Protein AF-A0A1E8FI83-F1 (afdb_monomer_lite)

Radius of gyration: 33.35 Å; chains: 1; bounding box: 114×71×84 Å

Structure (mmCIF, N/CA/C/O backbone):
data_AF-A0A1E8FI83-F1
#
_entry.id   AF-A0A1E8FI83-F1
#
loop_
_atom_site.group_PDB
_atom_site.id
_atom_site.type_symbol
_atom_site.label_atom_id
_atom_site.label_alt_id
_atom_site.label_comp_id
_atom_site.label_asym_id
_atom_site.label_entity_id
_atom_site.label_seq_id
_atom_site.pdbx_PDB_ins_code
_atom_site.Cartn_x
_atom_site.Cartn_y
_atom_site.Cartn_z
_atom_site.occupancy
_atom_site.B_iso_or_equiv
_atom_site.auth_seq_id
_atom_site.auth_comp_id
_atom_site.auth_asym_id
_atom_site.auth_atom_id
_atom_site.pdbx_PDB_model_num
ATOM 1 N N . MET A 1 1 ? 81.085 -29.726 -10.114 1.00 36.66 1 MET A N 1
ATOM 2 C CA . MET A 1 1 ? 81.324 -28.937 -8.885 1.00 36.66 1 MET A CA 1
ATOM 3 C C . MET A 1 1 ? 80.103 -29.073 -7.976 1.00 36.66 1 MET A C 1
ATOM 5 O O . MET A 1 1 ? 79.020 -28.832 -8.475 1.00 36.66 1 MET A O 1
ATOM 9 N N . ARG A 1 2 ? 80.315 -29.501 -6.711 1.00 36.56 2 ARG A N 1
ATOM 10 C CA . ARG A 1 2 ? 79.405 -29.535 -5.522 1.00 36.56 2 ARG A CA 1
ATOM 11 C C . ARG A 1 2 ? 78.024 -30.212 -5.715 1.00 36.56 2 ARG A C 1
ATOM 13 O O . ARG A 1 2 ? 77.170 -29.645 -6.368 1.00 36.56 2 ARG A O 1
ATOM 20 N N . LYS A 1 3 ? 77.751 -31.475 -5.336 1.00 34.31 3 LYS A N 1
ATOM 21 C CA . LYS A 1 3 ? 77.729 -32.218 -4.037 1.00 34.31 3 LYS A CA 1
ATOM 22 C C . LYS A 1 3 ? 76.748 -31.707 -2.952 1.00 34.31 3 LYS A C 1
ATOM 24 O O . LYS A 1 3 ? 77.063 -30.721 -2.304 1.00 34.31 3 LYS A O 1
ATOM 29 N N . ALA A 1 4 ? 75.731 -32.558 -2.698 1.00 36.53 4 ALA A N 1
ATOM 30 C CA . ALA A 1 4 ? 75.125 -32.997 -1.415 1.00 36.53 4 ALA A CA 1
ATOM 31 C C . ALA A 1 4 ? 74.332 -31.958 -0.572 1.00 36.53 4 ALA A C 1
ATOM 33 O O . ALA A 1 4 ? 74.631 -30.780 -0.636 1.00 36.53 4 ALA A O 1
ATOM 34 N N . SER A 1 5 ? 73.321 -32.298 0.243 1.00 33.66 5 SER A N 1
ATOM 35 C CA . SER A 1 5 ? 72.935 -33.574 0.869 1.00 33.66 5 SER A CA 1
ATOM 36 C C . SER A 1 5 ? 71.444 -33.617 1.275 1.00 33.66 5 SER A C 1
ATOM 38 O O . SER A 1 5 ? 70.809 -32.605 1.546 1.00 33.66 5 SER A O 1
ATOM 40 N N . LEU A 1 6 ? 70.929 -34.845 1.367 1.00 35.94 6 LEU A N 1
ATOM 41 C CA . LEU A 1 6 ? 69.697 -35.291 2.032 1.00 35.94 6 LEU A CA 1
ATOM 42 C C . LEU A 1 6 ? 70.115 -36.186 3.219 1.00 35.94 6 LEU A C 1
ATOM 44 O O . LEU A 1 6 ? 71.192 -36.782 3.131 1.00 35.94 6 LEU A O 1
ATOM 48 N N . LYS A 1 7 ? 69.212 -36.366 4.206 1.00 35.03 7 LYS A N 1
ATOM 49 C CA . LYS A 1 7 ? 69.232 -37.246 5.416 1.00 35.03 7 LYS A CA 1
ATOM 50 C C . LYS A 1 7 ? 69.572 -36.524 6.734 1.00 35.03 7 LYS A C 1
ATOM 52 O O . LYS A 1 7 ? 70.464 -35.695 6.734 1.00 35.03 7 LYS A O 1
ATOM 57 N N . GLN A 1 8 ? 69.014 -36.826 7.915 1.00 32.44 8 GLN A N 1
ATOM 58 C CA . GLN A 1 8 ? 68.006 -37.773 8.459 1.00 32.44 8 GLN A CA 1
ATOM 59 C C . GLN A 1 8 ? 68.140 -37.685 10.006 1.00 32.44 8 GLN A C 1
ATOM 61 O O . GLN A 1 8 ? 69.229 -37.343 10.430 1.00 32.44 8 GLN A O 1
ATOM 66 N N . PHE A 1 9 ? 67.107 -37.993 10.815 1.00 30.23 9 PHE A N 1
ATOM 67 C CA . PHE A 1 9 ? 67.105 -38.530 12.220 1.00 30.23 9 PHE A CA 1
ATOM 68 C C . PHE A 1 9 ? 65.728 -38.178 12.853 1.00 30.23 9 PHE A C 1
ATOM 70 O O . PHE A 1 9 ? 65.396 -37.004 12.875 1.00 30.23 9 PHE A O 1
ATOM 77 N N . ARG A 1 10 ? 64.766 -39.027 13.272 1.00 31.25 10 ARG A N 1
ATOM 78 C CA . ARG A 1 10 ? 64.599 -40.426 13.754 1.00 31.25 10 ARG A CA 1
ATOM 79 C C . ARG A 1 10 ? 64.783 -40.624 15.278 1.00 31.25 10 ARG A C 1
ATOM 81 O O . ARG A 1 10 ? 65.925 -40.797 15.677 1.00 31.25 10 ARG A O 1
ATOM 88 N N . HIS A 1 11 ? 63.687 -40.743 16.060 1.00 30.14 11 HIS A N 1
ATOM 89 C CA . HIS A 1 11 ? 63.390 -41.782 17.104 1.00 30.14 11 HIS A CA 1
ATOM 90 C C . HIS A 1 11 ? 62.071 -41.477 17.880 1.00 30.14 11 HIS A C 1
ATOM 92 O O . HIS A 1 11 ? 61.866 -40.326 18.238 1.00 30.14 11 HIS A O 1
ATOM 98 N N . TYR A 1 12 ? 61.041 -42.358 17.914 1.00 30.25 12 TYR A N 1
ATOM 99 C CA . TYR A 1 12 ? 60.730 -43.473 18.873 1.00 30.25 12 TYR A CA 1
ATOM 100 C C . TYR A 1 12 ? 60.525 -43.009 20.344 1.00 30.25 12 TYR A C 1
ATOM 102 O O . TYR A 1 12 ? 61.325 -42.218 20.807 1.00 30.25 12 TYR A O 1
ATOM 110 N N . SER A 1 13 ? 59.599 -43.470 21.209 1.00 30.77 13 SER A N 1
ATOM 111 C CA . SER A 1 13 ? 58.406 -44.347 21.183 1.00 30.77 13 SER A CA 1
ATOM 112 C C . SER A 1 13 ? 57.803 -44.481 22.611 1.00 30.77 13 SER A C 1
ATOM 114 O O . SER A 1 13 ? 58.572 -44.546 23.557 1.00 30.77 13 SER A O 1
ATOM 116 N N . ARG A 1 14 ? 56.468 -44.658 22.709 1.00 30.20 14 ARG A N 1
ATOM 117 C CA . ARG A 1 14 ? 55.653 -45.528 23.619 1.00 30.20 14 ARG A CA 1
ATOM 118 C C . ARG A 1 14 ? 55.749 -45.513 25.176 1.00 30.20 14 ARG A C 1
ATOM 120 O O . ARG A 1 14 ? 56.791 -45.802 25.734 1.00 30.20 14 ARG A O 1
ATOM 127 N N . GLN A 1 15 ? 54.531 -45.508 25.775 1.00 29.66 15 GLN A N 1
ATOM 128 C CA . GLN A 1 15 ? 54.051 -46.128 27.051 1.00 29.66 15 GLN A CA 1
ATOM 129 C C . GLN A 1 15 ? 54.591 -45.541 28.380 1.00 29.66 15 GLN A C 1
ATOM 131 O O . GLN A 1 15 ? 55.757 -45.217 28.467 1.00 29.66 15 GLN A O 1
ATOM 136 N N . GLY A 1 16 ? 53.871 -45.394 29.503 1.00 28.84 16 GLY A N 1
ATOM 137 C CA . GLY A 1 16 ? 52.488 -45.646 29.915 1.00 28.84 16 GLY A CA 1
ATOM 138 C C . GLY A 1 16 ? 52.359 -45.559 31.462 1.00 28.84 16 GLY A C 1
ATOM 139 O O . GLY A 1 16 ? 53.192 -46.113 32.159 1.00 28.84 16 GLY A O 1
ATOM 140 N N . ARG A 1 17 ? 51.269 -44.936 31.954 1.00 33.41 17 ARG A N 1
ATOM 141 C CA . ARG A 1 17 ? 50.511 -45.161 33.224 1.00 33.41 17 ARG A CA 1
ATOM 142 C C . ARG A 1 17 ? 51.089 -44.873 34.647 1.00 33.41 17 ARG A C 1
ATOM 144 O O . ARG A 1 17 ? 52.036 -45.518 35.071 1.00 33.41 17 ARG A O 1
ATOM 151 N N . LYS A 1 18 ? 50.228 -44.160 35.425 1.00 31.70 18 LYS A N 1
ATOM 152 C CA . LYS A 1 18 ? 49.985 -44.126 36.911 1.00 31.70 18 LYS A CA 1
ATOM 153 C C . LYS A 1 18 ? 50.952 -43.229 37.736 1.00 31.70 18 LYS A C 1
ATOM 155 O O . LYS A 1 18 ? 52.121 -43.206 37.409 1.00 31.70 18 LYS A O 1
ATOM 160 N N . LEU A 1 19 ? 50.594 -42.470 38.794 1.00 31.28 19 LEU A N 1
ATOM 161 C CA . LEU A 1 19 ? 49.479 -42.468 39.770 1.00 31.28 19 LEU A CA 1
ATOM 162 C C . LEU A 1 19 ? 49.543 -41.196 40.693 1.00 31.28 19 LEU A C 1
ATOM 164 O O . LEU A 1 19 ? 50.657 -40.752 40.937 1.00 31.28 19 LEU A O 1
ATOM 168 N N . LEU A 1 20 ? 48.408 -40.771 41.307 1.00 30.23 20 LEU A N 1
ATOM 169 C CA . LEU A 1 20 ? 48.244 -40.010 42.596 1.00 30.23 20 LEU A CA 1
ATOM 170 C C . LEU A 1 20 ? 48.775 -38.536 42.673 1.00 30.23 20 LEU A C 1
ATOM 172 O O . LEU A 1 20 ? 49.791 -38.246 42.072 1.00 30.23 20 LEU A O 1
ATOM 176 N N . MET A 1 21 ? 48.254 -37.520 43.396 1.00 28.86 21 MET A N 1
ATOM 177 C CA . MET A 1 21 ? 47.187 -37.303 44.398 1.00 28.86 21 MET A CA 1
ATOM 178 C C . MET A 1 21 ? 47.085 -35.763 44.696 1.00 28.86 21 MET A C 1
ATOM 180 O O . MET A 1 21 ? 48.116 -35.107 44.740 1.00 28.86 21 MET A O 1
ATOM 184 N N . VAL A 1 22 ? 45.877 -35.243 45.003 1.00 30.66 22 VAL A N 1
ATOM 185 C CA . VAL A 1 22 ? 45.551 -34.227 46.062 1.00 30.66 22 VAL A CA 1
ATOM 186 C C . VAL A 1 22 ? 45.804 -32.689 45.887 1.00 30.66 22 VAL A C 1
ATOM 188 O O . VAL A 1 22 ? 46.910 -32.183 46.005 1.00 30.66 22 VAL A O 1
ATOM 191 N N . THR A 1 23 ? 44.662 -31.982 45.716 1.00 31.77 23 THR A N 1
ATOM 192 C CA . THR A 1 23 ? 44.118 -30.717 46.317 1.00 31.77 23 THR A CA 1
ATOM 193 C C . THR A 1 23 ? 44.701 -29.292 46.157 1.00 31.77 23 THR A C 1
ATOM 195 O O . THR A 1 23 ? 45.811 -29.010 46.580 1.00 31.77 23 THR A O 1
ATOM 198 N N . LEU A 1 24 ? 43.754 -28.394 45.788 1.00 29.44 24 LEU A N 1
ATOM 199 C CA . LEU A 1 24 ? 43.418 -27.034 46.295 1.00 29.44 24 LEU A CA 1
ATOM 200 C C . LEU A 1 24 ? 44.440 -25.881 46.168 1.00 29.44 24 LEU A C 1
ATOM 202 O O . LEU A 1 24 ? 45.446 -25.891 46.858 1.00 29.44 24 LEU A O 1
ATOM 206 N N . LEU A 1 25 ? 44.083 -24.798 45.448 1.00 29.52 25 LEU A N 1
ATOM 207 C CA . LEU A 1 25 ? 43.569 -23.538 46.038 1.00 29.52 25 LEU A CA 1
ATOM 208 C C . LEU A 1 25 ? 43.280 -22.440 44.973 1.00 29.52 25 LEU A C 1
ATOM 210 O O . LEU A 1 25 ? 44.082 -22.202 44.079 1.00 29.52 25 LEU A O 1
ATOM 214 N N . SER A 1 26 ? 42.158 -21.733 45.179 1.00 29.73 26 SER A N 1
ATOM 215 C CA . SER A 1 26 ? 41.906 -20.285 44.975 1.00 29.73 26 SER A CA 1
ATOM 216 C C . SER A 1 26 ? 42.095 -19.596 43.609 1.00 29.73 26 SER A C 1
ATOM 218 O O . SER A 1 26 ? 43.220 -19.371 43.179 1.00 29.73 26 SER A O 1
ATOM 220 N N . LEU A 1 27 ? 40.991 -19.054 43.061 1.00 28.30 27 LEU A N 1
ATOM 221 C CA . LEU A 1 27 ? 40.966 -17.769 42.333 1.00 28.30 27 LEU A CA 1
ATOM 222 C C . LEU A 1 27 ? 39.540 -17.160 42.300 1.00 28.30 27 LEU A C 1
ATOM 224 O O . LEU A 1 27 ? 38.691 -17.555 41.507 1.00 28.30 27 LEU A O 1
ATOM 228 N N . LEU A 1 28 ? 39.296 -16.192 43.191 1.00 30.41 28 LEU A N 1
ATOM 229 C CA . LEU A 1 28 ? 38.501 -14.971 42.947 1.00 30.41 28 LEU A CA 1
ATOM 230 C C . LEU A 1 28 ? 39.532 -13.886 42.534 1.00 30.41 28 LEU A C 1
ATOM 232 O O . LEU A 1 28 ? 40.671 -13.987 42.975 1.00 30.41 28 LEU A O 1
ATOM 236 N N . VAL A 1 29 ? 39.307 -12.788 41.806 1.00 31.95 29 VAL A N 1
ATOM 237 C CA . VAL A 1 29 ? 38.199 -12.132 41.089 1.00 31.95 29 VAL A CA 1
ATOM 238 C C . VAL A 1 29 ? 38.859 -10.922 40.377 1.00 31.95 29 VAL A C 1
ATOM 240 O O . VAL A 1 29 ? 39.716 -10.299 40.996 1.00 31.95 29 VAL A O 1
ATOM 243 N N . LEU A 1 30 ? 38.506 -10.589 39.123 1.00 28.78 30 LEU A N 1
ATOM 244 C CA . LEU A 1 30 ? 37.970 -9.280 38.663 1.00 28.78 30 LEU A CA 1
ATOM 245 C C . LEU A 1 30 ? 38.054 -9.075 37.136 1.00 28.78 30 LEU A C 1
ATOM 247 O O . LEU A 1 30 ? 38.980 -9.496 36.454 1.00 28.78 30 LEU A O 1
ATOM 251 N N . GLN A 1 31 ? 36.995 -8.415 36.677 1.00 31.30 31 GLN A N 1
ATOM 252 C CA . GLN A 1 31 ? 36.467 -8.112 35.347 1.00 31.30 31 GLN A CA 1
ATOM 253 C C . GLN A 1 31 ? 37.373 -7.313 34.392 1.00 31.30 31 GLN A C 1
ATOM 255 O O . GLN A 1 31 ? 38.118 -6.448 34.839 1.00 31.30 31 GLN A O 1
ATOM 260 N N . ALA A 1 32 ? 37.125 -7.462 33.078 1.00 27.23 32 ALA A N 1
ATOM 261 C CA . ALA A 1 32 ? 36.691 -6.348 32.215 1.00 27.23 32 ALA A CA 1
ATOM 262 C C . ALA A 1 32 ? 36.123 -6.824 30.852 1.00 27.23 32 ALA A C 1
ATOM 264 O O . ALA A 1 32 ? 36.738 -7.618 30.150 1.00 27.23 32 ALA A O 1
ATOM 265 N N . CYS A 1 33 ? 34.933 -6.299 30.535 1.00 27.47 33 CYS A N 1
ATOM 266 C CA . CYS A 1 33 ? 34.250 -6.079 29.250 1.00 27.47 33 CYS A CA 1
ATOM 267 C C . CYS A 1 33 ? 34.599 -6.891 27.986 1.00 27.47 33 CYS A C 1
ATOM 269 O O . CYS A 1 33 ? 35.631 -6.693 27.355 1.00 27.47 33 CYS A O 1
ATOM 271 N N . SER A 1 34 ? 33.581 -7.576 27.459 1.00 27.17 34 SER A N 1
ATOM 272 C CA . SER A 1 34 ? 33.185 -7.420 26.050 1.00 27.17 34 SER A CA 1
ATOM 273 C C . SER A 1 34 ? 31.663 -7.550 25.929 1.00 27.17 34 SER A C 1
ATOM 275 O O . SER A 1 34 ? 31.072 -8.589 26.204 1.00 27.17 34 SER A O 1
ATOM 277 N N . THR A 1 35 ? 31.023 -6.434 25.594 1.00 31.23 35 THR A N 1
ATOM 278 C CA . THR A 1 35 ? 29.656 -6.353 25.079 1.00 31.23 35 THR A CA 1
ATOM 279 C C . THR A 1 35 ? 29.674 -6.627 23.576 1.00 31.23 35 THR A C 1
ATOM 281 O O . THR A 1 35 ? 30.645 -6.270 22.914 1.00 31.23 35 THR A O 1
ATOM 284 N N . THR A 1 36 ? 28.595 -7.242 23.075 1.00 30.81 36 THR A N 1
ATOM 285 C CA . THR A 1 36 ? 28.079 -7.372 21.685 1.00 30.81 36 THR A CA 1
ATOM 286 C C . THR A 1 36 ? 27.636 -8.822 21.467 1.00 30.81 36 THR A C 1
ATOM 288 O O . THR A 1 36 ? 28.364 -9.751 21.782 1.00 30.81 36 THR A O 1
ATOM 291 N N . GLY A 1 37 ? 26.447 -9.142 20.981 1.00 27.23 37 GLY A N 1
ATOM 292 C CA . GLY A 1 37 ? 25.243 -8.384 20.686 1.00 27.23 37 GLY A CA 1
ATOM 293 C C . GLY A 1 37 ? 24.153 -9.443 20.519 1.00 27.23 37 GLY A C 1
ATOM 294 O O . GLY A 1 37 ? 24.373 -10.446 19.842 1.00 27.23 37 GLY A O 1
ATOM 295 N N . GLN A 1 38 ? 23.021 -9.279 21.202 1.00 27.58 38 GLN A N 1
ATOM 296 C CA . GLN A 1 38 ? 21.852 -10.115 20.957 1.00 27.58 38 GLN A CA 1
ATOM 297 C C . GLN A 1 38 ? 21.380 -9.831 19.534 1.00 27.58 38 GLN A C 1
ATOM 299 O O . GLN A 1 38 ? 20.937 -8.726 19.232 1.00 27.58 38 GLN A O 1
ATOM 304 N N . THR A 1 39 ? 21.494 -10.831 18.667 1.00 29.17 39 THR A N 1
ATOM 305 C CA . THR A 1 39 ? 20.753 -10.882 17.414 1.00 29.17 39 THR A CA 1
ATOM 306 C C . THR A 1 39 ? 19.271 -10.781 17.748 1.00 29.17 39 THR A C 1
ATOM 308 O O . THR A 1 39 ? 18.741 -11.593 18.510 1.00 29.17 39 THR A O 1
ATOM 311 N N . SER A 1 40 ? 18.638 -9.744 17.213 1.00 28.89 40 SER A N 1
ATOM 312 C CA . SER A 1 40 ? 17.202 -9.518 17.224 1.00 28.89 40 SER A CA 1
ATOM 313 C C . SER A 1 40 ? 16.470 -10.771 16.752 1.00 28.89 40 SER A C 1
ATOM 315 O O . SER A 1 40 ? 16.625 -11.196 15.607 1.00 28.89 40 SER A O 1
ATOM 317 N N . ASN A 1 41 ? 15.660 -11.352 17.635 1.00 29.08 41 ASN A N 1
ATOM 318 C CA . ASN A 1 41 ? 14.620 -12.281 17.226 1.00 29.08 41 ASN A CA 1
ATOM 319 C C . ASN A 1 41 ? 13.650 -11.510 16.326 1.00 29.08 41 ASN A C 1
ATOM 321 O O . ASN A 1 41 ? 12.882 -10.684 16.821 1.00 29.08 41 ASN A O 1
ATOM 325 N N . ASN A 1 42 ? 13.686 -11.799 15.025 1.00 32.25 42 ASN A N 1
ATOM 326 C CA . ASN A 1 42 ? 12.525 -11.640 14.160 1.00 32.25 42 ASN A CA 1
ATOM 327 C C . ASN A 1 42 ? 11.391 -12.426 14.818 1.00 32.25 42 ASN A C 1
ATOM 329 O O . ASN A 1 42 ? 11.400 -13.656 14.820 1.00 32.25 42 ASN A O 1
ATOM 333 N N . GLN A 1 43 ? 10.466 -11.717 15.461 1.00 34.25 43 GLN A N 1
ATOM 334 C CA . GLN A 1 43 ? 9.198 -12.321 15.822 1.00 34.25 43 GLN A CA 1
ATOM 335 C C . GLN A 1 43 ? 8.446 -12.569 14.523 1.00 34.25 43 GLN A C 1
ATOM 337 O O . GLN A 1 43 ? 8.124 -11.626 13.804 1.00 34.25 43 GLN A O 1
ATOM 342 N N . ASP A 1 44 ? 8.209 -13.847 14.238 1.00 35.19 44 ASP A N 1
ATOM 343 C CA . ASP A 1 44 ? 7.235 -14.311 13.262 1.00 35.19 44 ASP A CA 1
ATOM 344 C C . ASP A 1 44 ? 5.928 -13.528 13.435 1.00 35.19 44 ASP A C 1
ATOM 346 O O . ASP A 1 44 ? 5.171 -13.742 14.387 1.00 35.19 44 ASP A O 1
ATOM 350 N N . VAL A 1 45 ? 5.655 -12.615 12.504 1.00 42.25 45 VAL A N 1
ATOM 351 C CA . VAL A 1 45 ? 4.352 -11.962 12.361 1.00 42.25 45 VAL A CA 1
ATOM 352 C C . VAL A 1 45 ? 3.426 -12.977 11.698 1.00 42.25 45 VAL A C 1
ATOM 354 O O . VAL A 1 45 ? 3.170 -12.947 10.497 1.00 42.25 45 VAL A O 1
ATOM 357 N N . ASN A 1 46 ? 2.983 -13.956 12.479 1.00 42.66 46 ASN A N 1
ATOM 358 C CA . ASN A 1 46 ? 2.032 -14.957 12.025 1.00 42.66 46 ASN A CA 1
ATOM 359 C C . ASN A 1 46 ? 0.616 -14.367 12.175 1.00 42.66 46 ASN A C 1
ATOM 361 O O . ASN A 1 46 ? 0.061 -14.340 13.274 1.00 42.66 46 ASN A O 1
ATOM 365 N N . GLN A 1 47 ? 0.042 -13.872 11.070 1.00 54.00 47 GLN A N 1
ATOM 366 C CA . GLN A 1 47 ? -1.207 -13.079 10.969 1.00 54.00 47 GLN A CA 1
ATOM 367 C C . GLN A 1 47 ? -2.510 -13.819 11.330 1.00 54.00 47 GLN A C 1
ATOM 369 O O . GLN A 1 47 ? -3.607 -13.444 10.927 1.00 54.00 47 GLN A O 1
ATOM 374 N N . ASN A 1 48 ? -2.424 -14.897 12.105 1.00 60.53 48 ASN A N 1
ATOM 375 C CA . ASN A 1 48 ? -3.594 -15.658 12.532 1.00 60.53 48 ASN A CA 1
ATOM 376 C C . ASN A 1 48 ? -3.780 -15.750 14.046 1.00 60.53 48 ASN A C 1
ATOM 378 O O . ASN A 1 48 ? -4.705 -16.422 14.503 1.00 60.53 48 ASN A O 1
ATOM 382 N N . HIS A 1 49 ? -2.944 -15.064 14.820 1.00 84.44 49 HIS A N 1
ATOM 383 C CA . HIS A 1 49 ? -2.974 -15.133 16.273 1.00 84.44 49 HIS A CA 1
ATOM 384 C C . HIS A 1 49 ? -3.689 -13.921 16.879 1.00 84.44 49 HIS A C 1
ATOM 386 O O . HIS A 1 49 ? -3.552 -12.792 16.419 1.00 84.44 49 HIS A O 1
ATOM 392 N N . TRP A 1 50 ? -4.465 -14.181 17.930 1.00 94.88 50 TRP A N 1
ATOM 393 C CA . TRP A 1 50 ? -5.063 -13.143 18.761 1.00 94.88 50 TRP A CA 1
ATOM 394 C C . TRP A 1 50 ? -4.014 -12.577 19.719 1.00 94.88 50 TRP A C 1
ATOM 396 O O . TRP A 1 50 ? -3.321 -13.329 20.408 1.00 94.88 50 TRP A O 1
ATOM 406 N N . HIS A 1 51 ? -3.934 -11.253 19.796 1.00 94.31 51 HIS A N 1
ATOM 407 C CA . HIS A 1 51 ? -3.068 -10.513 20.706 1.00 94.31 51 HIS A CA 1
ATOM 408 C C . HIS A 1 51 ? -3.916 -9.773 21.736 1.00 94.31 51 HIS A C 1
ATOM 410 O O . HIS A 1 51 ? -4.842 -9.054 21.373 1.00 94.31 51 HIS A O 1
ATOM 416 N N . SER A 1 52 ? -3.595 -9.919 23.023 1.00 96.56 52 SER A N 1
ATOM 417 C CA . SER A 1 52 ? -4.270 -9.143 24.069 1.00 96.56 52 SER A CA 1
ATOM 418 C C . SER A 1 52 ? -3.798 -7.692 24.030 1.00 96.56 52 SER A C 1
ATOM 420 O O . SER A 1 52 ? -2.592 -7.441 24.063 1.00 96.56 52 SER A O 1
ATOM 422 N N . LEU A 1 53 ? -4.739 -6.750 23.997 1.00 97.56 53 LEU A N 1
ATOM 423 C CA . LEU A 1 53 ? -4.471 -5.322 24.180 1.00 97.56 53 LEU A CA 1
ATOM 424 C C . LEU A 1 53 ? -4.562 -4.903 25.648 1.00 97.56 53 LEU A C 1
ATOM 426 O O . LEU A 1 53 ? -4.073 -3.843 26.011 1.00 97.56 53 LEU A O 1
ATOM 430 N N . PHE A 1 54 ? -5.161 -5.732 26.499 1.00 98.06 54 PHE A N 1
ATOM 431 C CA . PHE A 1 54 ? -5.280 -5.486 27.930 1.00 98.06 54 PHE A CA 1
ATOM 432 C C . PHE A 1 54 ? -4.766 -6.694 28.718 1.00 98.06 54 PHE A C 1
ATOM 434 O O . PHE A 1 54 ? -5.084 -7.839 28.395 1.00 98.06 54 PHE A O 1
ATOM 441 N N . ASP A 1 55 ? -3.939 -6.452 29.734 1.00 96.00 55 ASP A N 1
ATOM 442 C CA . ASP A 1 55 ? -3.278 -7.498 30.528 1.00 96.00 55 ASP A CA 1
ATOM 443 C C . ASP A 1 55 ? -4.069 -7.910 31.787 1.00 96.00 55 ASP A C 1
ATOM 445 O O . ASP A 1 55 ? -3.631 -8.793 32.532 1.00 96.00 55 ASP A O 1
ATOM 449 N N . GLY A 1 56 ? -5.217 -7.269 32.042 1.00 96.81 56 GLY A N 1
ATOM 450 C CA . GLY A 1 56 ? -6.033 -7.487 33.238 1.00 96.81 56 GLY A CA 1
ATOM 451 C C . GLY A 1 56 ? -5.465 -6.855 34.513 1.00 96.81 56 GLY A C 1
ATOM 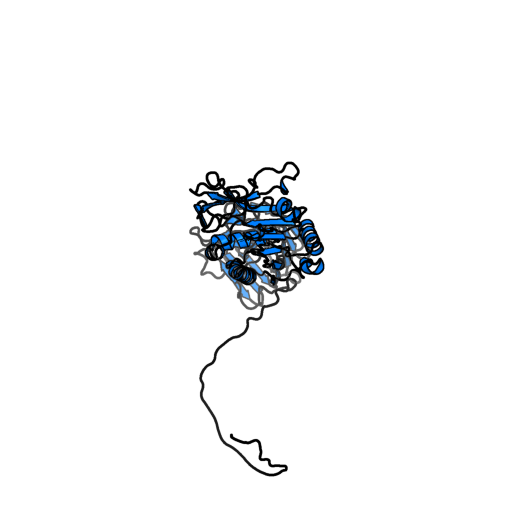452 O O . GLY A 1 56 ? -5.938 -7.159 35.605 1.00 96.81 56 GLY A O 1
ATOM 453 N N . LYS A 1 57 ? -4.415 -6.032 34.430 1.00 97.62 57 LYS A N 1
ATOM 454 C CA . LYS A 1 57 ? -3.681 -5.523 35.603 1.00 97.62 57 LYS A CA 1
ATOM 455 C C . LYS A 1 57 ? -3.356 -4.039 35.523 1.00 97.62 57 LYS A C 1
ATOM 457 O O . LYS A 1 57 ? -3.275 -3.387 36.559 1.00 97.62 57 LYS A O 1
ATOM 462 N N . SER A 1 58 ? -3.123 -3.517 34.327 1.00 97.44 58 SER A N 1
ATOM 463 C CA . SER A 1 58 ? -2.649 -2.157 34.107 1.00 97.44 58 SER A CA 1
ATOM 464 C C . SER A 1 58 ? -3.170 -1.586 32.789 1.00 97.44 58 SER A C 1
ATOM 466 O O . SER A 1 58 ? -3.669 -2.311 31.933 1.00 97.44 58 SER A O 1
ATOM 468 N N . LEU A 1 59 ? -3.021 -0.274 32.614 1.00 97.94 59 LEU A N 1
ATOM 469 C CA . LEU A 1 59 ? -3.283 0.405 31.343 1.00 97.94 59 LEU A CA 1
ATOM 470 C C . LEU A 1 59 ? -2.034 0.433 30.441 1.00 97.94 59 LEU A C 1
ATOM 472 O O . LEU A 1 59 ? -1.910 1.301 29.587 1.00 97.94 59 LEU A O 1
ATOM 476 N N . ASN A 1 60 ? -1.080 -0.487 30.627 1.00 97.56 60 ASN A N 1
ATOM 477 C CA . ASN A 1 60 ? 0.097 -0.567 29.762 1.00 97.56 60 ASN A CA 1
ATOM 478 C C . ASN A 1 60 ? -0.325 -0.784 28.300 1.00 97.56 60 ASN A C 1
ATOM 480 O O . ASN A 1 60 ? -1.123 -1.673 28.010 1.00 97.56 60 ASN A O 1
ATOM 484 N N . GLY A 1 61 ? 0.241 0.004 27.383 1.00 96.12 61 GLY A N 1
ATOM 485 C CA . GLY A 1 61 ? -0.166 0.012 25.974 1.00 96.12 61 GLY A CA 1
ATOM 486 C C . GLY A 1 61 ? -1.334 0.953 25.668 1.00 96.12 61 GLY A C 1
ATOM 487 O O . GLY A 1 61 ? -1.787 0.981 24.520 1.00 96.12 61 GLY A O 1
ATOM 488 N N . TRP A 1 62 ? -1.810 1.705 26.665 1.00 98.25 62 TRP A N 1
ATOM 489 C CA . TRP A 1 62 ? -2.856 2.709 26.536 1.00 98.25 62 TRP A CA 1
ATOM 490 C C . TRP A 1 62 ? -2.437 4.037 27.164 1.00 98.25 62 TRP A C 1
ATOM 492 O O . TRP A 1 62 ? -1.804 4.093 28.218 1.00 98.25 62 TRP A O 1
ATOM 502 N N . THR A 1 63 ? -2.896 5.121 26.553 1.00 96.19 63 THR A N 1
ATOM 503 C CA . THR A 1 63 ? -2.683 6.492 26.999 1.00 96.19 63 THR A CA 1
ATOM 504 C C . THR A 1 63 ? -4.028 7.203 27.105 1.00 96.19 63 THR A C 1
ATOM 506 O O . THR A 1 63 ? -4.836 7.149 26.184 1.00 96.19 63 THR A O 1
ATOM 509 N N . VAL A 1 64 ? -4.283 7.914 28.204 1.00 96.38 64 VAL A N 1
ATOM 510 C CA . VAL A 1 64 ? -5.480 8.762 28.304 1.00 96.38 64 VAL A CA 1
ATOM 511 C C . VAL A 1 64 ? -5.277 10.036 27.482 1.00 96.38 64 VAL A C 1
ATOM 513 O O . VAL A 1 64 ? -4.257 10.718 27.610 1.00 96.38 64 VAL A O 1
ATOM 516 N N . LYS A 1 65 ? -6.255 10.354 26.637 1.00 95.19 65 LYS A N 1
ATOM 517 C CA . LYS A 1 65 ? -6.336 11.576 25.840 1.00 95.19 65 LYS A CA 1
ATOM 518 C C . LYS A 1 65 ? -7.557 12.381 26.263 1.00 95.19 65 LYS A C 1
ATOM 520 O O . LYS A 1 65 ? -8.657 11.843 26.341 1.00 95.19 65 LYS A O 1
ATOM 525 N N . ALA A 1 66 ? -7.330 13.649 26.577 1.00 93.88 66 ALA A N 1
ATOM 526 C CA . ALA A 1 66 ? -8.323 14.560 27.123 1.00 93.88 66 ALA A CA 1
ATOM 527 C C . ALA A 1 66 ? -7.924 16.006 26.823 1.00 93.88 66 ALA A C 1
ATOM 529 O O . ALA A 1 66 ? -6.734 16.305 26.654 1.00 93.88 66 ALA A O 1
ATOM 530 N N . GLN A 1 67 ? -8.903 16.909 26.844 1.00 91.44 67 GLN A N 1
ATOM 531 C CA . GLN A 1 67 ? -8.633 18.341 26.786 1.00 91.44 67 GLN A CA 1
ATOM 532 C C . GLN A 1 67 ? -7.832 18.823 28.015 1.00 91.44 67 GLN A C 1
ATOM 534 O O . GLN A 1 67 ? -7.874 18.189 29.077 1.00 91.44 67 GLN A O 1
ATOM 539 N N . PRO A 1 68 ? -7.132 19.975 27.935 1.00 88.69 68 PRO A N 1
ATOM 540 C CA . PRO A 1 68 ? -6.288 20.479 29.025 1.00 88.69 68 PRO A CA 1
ATOM 541 C C . PRO A 1 68 ? -6.981 20.601 30.391 1.00 88.69 68 PRO A C 1
ATOM 543 O O . PRO A 1 68 ? -6.343 20.395 31.422 1.00 88.69 68 PRO A O 1
ATOM 546 N N . ASN A 1 69 ? -8.285 20.896 30.414 1.00 90.88 69 ASN A N 1
ATOM 547 C CA . ASN A 1 69 ? -9.060 21.024 31.654 1.00 90.88 69 ASN A CA 1
ATOM 548 C C . ASN A 1 69 ? -9.319 19.680 32.359 1.00 90.88 69 ASN A C 1
ATOM 550 O O . ASN A 1 69 ? -9.635 19.659 33.551 1.00 90.88 69 ASN A O 1
ATOM 554 N N . ASP A 1 70 ? -9.164 18.570 31.640 1.00 93.06 70 ASP A N 1
ATOM 555 C CA . ASP A 1 70 ? -9.513 17.227 32.094 1.00 93.06 70 ASP A CA 1
ATOM 556 C C . ASP A 1 70 ? -8.295 16.310 32.262 1.00 93.06 70 ASP A C 1
ATOM 558 O O . ASP A 1 70 ? -8.396 15.276 32.916 1.00 93.06 70 ASP A O 1
ATOM 562 N N . ILE A 1 71 ? -7.118 16.707 31.763 1.00 87.38 71 ILE A N 1
ATOM 563 C CA . ILE A 1 71 ? -5.909 15.864 31.722 1.00 87.38 71 ILE A CA 1
ATOM 564 C C . ILE A 1 71 ? -5.417 15.379 33.097 1.00 87.38 71 ILE A C 1
ATOM 566 O O . ILE A 1 71 ? -4.785 14.332 33.196 1.00 87.38 71 ILE A O 1
ATOM 570 N N . ASN A 1 72 ? -5.707 16.131 34.164 1.00 89.12 72 ASN A N 1
ATOM 571 C CA . ASN A 1 72 ? -5.311 15.790 35.536 1.00 89.12 72 ASN A CA 1
ATOM 572 C C . ASN A 1 72 ? -6.414 15.065 36.325 1.00 89.12 72 ASN A C 1
ATOM 574 O O . ASN A 1 72 ? -6.223 14.754 37.502 1.00 89.12 72 ASN A O 1
ATOM 578 N N . LYS A 1 73 ? -7.579 14.828 35.716 1.00 95.00 73 LYS A N 1
ATOM 579 C CA . LYS A 1 73 ? -8.673 14.070 36.327 1.00 95.00 73 LYS A CA 1
ATOM 580 C C . LYS A 1 73 ? -8.495 12.580 36.029 1.00 95.00 73 LYS A C 1
ATOM 582 O O . LYS A 1 73 ? -7.810 12.185 35.090 1.00 95.00 73 LYS A O 1
ATOM 587 N N . THR A 1 74 ? -9.098 11.731 36.855 1.00 97.06 74 THR A N 1
ATOM 588 C CA . THR A 1 74 ? -9.046 10.274 36.682 1.00 97.06 74 THR A CA 1
ATOM 589 C C . THR A 1 74 ? -10.387 9.770 36.180 1.00 97.06 74 THR A C 1
ATOM 591 O O . THR A 1 74 ? -11.373 9.831 36.907 1.00 97.06 74 THR A O 1
ATOM 594 N N . PHE A 1 75 ? -10.387 9.248 34.957 1.00 97.62 75 PHE A N 1
ATOM 595 C CA . PHE A 1 75 ? -11.575 8.706 34.296 1.00 97.62 75 PHE A CA 1
ATOM 596 C C . PHE A 1 75 ? -11.462 7.212 33.973 1.00 97.62 75 PHE A C 1
ATOM 598 O O . PHE A 1 75 ? -12.477 6.533 33.858 1.00 97.62 75 PHE A O 1
ATOM 605 N N . PHE A 1 76 ? -10.231 6.699 33.857 1.00 98.38 76 PHE A N 1
ATOM 606 C CA . PHE A 1 76 ? -9.939 5.301 33.552 1.00 98.38 76 PHE A CA 1
ATOM 607 C C . PHE A 1 76 ? -9.030 4.691 34.619 1.00 98.38 76 PHE A C 1
ATOM 609 O O . PHE A 1 76 ? -8.011 5.281 34.981 1.00 98.38 76 PHE A O 1
ATOM 616 N N . TRP A 1 77 ? -9.370 3.497 35.101 1.00 98.44 77 TRP A N 1
ATOM 617 C CA . TRP A 1 77 ? -8.509 2.694 35.975 1.00 98.44 77 TRP A CA 1
ATOM 618 C C . TRP A 1 77 ? -8.767 1.201 35.774 1.00 98.44 77 TRP A C 1
ATOM 620 O O . TRP A 1 77 ? -9.703 0.808 35.081 1.00 98.44 77 TRP A O 1
ATOM 630 N N . VAL A 1 78 ? -7.922 0.366 36.380 1.00 98.62 78 VAL A N 1
ATOM 631 C CA . VAL A 1 78 ? -8.108 -1.088 36.395 1.00 98.62 78 VAL A CA 1
ATOM 632 C C . VAL A 1 78 ? -8.586 -1.524 37.771 1.00 98.62 78 VAL A C 1
ATOM 634 O O . VAL A 1 78 ? -7.961 -1.200 38.780 1.00 98.62 78 VAL A O 1
ATOM 637 N N . GLU A 1 79 ? -9.674 -2.282 37.807 1.00 97.69 79 GLU A N 1
ATOM 638 C CA . GLU A 1 79 ? -10.245 -2.872 39.017 1.00 97.69 79 GLU A CA 1
ATOM 639 C C . GLU A 1 79 ? -10.677 -4.302 38.692 1.00 97.69 79 GLU A C 1
ATOM 641 O O . GLU A 1 79 ? -11.298 -4.534 37.665 1.00 97.69 79 GLU A O 1
ATOM 646 N N . GLU A 1 80 ? -10.292 -5.281 39.516 1.00 95.94 80 GLU A N 1
ATOM 647 C CA . GLU A 1 80 ? -10.721 -6.688 39.375 1.00 95.94 80 GLU A CA 1
ATOM 648 C C . GLU A 1 80 ? -10.570 -7.296 37.962 1.00 95.94 80 GLU A C 1
ATOM 650 O O . GLU A 1 80 ? -11.377 -8.110 37.516 1.00 95.94 80 GLU A O 1
ATOM 655 N N . GLY A 1 81 ? -9.506 -6.927 37.243 1.00 97.62 81 GLY A N 1
ATOM 656 C CA . GLY A 1 81 ? -9.253 -7.455 35.902 1.00 97.62 81 GLY A CA 1
ATOM 657 C C . GLY A 1 81 ? -10.081 -6.815 34.794 1.00 97.62 81 GLY A C 1
ATOM 658 O O . GLY A 1 81 ? -10.134 -7.370 33.698 1.00 97.62 81 GLY A O 1
ATOM 659 N N . VAL A 1 82 ? -10.705 -5.663 35.053 1.00 98.25 82 VAL A N 1
ATOM 660 C CA . VAL A 1 82 ? -11.464 -4.887 34.067 1.00 98.25 82 VAL A CA 1
ATOM 661 C C . VAL A 1 82 ? -10.962 -3.448 34.006 1.00 98.25 82 VAL A C 1
ATOM 663 O O . VAL A 1 82 ? -10.500 -2.899 35.005 1.00 98.25 82 VAL A O 1
ATOM 666 N N . ILE A 1 83 ? -11.059 -2.830 32.833 1.00 98.69 83 ILE A N 1
ATOM 667 C CA . ILE A 1 83 ? -10.915 -1.382 32.678 1.00 98.69 83 ILE A CA 1
ATOM 668 C C . ILE A 1 83 ? -12.251 -0.761 33.064 1.00 98.69 83 ILE A C 1
ATOM 670 O O . ILE A 1 83 ? -13.272 -1.087 32.462 1.00 98.69 83 ILE A O 1
ATOM 674 N N . VAL A 1 84 ? -12.252 0.129 34.048 1.00 98.06 84 VAL A N 1
ATOM 675 C CA . VAL A 1 84 ? -13.417 0.936 34.413 1.00 98.06 84 VAL A CA 1
ATOM 676 C C . VAL A 1 84 ? -13.261 2.312 33.782 1.00 98.06 84 VAL A C 1
ATOM 678 O O . VAL A 1 84 ? -12.219 2.944 33.946 1.00 98.06 84 VAL A O 1
ATOM 681 N N . ALA A 1 85 ? -14.293 2.754 33.070 1.00 97.50 85 ALA A N 1
ATOM 682 C CA . ALA A 1 85 ? -14.439 4.090 32.517 1.00 97.50 85 ALA A CA 1
ATOM 683 C C . ALA A 1 85 ? -15.619 4.770 33.226 1.00 97.50 85 ALA A C 1
ATOM 685 O O . ALA A 1 85 ? -16.751 4.291 33.129 1.00 97.50 85 ALA A O 1
ATOM 686 N N . GLU A 1 86 ? -15.365 5.836 33.985 1.00 95.94 86 GLU A N 1
ATOM 687 C CA . GLU A 1 86 ? -16.393 6.487 34.806 1.00 95.94 86 GLU A CA 1
ATOM 688 C C . GLU A 1 86 ? -16.249 8.011 34.811 1.00 95.94 86 GLU A C 1
ATOM 690 O O . GLU A 1 86 ? -15.164 8.546 35.045 1.00 95.94 86 GLU A O 1
ATOM 695 N N . ALA A 1 87 ? -17.378 8.697 34.647 1.00 95.56 87 ALA A N 1
ATOM 696 C CA . ALA A 1 87 ? -17.540 10.122 34.892 1.00 95.56 87 ALA A CA 1
ATOM 697 C C . ALA A 1 87 ? -18.657 10.340 35.924 1.00 95.56 87 ALA A C 1
ATOM 699 O O . ALA A 1 87 ? -19.775 9.851 35.771 1.00 95.56 87 ALA A O 1
ATOM 700 N N . LYS A 1 88 ? -18.340 11.061 37.007 1.00 94.31 88 LYS A N 1
ATOM 701 C CA . LYS A 1 88 ? -19.225 11.237 38.179 1.00 94.31 88 LYS A CA 1
ATOM 702 C C . LYS A 1 88 ? -20.039 12.528 38.156 1.00 94.31 88 LYS A C 1
ATOM 704 O O . LYS A 1 88 ? -20.944 12.707 38.969 1.00 94.31 88 LYS A O 1
ATOM 709 N N . ASP A 1 89 ? -19.695 13.438 37.260 1.00 94.00 89 ASP A N 1
ATOM 710 C CA . ASP A 1 89 ? -20.341 14.726 37.062 1.00 94.00 89 ASP A CA 1
ATOM 711 C C . ASP A 1 89 ? -20.269 15.095 35.578 1.00 94.00 89 ASP A C 1
ATOM 713 O O . ASP A 1 89 ? -19.627 14.397 34.807 1.00 94.00 89 ASP A O 1
ATOM 717 N N . LYS A 1 90 ? -20.942 16.177 35.179 1.00 95.25 90 LYS A N 1
ATOM 718 C CA . LYS A 1 90 ? -21.005 16.623 33.779 1.00 95.25 90 LYS A CA 1
ATOM 719 C C . LYS A 1 90 ? -19.882 17.590 33.382 1.00 95.25 90 LYS A C 1
ATOM 721 O O . LYS A 1 90 ? -19.913 18.144 32.292 1.00 95.25 90 LYS A O 1
ATOM 726 N N . GLN A 1 91 ? -18.940 17.895 34.275 1.00 95.75 91 GLN A N 1
ATOM 727 C CA . GLN A 1 91 ? -17.909 18.916 34.061 1.00 95.75 91 GLN A CA 1
ATOM 728 C C . GLN A 1 91 ? -16.653 18.295 33.444 1.00 95.75 91 GLN A C 1
ATOM 730 O O . GLN A 1 91 ? -15.575 18.333 34.042 1.00 95.75 91 GLN A O 1
ATOM 735 N N . HIS A 1 92 ? -16.793 17.728 32.250 1.00 94.88 92 HIS A N 1
ATOM 736 C CA . HIS A 1 92 ? -15.693 17.181 31.459 1.00 94.88 92 HIS A CA 1
ATOM 737 C C . HIS A 1 92 ? -16.035 17.204 29.970 1.00 94.88 92 HIS A C 1
ATOM 739 O O . HIS A 1 92 ? -17.206 17.162 29.583 1.00 94.88 92 HIS A O 1
ATOM 745 N N . ASP A 1 93 ? -15.001 17.261 29.141 1.00 94.81 93 ASP A N 1
ATOM 746 C CA . ASP A 1 93 ? -15.106 17.043 27.705 1.00 94.81 93 ASP A CA 1
ATOM 747 C C . ASP A 1 93 ? -15.033 15.537 27.372 1.00 94.81 93 ASP A C 1
ATOM 749 O O . ASP A 1 93 ? -15.125 14.678 28.258 1.00 94.81 93 ASP A O 1
ATOM 753 N N . TYR A 1 94 ? -14.896 15.202 26.092 1.00 94.62 94 TYR A N 1
ATOM 754 C CA . TYR A 1 94 ? -14.629 13.837 25.662 1.00 94.62 94 TYR A CA 1
ATOM 755 C C . TYR A 1 94 ? -13.284 13.352 26.202 1.00 94.62 94 TYR A C 1
ATOM 757 O O . TYR A 1 94 ? -12.269 14.053 26.127 1.00 94.62 94 TYR A O 1
ATOM 765 N N . ILE A 1 95 ? -13.274 12.123 26.716 1.00 96.50 95 ILE A N 1
ATOM 766 C CA . ILE A 1 95 ? -12.068 11.466 27.221 1.00 96.50 95 ILE A CA 1
ATOM 767 C C . ILE A 1 95 ? -11.908 10.138 26.495 1.00 96.50 95 ILE A C 1
ATOM 769 O O . ILE A 1 95 ? -12.859 9.368 26.377 1.00 96.50 95 ILE A O 1
ATOM 773 N N . TRP A 1 96 ? -10.692 9.836 26.055 1.00 97.62 96 TRP A N 1
ATOM 774 C CA . TRP A 1 96 ? -10.396 8.605 25.335 1.00 97.62 96 TRP A CA 1
ATOM 775 C C . TRP A 1 96 ? -9.261 7.835 25.994 1.00 97.62 96 TRP A C 1
ATOM 777 O O . TRP A 1 96 ? -8.190 8.386 26.248 1.00 97.62 96 TRP A O 1
ATOM 787 N N . LEU A 1 97 ? -9.460 6.540 26.222 1.00 98.38 97 LEU A N 1
ATOM 788 C CA . LEU A 1 97 ? -8.366 5.619 26.499 1.00 98.38 97 LEU A CA 1
ATOM 789 C C . LEU A 1 97 ? -7.839 5.088 25.166 1.00 98.38 97 LEU A C 1
ATOM 791 O O . LEU A 1 97 ? -8.484 4.265 24.525 1.00 98.38 97 LEU A O 1
ATOM 795 N N . TYR A 1 98 ? -6.692 5.601 24.741 1.00 97.62 98 TYR A N 1
ATOM 796 C CA . TYR A 1 98 ? -6.157 5.526 23.384 1.00 97.62 98 TYR A CA 1
ATOM 797 C C . TYR A 1 98 ? -5.016 4.511 23.288 1.00 97.62 98 TYR A C 1
ATOM 799 O O . TYR A 1 98 ? -4.086 4.568 24.088 1.00 97.62 98 TYR A O 1
ATOM 807 N N . SER A 1 99 ? -5.057 3.586 22.328 1.00 98.31 99 SER A N 1
ATOM 808 C CA . SER A 1 99 ? -4.011 2.572 22.165 1.00 98.31 99 SER A CA 1
ATOM 809 C C . SER A 1 99 ? -2.687 3.204 21.738 1.00 98.31 99 SER A C 1
ATOM 811 O O . SER A 1 99 ? -2.659 4.052 20.853 1.00 98.31 99 SER A O 1
ATOM 813 N N . ASP A 1 100 ? -1.559 2.751 22.282 1.00 93.75 100 ASP A N 1
ATOM 814 C CA . ASP A 1 100 ? -0.246 3.298 21.902 1.00 93.75 100 ASP A CA 1
ATOM 815 C C . ASP A 1 100 ? 0.159 2.887 20.474 1.00 93.75 100 ASP A C 1
ATOM 817 O O . ASP A 1 100 ? 0.849 3.621 19.765 1.00 93.75 100 ASP A O 1
ATOM 821 N N . LYS A 1 101 ? -0.294 1.707 20.034 1.00 94.19 101 LYS A N 1
ATOM 822 C CA . LYS A 1 101 ? -0.069 1.181 18.682 1.00 94.19 101 LYS A CA 1
ATOM 823 C C . LYS A 1 101 ? -1.176 1.599 17.716 1.00 94.19 101 LYS A C 1
ATOM 825 O O . LYS A 1 101 ? -2.318 1.812 18.125 1.00 94.19 101 LYS A O 1
ATOM 830 N N . GLN A 1 102 ? -0.804 1.652 16.439 1.00 93.69 102 GLN A N 1
ATOM 831 C CA . GLN A 1 102 ? -1.704 1.831 15.302 1.00 93.69 102 GLN A CA 1
ATOM 832 C C . GLN A 1 102 ? -2.024 0.482 14.654 1.00 93.69 102 GLN A C 1
ATOM 834 O O . GLN A 1 102 ? -1.220 -0.448 14.726 1.00 93.69 102 GLN A O 1
ATOM 839 N N . TYR A 1 103 ? -3.177 0.417 14.000 1.00 94.75 103 TYR A N 1
ATOM 840 C CA . TYR A 1 103 ? -3.712 -0.750 13.314 1.00 94.75 103 TYR A CA 1
ATOM 841 C C . TYR A 1 103 ? -4.362 -0.320 11.995 1.00 94.75 103 TYR A C 1
ATOM 843 O O . TYR A 1 103 ? -4.972 0.750 11.924 1.00 94.75 103 TYR A O 1
ATOM 851 N N . SER A 1 104 ? -4.226 -1.162 10.973 1.00 93.38 104 SER A N 1
ATOM 852 C CA . SER A 1 104 ? -4.880 -1.041 9.665 1.00 93.38 104 SER A CA 1
ATOM 853 C C . SER A 1 104 ? -6.074 -1.988 9.586 1.00 93.38 104 SER A C 1
ATOM 855 O O . SER A 1 104 ? -7.112 -1.701 10.188 1.00 93.38 104 SER A O 1
ATOM 857 N N . ASP A 1 105 ? -5.950 -3.135 8.917 1.00 95.19 105 ASP A N 1
ATOM 858 C CA . ASP A 1 105 ? -7.005 -4.144 8.911 1.00 95.19 105 ASP A CA 1
ATOM 859 C C . ASP A 1 105 ? -6.898 -5.013 10.158 1.00 95.19 105 ASP A C 1
ATOM 861 O O . ASP A 1 105 ? -5.826 -5.501 10.514 1.00 95.19 105 ASP A O 1
ATOM 865 N N . PHE A 1 106 ? -8.015 -5.199 10.850 1.00 97.38 106 PHE A N 1
ATOM 866 C CA . PHE A 1 106 ? -8.048 -5.957 12.086 1.00 97.38 106 PHE A CA 1
ATOM 867 C C . PHE A 1 106 ? -9.417 -6.556 12.380 1.00 97.38 106 PHE A C 1
ATOM 869 O O . PHE A 1 106 ? -10.460 -6.078 11.939 1.00 97.38 106 PHE A O 1
ATOM 876 N N . HIS A 1 107 ? -9.400 -7.578 13.226 1.00 98.19 107 HIS A N 1
ATOM 877 C CA . HIS A 1 107 ? -10.559 -8.085 13.943 1.00 98.19 107 HIS A CA 1
ATOM 878 C C . HIS A 1 107 ? -10.337 -7.836 15.433 1.00 98.19 107 HIS A C 1
ATOM 880 O O . HIS A 1 107 ? -9.475 -8.455 16.052 1.00 98.19 107 HIS A O 1
ATOM 886 N N . LEU A 1 108 ? -11.088 -6.896 15.997 1.00 98.62 108 LEU A N 1
ATOM 887 C CA . LEU A 1 108 ? -11.101 -6.556 17.415 1.00 98.62 108 LEU A CA 1
ATOM 888 C C . LEU A 1 108 ? -12.225 -7.330 18.105 1.00 98.62 108 LEU A C 1
ATOM 890 O O . LEU A 1 108 ? -13.345 -7.367 17.603 1.00 98.62 108 LEU A O 1
ATOM 894 N N . LYS A 1 109 ? -11.937 -7.906 19.269 1.00 98.56 109 LYS A N 1
ATOM 895 C CA . LYS A 1 109 ? -12.916 -8.445 20.215 1.00 98.56 109 LYS A CA 1
ATOM 896 C C . LYS A 1 109 ? -12.746 -7.753 21.554 1.00 98.56 109 LYS A C 1
ATOM 898 O O . LYS A 1 109 ? -11.620 -7.514 21.983 1.00 98.56 109 LYS A O 1
ATOM 903 N N . LEU A 1 110 ? -13.852 -7.455 22.215 1.00 98.56 110 LEU A N 1
ATOM 904 C CA . LEU A 1 110 ? -13.874 -7.008 23.602 1.00 98.56 110 LEU A CA 1
ATOM 905 C C . LEU A 1 110 ? -15.204 -7.375 24.249 1.00 98.56 110 LEU A C 1
ATOM 907 O O . LEU A 1 110 ? -16.183 -7.662 23.563 1.00 98.56 110 LEU A O 1
ATOM 911 N N . LYS A 1 111 ? -15.250 -7.324 25.577 1.00 97.75 111 LYS A N 1
ATOM 912 C CA . LYS A 1 111 ? -16.501 -7.386 26.331 1.00 97.75 111 LYS A CA 1
ATOM 913 C C . LYS A 1 111 ? -16.755 -6.076 27.046 1.00 97.75 111 LYS A C 1
ATOM 915 O O . LYS A 1 111 ? -15.813 -5.490 27.580 1.00 97.75 111 LYS A O 1
ATOM 920 N N . PHE A 1 112 ? -18.020 -5.674 27.126 1.00 96.12 112 PHE A N 1
ATOM 921 C CA . PHE A 1 112 ? -18.445 -4.495 27.872 1.00 96.12 112 PHE A CA 1
ATOM 922 C C . PHE A 1 112 ? -19.623 -4.775 28.818 1.00 96.12 112 PHE A C 1
ATOM 924 O O . PHE A 1 112 ? -20.436 -5.670 28.579 1.00 96.12 112 PHE A O 1
ATOM 931 N N . GLN A 1 113 ? -19.679 -4.039 29.929 1.00 94.62 113 GLN A N 1
ATOM 932 C CA . GLN A 1 113 ? -20.673 -4.180 31.001 1.00 94.62 113 GLN A CA 1
ATOM 933 C C . GLN A 1 113 ? -20.950 -2.824 31.666 1.00 94.62 113 GLN A C 1
ATOM 935 O O . GLN A 1 113 ? -20.089 -1.951 31.691 1.00 94.62 113 GLN A O 1
ATOM 940 N N . GLY A 1 114 ? -22.126 -2.673 32.265 1.00 91.94 114 GLY A N 1
ATOM 941 C CA . GLY A 1 114 ? -22.619 -1.461 32.908 1.00 91.94 114 GLY A CA 1
ATOM 942 C C . GLY A 1 114 ? -23.877 -1.775 33.711 1.00 91.94 114 GLY A C 1
ATOM 943 O O . GLY A 1 114 ? -24.497 -2.833 33.536 1.00 91.94 114 GLY A O 1
ATOM 944 N N . ASP A 1 115 ? -24.193 -0.891 34.649 1.00 88.88 115 ASP A N 1
ATOM 945 C CA . ASP A 1 115 ? -25.218 -1.133 35.655 1.00 88.88 115 ASP A CA 1
ATOM 946 C C . ASP A 1 115 ? -26.583 -0.599 35.199 1.00 88.88 115 ASP A C 1
ATOM 948 O O . ASP A 1 115 ? -26.702 0.328 34.392 1.00 88.88 115 ASP A O 1
ATOM 952 N N . ARG A 1 116 ? -27.660 -1.206 35.703 1.00 86.69 116 ARG A N 1
ATOM 953 C CA . ARG A 1 116 ? -29.017 -0.762 35.378 1.00 86.69 116 ARG A CA 1
ATOM 954 C C . ARG A 1 116 ? -29.253 0.650 35.917 1.00 86.69 116 ARG A C 1
ATOM 956 O O . ARG A 1 116 ? -29.175 0.877 37.120 1.00 86.69 116 ARG A O 1
ATOM 963 N N . GLY A 1 117 ? -29.613 1.571 35.025 1.00 78.38 117 GLY A N 1
ATOM 964 C CA . GLY A 1 117 ? -29.855 2.982 35.350 1.00 78.38 117 GLY A CA 1
ATOM 965 C C . GLY A 1 117 ? -28.696 3.916 34.992 1.00 78.38 117 GLY A C 1
ATOM 966 O O . GLY A 1 117 ? -28.924 5.124 34.885 1.00 78.38 117 GLY A O 1
ATOM 967 N N . ASP A 1 118 ? -27.504 3.377 34.721 1.00 78.38 118 ASP A N 1
ATOM 968 C CA . ASP A 1 118 ? -26.407 4.155 34.153 1.00 78.38 118 ASP A CA 1
ATOM 969 C C . ASP A 1 118 ? -26.689 4.426 32.671 1.00 78.38 118 ASP A C 1
ATOM 971 O O . ASP A 1 118 ? -26.924 3.510 31.881 1.00 78.38 118 ASP A O 1
ATOM 975 N N . HIS A 1 119 ? -26.654 5.700 32.274 1.00 71.38 119 HIS A N 1
ATOM 976 C CA . HIS A 1 119 ? -26.750 6.103 30.870 1.00 71.38 119 HIS A CA 1
ATOM 977 C C . HIS A 1 119 ? -25.346 6.103 30.269 1.00 71.38 119 HIS A C 1
ATOM 979 O O . HIS A 1 119 ? -24.762 7.148 29.998 1.00 71.38 119 HIS A O 1
ATOM 985 N N . ALA A 1 120 ? -24.761 4.915 30.133 1.00 79.94 120 ALA A N 1
ATOM 986 C CA . ALA A 1 120 ? -23.428 4.783 29.574 1.00 79.94 120 ALA A CA 1
ATOM 987 C C . ALA A 1 120 ? -23.457 4.974 28.056 1.00 79.94 120 ALA A C 1
ATOM 989 O O . ALA A 1 120 ? -23.721 4.036 27.310 1.00 79.94 120 ALA A O 1
ATOM 990 N N . ASN A 1 121 ? -23.189 6.203 27.628 1.00 88.31 121 ASN A N 1
ATOM 991 C CA . ASN A 1 121 ? -22.943 6.590 26.247 1.00 88.31 121 ASN A CA 1
ATOM 992 C C . ASN A 1 121 ? -21.430 6.544 25.989 1.00 88.31 121 ASN A C 1
ATOM 994 O O . ASN A 1 121 ? -20.670 7.338 26.537 1.00 88.31 121 ASN A O 1
ATOM 998 N N . SER A 1 122 ? -20.971 5.551 25.240 1.00 94.38 122 SER A N 1
ATOM 999 C CA . SER A 1 122 ? -19.553 5.313 24.972 1.00 94.38 122 SER A CA 1
ATOM 1000 C C . SER A 1 122 ? -19.373 4.923 23.504 1.00 94.38 122 SER A C 1
ATOM 1002 O O . SER A 1 122 ? -20.308 4.910 22.702 1.00 94.38 122 SER A O 1
ATOM 1004 N N . GLY A 1 123 ? -18.146 4.589 23.139 1.00 95.44 123 GLY A N 1
ATOM 1005 C CA . GLY A 1 123 ? -17.812 4.180 21.794 1.00 95.44 123 GLY A CA 1
ATOM 1006 C C . GLY A 1 123 ? -16.409 3.617 21.704 1.00 95.44 123 GLY A C 1
ATOM 1007 O O . GLY A 1 123 ? -15.549 3.859 22.557 1.00 95.44 123 GLY A O 1
ATOM 1008 N N . VAL A 1 124 ? -16.201 2.850 20.642 1.00 98.19 124 VAL A N 1
ATOM 1009 C CA . VAL A 1 124 ? -14.908 2.318 20.236 1.00 98.19 124 VAL A CA 1
ATOM 1010 C C . VAL A 1 124 ? -14.501 3.035 18.962 1.00 98.19 124 VAL A C 1
ATOM 1012 O O . VAL A 1 124 ? -15.096 2.856 17.903 1.00 98.19 124 VAL A O 1
ATOM 1015 N N . GLN A 1 125 ? -13.480 3.862 19.085 1.00 98.06 125 GLN A N 1
ATOM 1016 C CA . GLN A 1 125 ? -12.845 4.569 17.983 1.00 98.06 125 GLN A CA 1
ATOM 1017 C C . GLN A 1 125 ? -11.961 3.614 17.196 1.00 98.06 125 GLN A C 1
ATOM 1019 O O . GLN A 1 125 ? -11.278 2.775 17.788 1.00 98.06 125 GLN A O 1
ATOM 1024 N N . LEU A 1 126 ? -11.986 3.736 15.874 1.00 98.00 126 LEU A N 1
ATOM 1025 C CA . LEU A 1 126 ? -11.349 2.823 14.940 1.00 98.00 126 LEU A CA 1
ATOM 1026 C C . LEU A 1 126 ? -10.453 3.615 14.003 1.00 98.00 126 LEU A C 1
ATOM 1028 O O . LEU A 1 126 ? -10.918 4.498 13.294 1.00 98.00 126 LEU A O 1
ATOM 1032 N N . ARG A 1 127 ? -9.173 3.244 13.926 1.00 97.69 127 ARG A N 1
ATOM 1033 C CA . ARG A 1 127 ? -8.226 3.860 12.981 1.00 97.69 127 ARG A CA 1
ATOM 1034 C C . ARG A 1 127 ? -8.199 5.391 13.116 1.00 97.69 127 ARG A C 1
ATOM 1036 O O . ARG A 1 127 ? -8.075 6.112 12.127 1.00 97.69 127 ARG A O 1
ATOM 1043 N N . SER A 1 128 ? -8.307 5.859 14.357 1.00 97.44 128 SER A N 1
ATOM 1044 C CA . SER A 1 128 ? -8.469 7.269 14.703 1.00 97.44 128 SER A CA 1
ATOM 1045 C C . SER A 1 128 ? -7.147 7.898 15.139 1.00 97.44 128 SER A C 1
ATOM 1047 O O . SER A 1 128 ? -6.226 7.205 15.581 1.00 97.44 128 SER A O 1
ATOM 1049 N N . ARG A 1 129 ? -7.033 9.224 15.049 1.00 96.25 129 ARG A N 1
ATOM 1050 C CA . ARG A 1 129 ? -5.834 9.969 15.455 1.00 96.25 129 ARG A CA 1
ATOM 1051 C C . ARG A 1 129 ? -6.202 11.163 16.314 1.00 96.25 129 ARG A C 1
ATOM 1053 O O . ARG A 1 129 ? -7.046 11.977 15.943 1.00 96.25 129 ARG A O 1
ATOM 1060 N N . TYR A 1 130 ? -5.547 11.255 17.470 1.00 93.88 130 TYR A N 1
ATOM 1061 C CA . TYR A 1 130 ? -5.733 12.384 18.369 1.00 93.88 130 TYR A CA 1
ATOM 1062 C C . TYR A 1 130 ? -4.893 13.572 17.897 1.00 93.88 130 TYR A C 1
ATOM 1064 O O . TYR A 1 130 ? -3.659 13.544 17.941 1.00 93.88 130 TYR A O 1
ATOM 1072 N N . ASP A 1 131 ? -5.575 14.612 17.452 1.00 88.56 131 ASP A N 1
ATOM 1073 C CA . ASP A 1 131 ? -5.005 15.907 17.123 1.00 88.56 131 ASP A CA 1
ATOM 1074 C C . ASP A 1 131 ? -4.776 16.696 18.421 1.00 88.56 131 ASP A C 1
ATOM 1076 O O . ASP A 1 131 ? -5.676 16.767 19.248 1.00 88.56 131 ASP A O 1
ATOM 1080 N N . HIS A 1 132 ? -3.577 17.254 18.623 1.00 75.62 132 HIS A N 1
ATOM 1081 C CA . HIS A 1 132 ? -3.237 18.092 19.788 1.00 75.62 132 HIS A CA 1
ATOM 1082 C C . HIS A 1 132 ? -3.186 19.590 19.430 1.00 75.62 132 HIS A C 1
ATOM 1084 O O . HIS A 1 132 ? -2.474 20.347 20.090 1.00 75.62 132 HIS A O 1
ATOM 1090 N N . ASN A 1 133 ? -3.868 20.018 18.365 1.00 71.75 133 ASN A N 1
ATOM 1091 C CA . ASN A 1 133 ? -3.830 21.406 17.915 1.00 71.75 133 ASN A CA 1
ATOM 1092 C C . ASN A 1 133 ? -4.395 22.420 18.934 1.00 71.75 133 ASN A C 1
ATOM 1094 O O . ASN A 1 133 ? -4.961 22.070 19.975 1.00 71.75 133 ASN A O 1
ATOM 1098 N N . ASP A 1 134 ? -4.252 23.703 18.590 1.00 56.16 134 ASP A N 1
ATOM 1099 C CA . ASP A 1 134 ? -4.612 24.861 19.420 1.00 56.16 134 ASP A CA 1
ATOM 1100 C C . ASP A 1 134 ? -6.098 24.905 19.842 1.00 56.16 134 ASP A C 1
ATOM 1102 O O . ASP A 1 134 ? -6.463 25.670 20.733 1.00 56.16 134 ASP A O 1
ATOM 1106 N N . GLU A 1 135 ? -6.960 24.071 19.251 1.00 64.69 135 GLU A N 1
ATOM 1107 C CA . GLU A 1 135 ? -8.387 23.974 19.580 1.00 64.69 135 GLU A CA 1
ATOM 1108 C C . GLU A 1 135 ? -8.693 23.039 20.767 1.00 64.69 135 GLU A C 1
ATOM 1110 O O . GLU A 1 135 ? -9.856 22.749 21.035 1.00 64.69 135 GLU A O 1
ATOM 1115 N N . GLY A 1 136 ? -7.678 22.561 21.495 1.00 66.81 136 GLY A N 1
ATOM 1116 C CA . GLY A 1 136 ? -7.875 21.848 22.766 1.00 66.81 136 GLY A CA 1
ATOM 1117 C C . GLY A 1 136 ? -7.893 20.323 22.672 1.00 66.81 136 GLY A C 1
ATOM 1118 O O . GLY A 1 136 ? -8.066 19.663 23.691 1.00 66.81 136 GLY A O 1
ATOM 1119 N N . GLY A 1 137 ? -7.608 19.766 21.498 1.00 84.31 137 GLY A N 1
ATOM 1120 C CA . GLY A 1 137 ? -7.452 18.336 21.270 1.00 84.31 137 GLY A CA 1
ATOM 1121 C C . GLY A 1 137 ? -8.737 17.614 20.853 1.00 84.31 137 GLY A C 1
ATOM 1122 O O . GLY A 1 137 ? -9.797 17.827 21.437 1.00 84.31 137 GLY A O 1
ATOM 1123 N N . TRP A 1 138 ? -8.652 16.772 19.821 1.00 92.50 138 TRP A N 1
ATOM 1124 C CA . TRP A 1 138 ? -9.805 16.072 19.239 1.00 92.50 138 TRP A CA 1
ATOM 1125 C C . TRP A 1 138 ? -9.402 14.733 18.633 1.00 92.50 138 TRP A C 1
ATOM 1127 O O . TRP A 1 138 ? -8.296 14.596 18.111 1.00 92.50 138 TRP A O 1
ATOM 1137 N N . LEU A 1 139 ? -10.297 13.747 18.663 1.00 94.75 139 LEU A N 1
ATOM 1138 C CA . LEU A 1 139 ? -10.050 12.438 18.073 1.00 94.75 139 LEU A CA 1
ATOM 1139 C C . LEU A 1 139 ? -10.756 12.324 16.717 1.00 94.75 139 LEU A C 1
ATOM 1141 O O . LEU A 1 139 ? -11.972 12.201 16.657 1.00 94.75 139 LEU A O 1
ATOM 1145 N N . ASN A 1 140 ? -9.983 12.375 15.632 1.00 96.62 140 ASN A N 1
ATOM 1146 C CA . ASN A 1 140 ? -10.499 12.234 14.269 1.00 96.62 140 ASN A CA 1
ATOM 1147 C C . ASN A 1 140 ? -10.566 10.758 13.876 1.00 96.62 140 ASN A C 1
ATOM 1149 O O . ASN A 1 140 ? -9.602 10.036 14.136 1.00 96.62 140 ASN A O 1
ATOM 1153 N N . GLY A 1 141 ? -11.638 10.341 13.207 1.00 97.12 141 GLY A N 1
ATOM 1154 C CA . GLY A 1 141 ? -11.819 8.989 12.680 1.00 97.12 141 GLY A CA 1
ATOM 1155 C C . GLY A 1 141 ? -13.194 8.388 13.002 1.00 97.12 141 GLY A C 1
ATOM 1156 O O . GLY A 1 141 ? -13.982 8.983 13.741 1.00 97.12 141 GLY A O 1
ATOM 1157 N N . PRO A 1 142 ? -13.505 7.210 12.437 1.00 97.88 142 PRO A N 1
ATOM 1158 C CA . PRO A 1 142 ? -14.772 6.534 12.670 1.00 97.88 142 PRO A CA 1
ATOM 1159 C C . PRO A 1 142 ? -14.866 5.933 14.080 1.00 97.88 142 PRO A C 1
ATOM 1161 O O . PRO A 1 142 ? -13.928 5.327 14.598 1.00 97.88 142 PRO A O 1
ATOM 1164 N N . GLN A 1 143 ? -16.051 6.028 14.670 1.00 97.62 143 GLN A N 1
ATOM 1165 C CA . GLN A 1 143 ? -16.425 5.429 15.943 1.00 97.62 143 GLN A CA 1
ATOM 1166 C C . GLN A 1 143 ? -17.574 4.445 15.751 1.00 97.62 143 GLN A C 1
ATOM 1168 O O . GLN A 1 143 ? -18.496 4.704 14.983 1.00 97.62 143 GLN A O 1
ATOM 1173 N N . VAL A 1 144 ? -17.539 3.341 16.494 1.00 97.06 144 VAL A N 1
ATOM 1174 C CA . VAL A 1 144 ? -18.695 2.474 16.738 1.00 97.06 144 VAL A CA 1
ATOM 1175 C C . VAL A 1 144 ? -19.257 2.790 18.117 1.00 97.06 144 VAL A C 1
ATOM 1177 O O . VAL A 1 144 ? -18.538 2.665 19.108 1.00 97.06 144 VAL A O 1
ATOM 1180 N N . ASP A 1 145 ? -20.529 3.160 18.189 1.00 94.38 145 ASP A N 1
ATOM 1181 C CA . ASP A 1 145 ? -21.208 3.441 19.452 1.00 94.38 145 ASP A CA 1
ATOM 1182 C C . ASP A 1 145 ? -21.377 2.160 20.269 1.00 94.38 145 ASP A C 1
ATOM 1184 O O . ASP A 1 145 ? -21.783 1.106 19.761 1.00 94.38 145 ASP A O 1
ATOM 1188 N N . VAL A 1 146 ? -21.055 2.263 21.556 1.00 90.81 146 VAL A N 1
ATOM 1189 C CA . VAL A 1 146 ? -21.128 1.176 22.531 1.00 90.81 146 VAL A CA 1
ATOM 1190 C C . VAL A 1 146 ? -21.665 1.747 23.825 1.00 90.81 146 VAL A C 1
ATOM 1192 O O . VAL A 1 146 ? -21.171 2.745 24.326 1.00 90.81 146 VAL A O 1
ATOM 1195 N N . GLY A 1 147 ? -22.658 1.111 24.415 1.00 82.44 147 GLY A N 1
ATOM 1196 C CA . GLY A 1 147 ? -23.291 1.684 25.578 1.00 82.44 147 GLY A CA 1
ATOM 1197 C C . GLY A 1 147 ? -24.516 0.932 26.042 1.00 82.44 147 GLY A C 1
ATOM 1198 O O . GLY A 1 147 ? -24.806 -0.191 25.633 1.00 82.44 147 GLY A O 1
ATOM 1199 N N . PHE A 1 148 ? -25.230 1.588 26.940 1.00 77.19 148 PHE A N 1
ATOM 1200 C CA . PHE A 1 148 ? -26.495 1.133 27.503 1.00 77.19 148 PHE A CA 1
ATOM 1201 C C . PHE A 1 148 ? -27.631 1.947 26.872 1.00 77.19 148 PHE A C 1
ATOM 1203 O O . PHE A 1 148 ? -28.539 2.426 27.548 1.00 77.19 148 PHE A O 1
ATOM 1210 N N . THR A 1 149 ? -27.521 2.135 25.555 1.00 71.31 149 THR A N 1
ATOM 1211 C CA . THR A 1 149 ? -28.465 2.839 24.688 1.00 71.31 149 THR A CA 1
ATOM 1212 C C . THR A 1 149 ? -28.924 1.889 23.584 1.00 71.31 149 THR A C 1
ATOM 1214 O O . THR A 1 149 ? -28.302 0.861 23.313 1.00 71.31 149 THR A O 1
ATOM 1217 N N . ASP A 1 150 ? -30.009 2.236 22.905 1.00 72.69 150 ASP A N 1
ATOM 1218 C CA . ASP A 1 150 ? -30.485 1.521 21.722 1.00 72.69 150 ASP A CA 1
ATOM 1219 C C . ASP A 1 150 ? -29.574 1.723 20.495 1.00 72.69 150 ASP A C 1
ATOM 1221 O O . ASP A 1 150 ? -29.817 1.122 19.455 1.00 72.69 150 ASP A O 1
ATOM 1225 N N . ARG A 1 151 ? -28.495 2.510 20.596 1.00 85.50 151 ARG A N 1
ATOM 1226 C CA . ARG A 1 151 ? -27.613 2.869 19.472 1.00 85.50 151 ARG A CA 1
ATOM 1227 C C . ARG A 1 151 ? -26.394 1.977 19.292 1.00 85.50 151 ARG A C 1
ATOM 1229 O O . ARG A 1 151 ? -25.590 2.267 18.410 1.00 85.50 151 ARG A O 1
ATOM 1236 N N . ASN A 1 152 ? -26.245 0.898 20.060 1.00 89.25 152 ASN A N 1
ATOM 1237 C CA . ASN A 1 152 ? -25.078 0.023 19.928 1.00 89.25 152 ASN A CA 1
ATOM 1238 C C . ASN A 1 152 ? -24.855 -0.418 18.471 1.00 89.25 152 ASN A C 1
ATOM 1240 O O . ASN A 1 152 ? -25.767 -0.853 17.758 1.00 89.25 152 ASN A O 1
ATOM 1244 N N . GLY A 1 153 ? -23.616 -0.276 18.006 1.00 91.12 153 GLY A N 1
ATOM 1245 C CA . GLY A 1 153 ? -23.248 -0.549 16.623 1.00 91.12 153 GLY A CA 1
ATOM 1246 C C . GLY A 1 153 ? -23.666 0.525 15.615 1.00 91.12 153 GLY A C 1
ATOM 1247 O O . GLY A 1 153 ? -23.532 0.268 14.415 1.00 91.12 153 GLY A O 1
ATOM 1248 N N . SER A 1 154 ? -24.204 1.670 16.039 1.00 94.25 154 SER A N 1
ATOM 1249 C CA . SER A 1 154 ? -24.229 2.870 15.194 1.00 94.25 154 SER A CA 1
ATOM 1250 C C . SER A 1 154 ? -22.803 3.337 14.941 1.00 94.25 154 SER A C 1
ATOM 1252 O O . SER A 1 154 ? -21.893 3.017 15.706 1.00 94.25 154 SER A O 1
ATOM 1254 N N . MET A 1 155 ? -22.594 4.035 13.832 1.00 96.31 155 MET A N 1
ATOM 1255 C CA . MET A 1 155 ? -21.277 4.489 13.419 1.00 96.31 155 MET A CA 1
ATOM 1256 C C . MET A 1 155 ? -21.297 5.969 13.092 1.00 96.31 155 MET A C 1
ATOM 1258 O O . MET A 1 155 ? -22.050 6.404 12.217 1.00 96.31 155 MET A O 1
ATOM 1262 N N . TRP A 1 156 ? -20.423 6.715 13.749 1.00 96.31 156 TRP A N 1
ATOM 1263 C CA . TRP A 1 156 ? -20.261 8.148 13.570 1.00 96.31 156 TRP A CA 1
ATOM 1264 C C . TRP A 1 156 ? -18.823 8.456 13.154 1.00 96.31 156 TRP A C 1
ATOM 1266 O O . TRP A 1 156 ? -17.876 7.893 13.697 1.00 96.31 156 TRP A O 1
ATOM 1276 N N . ASP A 1 157 ? -18.653 9.318 12.159 1.00 97.62 157 ASP A N 1
ATOM 1277 C CA . ASP A 1 157 ? -17.351 9.817 11.727 1.00 97.62 157 ASP A CA 1
ATOM 1278 C C . ASP A 1 157 ? -17.017 11.082 12.520 1.00 97.62 157 ASP A C 1
ATOM 1280 O O . ASP A 1 157 ? -17.561 12.145 12.231 1.00 97.62 157 ASP A O 1
ATOM 1284 N N . GLU A 1 158 ? -16.128 10.979 13.514 1.00 95.94 158 GLU A N 1
ATOM 1285 C CA . GLU A 1 158 ? -15.700 12.121 14.336 1.00 95.94 158 GLU A CA 1
ATOM 1286 C C . GLU A 1 158 ? -14.688 13.028 13.625 1.00 95.94 158 GLU A C 1
ATOM 1288 O O . GLU A 1 158 ? -14.217 14.011 14.201 1.00 95.94 158 GLU A O 1
ATOM 1293 N N . THR A 1 159 ? -14.308 12.724 12.383 1.00 95.38 159 THR A N 1
ATOM 1294 C CA . THR A 1 159 ? -13.317 13.511 11.648 1.00 95.38 159 THR A CA 1
ATOM 1295 C C . THR A 1 159 ? -13.795 14.954 11.488 1.00 95.38 159 THR A C 1
ATOM 1297 O O . THR A 1 159 ? -14.885 15.223 10.968 1.00 95.38 159 THR A O 1
ATOM 1300 N N . ARG A 1 160 ? -12.974 15.911 11.938 1.00 91.06 160 ARG A N 1
ATOM 1301 C CA . ARG A 1 160 ? -13.244 17.346 11.785 1.00 91.06 160 ARG A CA 1
ATOM 1302 C C . ARG A 1 160 ? -13.504 17.673 10.318 1.00 91.06 160 ARG A C 1
ATOM 1304 O O . ARG A 1 160 ? -12.862 17.122 9.429 1.00 91.06 160 ARG A O 1
ATOM 1311 N N . ASN A 1 161 ? -14.442 18.585 10.079 1.00 88.44 161 ASN A N 1
ATOM 1312 C CA . ASN A 1 161 ? -14.981 18.946 8.759 1.00 88.44 161 ASN A CA 1
ATOM 1313 C C . ASN A 1 161 ? -15.884 17.890 8.092 1.00 88.44 161 ASN A C 1
ATOM 1315 O O . ASN A 1 161 ? -16.533 18.230 7.104 1.00 88.44 161 ASN A O 1
ATOM 1319 N N . ASN A 1 162 ? -15.991 16.673 8.640 1.00 91.94 162 ASN A N 1
ATOM 1320 C CA . ASN A 1 162 ? -16.895 15.638 8.133 1.00 91.94 162 ASN A CA 1
ATOM 1321 C C . ASN A 1 162 ? -18.085 15.388 9.066 1.00 91.94 162 ASN A C 1
ATOM 1323 O O . ASN A 1 162 ? -19.213 15.464 8.586 1.00 91.94 162 ASN A O 1
ATOM 1327 N N . GLN A 1 163 ? -17.834 15.105 10.356 1.00 93.31 163 GLN A N 1
ATOM 1328 C CA . GLN A 1 163 ? -18.819 14.987 11.453 1.00 93.31 163 GLN A CA 1
ATOM 1329 C C . GLN A 1 163 ? -20.222 14.547 11.009 1.00 93.31 163 GLN A C 1
ATOM 1331 O O . GLN A 1 163 ? -21.152 15.353 10.908 1.00 93.31 163 GLN A O 1
ATOM 1336 N N . ARG A 1 164 ? -20.360 13.253 10.708 1.00 95.62 164 ARG A N 1
ATOM 1337 C CA . ARG A 1 164 ? -21.559 12.684 10.077 1.00 95.62 164 ARG A CA 1
ATOM 1338 C C . ARG A 1 164 ? -21.847 11.269 10.553 1.00 95.62 164 ARG A C 1
ATOM 1340 O O . ARG A 1 164 ? -20.939 10.501 10.865 1.00 95.62 164 ARG A O 1
ATOM 1347 N N . TRP A 1 165 ? -23.121 10.891 10.501 1.00 95.94 165 TRP A N 1
ATOM 1348 C CA . TRP A 1 165 ? -23.514 9.496 10.645 1.00 95.94 165 TRP A CA 1
ATOM 1349 C C . TRP A 1 165 ? -23.040 8.711 9.426 1.00 95.94 165 TRP A C 1
ATOM 1351 O O . TRP A 1 165 ? -23.363 9.060 8.291 1.00 95.94 165 TRP A O 1
ATOM 1361 N N . LEU A 1 166 ? -22.304 7.635 9.680 1.00 95.75 166 LEU A N 1
ATOM 1362 C CA . LEU A 1 166 ? -22.034 6.587 8.700 1.00 95.75 166 LEU A CA 1
ATOM 1363 C C . LEU A 1 166 ? -23.202 5.596 8.702 1.00 95.75 166 LEU A C 1
ATOM 1365 O O . LEU A 1 166 ? -23.732 5.233 7.656 1.00 95.75 166 LEU A O 1
ATOM 1369 N N . ILE A 1 167 ? -23.651 5.223 9.906 1.00 93.06 167 ILE A N 1
ATOM 1370 C CA . ILE A 1 167 ? -24.877 4.462 10.151 1.00 93.06 167 ILE A CA 1
ATOM 1371 C C . ILE A 1 167 ? -25.518 4.990 11.433 1.00 93.06 167 ILE A C 1
ATOM 1373 O O . ILE A 1 167 ? -24.964 4.798 12.511 1.00 93.06 167 ILE A O 1
ATOM 1377 N N . GLU A 1 168 ? -26.713 5.571 11.341 1.00 90.69 168 GLU A N 1
ATOM 1378 C CA . GLU A 1 168 ? -27.575 5.794 12.508 1.00 90.69 168 GLU A CA 1
ATOM 1379 C C . GLU A 1 168 ? -28.594 4.656 12.570 1.00 90.69 168 GLU A C 1
ATOM 1381 O O . GLU A 1 168 ? -29.474 4.559 11.709 1.00 90.69 168 GLU A O 1
ATOM 1386 N N . LYS A 1 169 ? -28.463 3.753 13.549 1.00 79.50 169 LYS A N 1
ATOM 1387 C CA . LYS A 1 169 ? -29.440 2.676 13.723 1.00 79.50 169 LYS A CA 1
ATOM 1388 C C . LYS A 1 169 ? -29.741 2.383 15.185 1.00 79.50 169 LYS A C 1
ATOM 1390 O O . LYS A 1 169 ? -28.875 2.437 16.051 1.00 79.50 169 LYS A O 1
ATOM 1395 N N . TYR A 1 170 ? -30.973 1.967 15.426 1.00 79.69 170 TYR A N 1
ATOM 1396 C CA . TYR A 1 170 ? -31.384 1.445 16.716 1.00 79.69 170 TYR A CA 1
ATOM 1397 C C . TYR A 1 170 ? -31.358 -0.083 16.656 1.00 79.69 170 TYR A C 1
ATOM 1399 O O . TYR A 1 170 ? -32.001 -0.675 15.789 1.00 79.69 170 TYR A O 1
ATOM 1407 N N . THR A 1 171 ? -30.534 -0.719 17.487 1.00 75.75 171 THR A N 1
ATOM 1408 C CA . THR A 1 171 ? -30.342 -2.172 17.479 1.00 75.75 171 THR A CA 1
ATOM 1409 C C . THR A 1 171 ? -31.344 -2.866 18.395 1.00 75.75 171 THR A C 1
ATOM 1411 O O . THR A 1 171 ? -31.568 -2.443 19.525 1.00 75.75 171 THR A O 1
ATOM 1414 N N . GLU A 1 172 ? -31.916 -3.969 17.916 1.00 77.75 172 GLU A N 1
ATOM 1415 C CA . GLU A 1 172 ? -32.738 -4.882 18.724 1.00 77.75 172 GLU A CA 1
ATOM 1416 C C . GLU A 1 172 ? -31.922 -6.057 19.282 1.00 77.75 172 GLU A C 1
ATOM 1418 O O . GLU A 1 172 ? -32.477 -6.956 19.916 1.00 77.75 172 GLU A O 1
ATOM 1423 N N . ALA A 1 173 ? -30.608 -6.077 19.031 1.00 79.81 173 ALA A N 1
ATOM 1424 C CA . ALA A 1 173 ? -29.759 -7.184 19.441 1.00 79.81 173 ALA A CA 1
ATOM 1425 C C . ALA A 1 173 ? -29.783 -7.383 20.963 1.00 79.81 173 ALA A C 1
ATOM 1427 O O . ALA A 1 173 ? -29.801 -6.398 21.713 1.00 79.81 173 ALA A O 1
ATOM 1428 N N . PRO A 1 174 ? -29.720 -8.643 21.435 1.00 82.38 174 PRO A N 1
ATOM 1429 C CA . PRO A 1 174 ? -29.710 -8.946 22.853 1.00 82.38 174 PRO A CA 1
ATOM 1430 C C . PRO A 1 174 ? -28.611 -8.184 23.580 1.00 82.38 174 PRO A C 1
ATOM 1432 O O . PRO A 1 174 ? -27.483 -8.044 23.090 1.00 82.38 174 PRO A O 1
ATOM 1435 N N . PHE A 1 175 ? -28.946 -7.735 24.778 1.00 87.25 175 PHE A N 1
ATOM 1436 C CA . PHE A 1 175 ? -28.071 -6.965 25.632 1.00 87.25 175 PHE A CA 1
ATOM 1437 C C . PHE A 1 175 ? -28.347 -7.293 27.096 1.00 87.25 175 PHE A C 1
ATOM 1439 O O . PHE A 1 175 ? -29.491 -7.568 27.454 1.00 87.25 175 PHE A O 1
ATOM 1446 N N . TYR A 1 176 ? -27.302 -7.266 27.920 1.00 91.25 176 TYR A N 1
ATOM 1447 C CA . TYR A 1 176 ? -27.364 -7.678 29.318 1.00 91.25 176 TYR A CA 1
ATOM 1448 C C . TYR A 1 176 ? -26.793 -6.598 30.235 1.00 91.25 176 TYR A C 1
ATOM 1450 O O . TYR A 1 176 ? -25.646 -6.171 30.066 1.00 91.25 176 TYR A O 1
ATOM 1458 N N . TYR A 1 177 ? -27.577 -6.194 31.231 1.00 92.44 177 TYR A N 1
ATOM 1459 C CA . TYR A 1 177 ? -27.098 -5.382 32.349 1.00 92.44 177 TYR A CA 1
ATOM 1460 C C . TYR A 1 177 ? -26.243 -6.215 33.307 1.00 92.44 177 TYR A C 1
ATOM 1462 O O . TYR A 1 177 ? -26.307 -7.443 33.318 1.00 92.44 177 TYR A O 1
ATOM 1470 N N . SER A 1 178 ? -25.449 -5.559 34.155 1.00 92.62 178 SER A N 1
ATOM 1471 C CA . SER A 1 178 ? -24.593 -6.243 35.135 1.00 92.62 178 SER A CA 1
ATOM 1472 C C . SER A 1 178 ? -25.342 -7.170 36.106 1.00 92.62 178 SER A C 1
ATOM 1474 O O . SER A 1 178 ? -24.733 -8.093 36.648 1.00 92.62 178 SER A O 1
ATOM 1476 N N . ASP A 1 179 ? -26.650 -6.964 36.297 1.00 93.00 179 ASP A N 1
ATOM 1477 C CA . ASP A 1 179 ? -27.539 -7.789 37.121 1.00 93.00 179 ASP A CA 1
ATOM 1478 C C . ASP A 1 179 ? -28.191 -8.970 36.363 1.00 93.00 179 ASP A C 1
ATOM 1480 O O . ASP A 1 179 ? -28.953 -9.736 36.957 1.00 93.00 179 ASP A O 1
ATOM 1484 N N . GLU A 1 180 ? -27.869 -9.171 35.078 1.00 92.50 180 GLU A N 1
ATOM 1485 C CA . GLU A 1 180 ? -28.465 -10.186 34.199 1.00 92.50 180 GLU A CA 1
ATOM 1486 C C . GLU A 1 180 ? -27.447 -11.237 33.725 1.00 92.50 180 GLU A C 1
ATOM 1488 O O . GLU A 1 180 ? -26.617 -11.005 32.847 1.00 92.50 180 GLU A O 1
ATOM 1493 N N . GLY A 1 181 ? -27.544 -12.462 34.251 1.00 90.19 181 GLY A N 1
ATOM 1494 C CA . GLY A 1 181 ? -26.681 -13.566 33.823 1.00 90.19 181 GLY A CA 1
ATOM 1495 C C . GLY A 1 181 ? -25.206 -13.303 34.147 1.00 90.19 181 GLY A C 1
ATOM 1496 O O . GLY A 1 181 ? -24.849 -13.159 35.313 1.00 90.19 181 GLY A O 1
ATOM 1497 N N . SER A 1 182 ? -24.333 -13.281 33.132 1.00 90.69 182 SER A N 1
ATOM 1498 C CA . SER A 1 182 ? -22.943 -12.823 33.309 1.00 90.69 182 SER A CA 1
ATOM 1499 C C . SER A 1 182 ? -22.831 -11.292 33.332 1.00 90.69 182 SER A C 1
ATOM 1501 O O . SER A 1 182 ? -21.821 -10.764 33.798 1.00 90.69 182 SER A O 1
ATOM 1503 N N . GLY A 1 183 ? -23.833 -10.603 32.778 1.00 92.94 183 GLY A N 1
ATOM 1504 C CA . GLY A 1 183 ? -23.890 -9.165 32.557 1.00 92.94 183 GLY A CA 1
ATOM 1505 C C . GLY A 1 183 ? -22.845 -8.611 31.590 1.00 92.94 183 GLY A C 1
ATOM 1506 O O . GLY A 1 183 ? -22.624 -7.404 31.583 1.00 92.94 183 GLY A O 1
ATOM 1507 N N . TRP A 1 184 ? -22.138 -9.464 30.845 1.00 95.69 184 TRP A N 1
ATOM 1508 C CA . TRP A 1 184 ? -21.128 -9.055 29.868 1.00 95.69 184 TRP A CA 1
ATOM 1509 C C . TRP A 1 184 ? -21.666 -9.206 28.454 1.00 95.69 184 TRP A C 1
ATOM 1511 O O . TRP A 1 184 ? -22.207 -10.254 28.109 1.00 95.69 184 TRP A O 1
ATOM 1521 N N . ASN A 1 185 ? -21.429 -8.188 27.636 1.00 95.06 185 ASN A N 1
ATOM 1522 C CA . ASN A 1 185 ? -21.799 -8.159 26.230 1.00 95.06 185 ASN A CA 1
ATOM 1523 C C . ASN A 1 185 ? -20.543 -8.307 25.382 1.00 95.06 185 ASN A C 1
ATOM 1525 O O . ASN A 1 185 ? -19.594 -7.543 25.552 1.00 95.06 185 ASN A O 1
ATOM 1529 N N . ASP A 1 186 ? -20.528 -9.299 24.500 1.00 96.75 186 ASP A N 1
ATOM 1530 C CA . ASP A 1 186 ? -19.464 -9.501 23.523 1.00 96.75 186 ASP A CA 1
ATOM 1531 C C . ASP A 1 186 ? -19.630 -8.509 22.370 1.00 96.75 186 ASP A C 1
ATOM 1533 O O . ASP A 1 186 ? -20.721 -8.377 21.816 1.00 96.75 186 ASP A O 1
ATOM 1537 N N . LEU A 1 187 ? -18.542 -7.839 21.995 1.00 97.00 187 LEU A N 1
ATOM 1538 C CA . LEU A 1 187 ? -18.457 -6.966 20.832 1.00 97.00 187 LEU A CA 1
ATOM 1539 C C . LEU A 1 187 ? -17.296 -7.418 19.954 1.00 97.00 187 LEU A C 1
ATOM 1541 O O . LEU A 1 187 ? -16.163 -7.553 20.423 1.00 97.00 187 LEU A O 1
ATOM 1545 N N . GLU A 1 188 ? -17.567 -7.593 18.668 1.00 98.31 188 GLU A N 1
ATOM 1546 C CA . GLU A 1 188 ? -16.542 -7.783 17.654 1.00 98.31 188 GLU A CA 1
ATOM 1547 C C . GLU A 1 188 ? -16.645 -6.689 16.595 1.00 98.31 188 GLU A C 1
ATOM 1549 O O . GLU A 1 188 ? -17.739 -6.362 16.137 1.00 98.31 188 GLU A O 1
ATOM 1554 N N . ILE A 1 189 ? -15.502 -6.137 16.197 1.00 98.56 189 ILE A N 1
ATOM 1555 C CA . ILE A 1 189 ? -15.396 -5.152 15.124 1.00 98.56 189 ILE A CA 1
ATOM 1556 C C . ILE A 1 189 ? -14.357 -5.662 14.133 1.00 98.56 189 ILE A C 1
ATOM 1558 O O . ILE A 1 189 ? -13.195 -5.857 14.486 1.00 98.56 189 ILE A O 1
ATOM 1562 N N . ILE A 1 190 ? -14.779 -5.894 12.896 1.00 98.50 190 ILE A N 1
ATOM 1563 C CA . ILE A 1 190 ? -13.917 -6.328 11.798 1.00 98.50 190 ILE A CA 1
ATOM 1564 C C . ILE A 1 190 ? -13.782 -5.148 10.845 1.00 98.50 190 ILE A C 1
ATOM 1566 O O . ILE A 1 190 ? -14.768 -4.758 10.225 1.00 98.50 190 ILE A O 1
ATOM 1570 N N . ALA A 1 191 ? -12.582 -4.589 10.742 1.00 97.75 191 ALA A N 1
ATOM 1571 C CA . ALA A 1 191 ? -12.247 -3.533 9.800 1.00 97.75 191 ALA A CA 1
ATOM 1572 C C . ALA A 1 191 ? -11.268 -4.106 8.766 1.00 97.75 191 ALA A C 1
ATOM 1574 O O . ALA A 1 191 ? -10.160 -4.496 9.130 1.00 97.75 191 ALA A O 1
ATOM 1575 N N . GLN A 1 192 ? -11.680 -4.210 7.501 1.00 95.25 192 GLN A N 1
ATOM 1576 C CA . GLN A 1 192 ? -10.870 -4.779 6.417 1.00 95.25 192 GLN A CA 1
ATOM 1577 C C . GLN A 1 192 ? -11.049 -3.958 5.136 1.00 95.25 192 GLN A C 1
ATOM 1579 O O . GLN A 1 192 ? -12.162 -3.854 4.616 1.00 95.25 192 GLN A O 1
ATOM 1584 N N . GLY A 1 193 ? -9.973 -3.348 4.631 1.00 91.81 193 GLY A N 1
ATOM 1585 C CA . GLY A 1 193 ? -10.097 -2.251 3.672 1.00 91.81 193 GLY A CA 1
ATOM 1586 C C . GLY A 1 193 ? -11.010 -1.162 4.243 1.00 91.81 193 GLY A C 1
ATOM 1587 O O . GLY A 1 193 ? -10.884 -0.805 5.410 1.00 91.81 193 GLY A O 1
ATOM 1588 N N . ASN A 1 194 ? -11.978 -0.683 3.463 1.00 93.38 194 ASN A N 1
ATOM 1589 C CA . ASN A 1 194 ? -12.990 0.280 3.921 1.00 93.38 194 ASN A CA 1
ATOM 1590 C C . ASN A 1 194 ? -14.217 -0.354 4.601 1.00 93.38 194 ASN A C 1
ATOM 1592 O O . ASN A 1 194 ? -15.098 0.367 5.072 1.00 93.38 194 ASN A O 1
ATOM 1596 N N . LEU A 1 195 ? -14.311 -1.685 4.638 1.00 97.56 195 LEU A N 1
ATOM 1597 C CA . LEU A 1 195 ? -15.470 -2.381 5.184 1.00 97.56 195 LEU A CA 1
ATOM 1598 C C . LEU A 1 195 ? -15.338 -2.527 6.701 1.00 97.56 195 LEU A C 1
ATOM 1600 O O . LEU A 1 195 ? -14.396 -3.153 7.189 1.00 97.56 195 LEU A O 1
ATOM 1604 N N . ILE A 1 196 ? -16.319 -2.012 7.440 1.00 98.31 196 ILE A N 1
ATOM 1605 C CA . ILE A 1 196 ? -16.432 -2.168 8.893 1.00 98.31 196 ILE A CA 1
ATOM 1606 C C . ILE A 1 196 ? -17.671 -3.006 9.196 1.00 98.31 196 ILE A C 1
ATOM 1608 O O . ILE A 1 196 ? -18.779 -2.641 8.816 1.00 98.31 196 ILE A O 1
ATOM 1612 N N . THR A 1 197 ? -17.500 -4.125 9.895 1.00 98.19 197 THR A N 1
ATOM 1613 C CA . THR A 1 197 ? -18.589 -4.998 10.362 1.00 98.19 197 THR A CA 1
ATOM 1614 C C . THR A 1 197 ? -18.579 -5.064 11.883 1.00 98.19 197 THR A C 1
ATOM 1616 O O . THR A 1 197 ? -17.525 -5.269 12.480 1.00 98.19 197 THR A O 1
ATOM 1619 N N . VAL A 1 198 ? -19.746 -4.921 12.510 1.00 97.38 198 VAL A N 1
ATOM 1620 C CA . VAL A 1 198 ? -19.912 -4.997 13.969 1.00 97.38 198 VAL A CA 1
ATOM 1621 C C . VAL A 1 198 ? -20.796 -6.181 14.309 1.00 97.38 198 VAL A C 1
ATOM 1623 O O . VAL A 1 198 ? -21.843 -6.379 13.694 1.00 97.38 198 VAL A O 1
ATOM 1626 N N . ILE A 1 199 ? -20.386 -6.956 15.305 1.00 96.38 199 ILE A N 1
ATOM 1627 C CA . ILE A 1 199 ? -21.110 -8.110 15.830 1.00 96.38 199 ILE A CA 1
ATOM 1628 C C . ILE A 1 199 ? -21.282 -7.896 17.334 1.00 96.38 199 ILE A C 1
ATOM 1630 O O . ILE A 1 199 ? -20.300 -7.628 18.021 1.00 96.38 199 ILE A O 1
ATOM 1634 N N . GLN A 1 200 ? -22.501 -8.028 17.853 1.00 94.88 200 GLN A N 1
ATOM 1635 C CA . GLN A 1 200 ? -22.772 -7.990 19.291 1.00 94.88 200 GLN A CA 1
ATOM 1636 C C . GLN A 1 200 ? -23.417 -9.301 19.718 1.00 94.88 200 GLN A C 1
ATOM 1638 O O . GLN A 1 200 ? -24.389 -9.736 19.107 1.00 94.88 200 GLN A O 1
ATOM 1643 N N . ASN A 1 201 ? -22.887 -9.933 20.767 1.00 94.38 201 ASN A N 1
ATOM 1644 C CA . ASN A 1 201 ? -23.424 -11.181 21.323 1.00 94.38 201 ASN A CA 1
ATOM 1645 C C . ASN A 1 201 ? -23.660 -12.281 20.260 1.00 94.38 201 ASN A C 1
ATOM 1647 O O . ASN A 1 201 ? -24.576 -13.090 20.373 1.00 94.38 201 ASN A O 1
ATOM 1651 N N . GLY A 1 202 ? -22.805 -12.314 19.229 1.00 93.38 202 GLY A N 1
ATOM 1652 C CA . GLY A 1 202 ? -22.864 -13.273 18.120 1.00 93.38 202 GLY A CA 1
ATOM 1653 C C . GLY A 1 202 ? -23.758 -12.869 16.941 1.00 93.38 202 GLY A C 1
ATOM 1654 O O . GLY A 1 202 ? -23.740 -13.561 15.925 1.00 93.38 202 GLY A O 1
ATOM 1655 N N . GLU A 1 203 ? -24.492 -11.758 17.026 1.00 93.75 203 GLU A N 1
ATOM 1656 C CA . GLU A 1 203 ? -25.354 -11.258 15.950 1.00 93.75 203 GLU A CA 1
ATOM 1657 C C . GLU A 1 203 ? -24.686 -10.111 15.194 1.00 93.75 203 GLU A C 1
ATOM 1659 O O . GLU A 1 203 ? -24.133 -9.196 15.805 1.00 93.75 203 GLU A O 1
ATOM 1664 N N . GLN A 1 204 ? -24.731 -10.137 13.857 1.00 95.12 204 GLN A N 1
ATOM 1665 C CA . GLN A 1 204 ? -24.212 -9.030 13.056 1.00 95.12 204 GLN A CA 1
ATOM 1666 C C . GLN A 1 204 ? -25.112 -7.798 13.208 1.00 95.12 204 GLN A C 1
ATOM 1668 O O . GLN A 1 204 ? -26.164 -7.667 12.589 1.00 95.12 204 GLN A O 1
ATOM 1673 N N . ILE A 1 205 ? -24.580 -6.882 13.998 1.00 93.62 205 ILE A N 1
ATOM 1674 C CA . ILE A 1 205 ? -24.927 -5.495 14.234 1.00 93.62 205 ILE A CA 1
ATOM 1675 C C . ILE A 1 205 ? -25.309 -4.635 13.042 1.00 93.62 205 ILE A C 1
ATOM 1677 O O . ILE A 1 205 ? -26.387 -4.068 12.898 1.00 93.62 205 ILE A O 1
ATOM 1681 N N . SER A 1 206 ? -24.260 -4.370 12.285 1.00 94.62 206 SER A N 1
ATOM 1682 C CA . SER A 1 206 ? -24.120 -3.313 11.296 1.00 94.62 206 SER A CA 1
ATOM 1683 C C . SER A 1 206 ? -22.949 -3.672 10.409 1.00 94.62 206 SER A C 1
ATOM 1685 O O . SER A 1 206 ? -22.010 -4.356 10.821 1.00 94.62 206 SER A O 1
ATOM 1687 N N . GLN A 1 207 ? -23.012 -3.172 9.186 1.00 96.62 207 GLN A N 1
ATOM 1688 C CA . GLN A 1 207 ? -21.920 -3.240 8.244 1.00 96.62 207 GLN A CA 1
ATOM 1689 C C . GLN A 1 207 ? -21.939 -1.974 7.397 1.00 96.62 207 GLN A C 1
ATOM 1691 O O . GLN A 1 207 ? -22.995 -1.603 6.887 1.00 96.62 207 GLN A O 1
ATOM 1696 N N . TYR A 1 208 ? -20.789 -1.326 7.268 1.00 97.31 208 TYR A N 1
ATOM 1697 C CA . TYR A 1 208 ? -20.619 -0.102 6.503 1.00 97.31 208 TYR A CA 1
ATOM 1698 C C . TYR A 1 208 ? -19.442 -0.246 5.542 1.00 97.31 208 TYR A C 1
ATOM 1700 O O . TYR A 1 208 ? -18.345 -0.599 5.973 1.00 97.31 208 TYR A O 1
ATOM 1708 N N . ASP A 1 209 ? -19.666 0.027 4.258 1.00 97.25 209 ASP A N 1
ATOM 1709 C CA . ASP A 1 209 ? -18.592 0.194 3.279 1.00 97.25 209 ASP A CA 1
ATOM 1710 C C . ASP A 1 209 ? -18.248 1.683 3.191 1.00 97.25 209 ASP A C 1
ATOM 1712 O O . ASP A 1 209 ? -19.033 2.486 2.688 1.00 97.25 209 ASP A O 1
ATOM 1716 N N . GLY A 1 210 ? -17.086 2.051 3.728 1.00 95.88 210 GLY A N 1
ATOM 1717 C CA . GLY A 1 210 ? -16.607 3.427 3.762 1.00 95.88 210 GLY A CA 1
ATOM 1718 C C . GLY A 1 210 ? -15.896 3.901 2.502 1.00 95.88 210 GLY A C 1
ATOM 1719 O O . GLY A 1 210 ? -15.255 4.945 2.562 1.00 95.88 210 GLY A O 1
ATOM 1720 N N . THR A 1 211 ? -15.956 3.172 1.389 1.00 93.88 211 THR A N 1
ATOM 1721 C CA . THR A 1 211 ? -15.243 3.557 0.165 1.00 93.88 211 THR A CA 1
ATOM 1722 C C . THR A 1 211 ? -15.730 4.906 -0.373 1.00 93.88 211 THR A C 1
ATOM 1724 O O . THR A 1 211 ? -16.926 5.136 -0.549 1.00 93.88 211 THR A O 1
ATOM 1727 N N . GLY A 1 212 ? -14.793 5.815 -0.630 1.00 91.31 212 GLY A N 1
ATOM 1728 C CA . GLY A 1 212 ? -15.031 7.213 -0.991 1.00 91.31 212 GLY A CA 1
ATOM 1729 C C . GLY A 1 212 ? -15.420 8.123 0.182 1.00 91.31 212 GLY A C 1
ATOM 1730 O O . GLY A 1 212 ? -15.679 9.306 -0.039 1.00 91.31 212 GLY A O 1
ATOM 1731 N N . VAL A 1 213 ? -15.510 7.593 1.407 1.00 95.94 213 VAL A N 1
ATOM 1732 C CA . VAL A 1 213 ? -15.984 8.306 2.608 1.00 95.94 213 VAL A CA 1
ATOM 1733 C C . VAL A 1 213 ? -14.920 8.316 3.701 1.00 95.94 213 VAL A C 1
ATOM 1735 O O . VAL A 1 213 ? -14.624 9.378 4.235 1.00 95.94 213 VAL A O 1
ATOM 1738 N N . LEU A 1 214 ? -14.365 7.151 4.041 1.00 95.12 214 LEU A N 1
ATOM 1739 C CA . LEU A 1 214 ? -13.317 6.969 5.056 1.00 95.12 214 LEU A CA 1
ATOM 1740 C C . LEU A 1 214 ? -11.899 7.024 4.469 1.00 95.12 214 LEU A C 1
ATOM 1742 O O . LEU A 1 214 ? -10.920 7.007 5.208 1.00 95.12 214 LEU A O 1
ATOM 1746 N N . ASP A 1 215 ? -11.796 7.101 3.147 1.00 91.31 215 ASP A N 1
ATOM 1747 C CA . ASP A 1 215 ? -10.578 7.280 2.360 1.00 91.31 215 ASP A CA 1
ATOM 1748 C C . ASP A 1 215 ? -10.660 8.542 1.481 1.00 91.31 215 ASP A C 1
ATOM 1750 O O . ASP A 1 215 ? -9.923 8.669 0.503 1.00 91.31 215 ASP A O 1
ATOM 1754 N N . ASP A 1 216 ? -11.548 9.487 1.821 1.00 90.06 216 ASP A N 1
ATOM 1755 C CA . ASP A 1 216 ? -11.605 10.795 1.168 1.00 90.06 216 ASP A CA 1
ATOM 1756 C C . ASP A 1 216 ? -10.348 11.638 1.469 1.00 90.06 216 ASP A C 1
ATOM 1758 O O . ASP A 1 216 ? -9.539 11.313 2.339 1.00 90.06 216 ASP A O 1
ATOM 1762 N N . ALA A 1 217 ? -10.162 12.739 0.735 1.00 88.88 217 ALA A N 1
ATOM 1763 C CA . ALA A 1 217 ? -8.969 13.578 0.872 1.00 88.88 217 ALA A CA 1
ATOM 1764 C C . ALA A 1 217 ? -8.751 14.084 2.313 1.00 88.88 217 ALA A C 1
ATOM 1766 O O . ALA A 1 217 ? -7.617 14.134 2.773 1.00 88.88 217 ALA A O 1
ATOM 1767 N N . ASN A 1 218 ? -9.825 14.393 3.048 1.00 92.19 218 ASN A N 1
ATOM 1768 C CA . ASN A 1 218 ? -9.727 14.871 4.428 1.00 92.19 218 ASN A CA 1
ATOM 1769 C C . ASN A 1 218 ? -9.221 13.761 5.370 1.00 92.19 218 ASN A C 1
ATOM 1771 O O . ASN A 1 218 ? -8.344 14.000 6.201 1.00 92.19 218 ASN A O 1
ATOM 1775 N N . HIS A 1 219 ? -9.711 12.527 5.209 1.00 94.56 219 HIS A N 1
ATOM 1776 C CA . HIS A 1 219 ? -9.210 11.374 5.963 1.00 94.56 219 HIS A CA 1
ATOM 1777 C C . HIS A 1 219 ? -7.756 11.038 5.626 1.00 94.56 219 HIS A C 1
ATOM 1779 O O . HIS A 1 219 ? -6.972 10.737 6.531 1.00 94.56 219 HIS A O 1
ATOM 1785 N N . GLN A 1 220 ? -7.388 11.110 4.344 1.00 86.06 220 GLN A N 1
ATOM 1786 C CA . GLN A 1 220 ? -6.014 10.893 3.891 1.00 86.06 220 GLN A CA 1
ATOM 1787 C C . GLN A 1 220 ? -5.062 11.935 4.492 1.00 86.06 220 GLN A C 1
ATOM 1789 O O . GLN A 1 220 ? -4.026 11.561 5.045 1.00 86.06 220 GLN A O 1
ATOM 1794 N N . ASP A 1 221 ? -5.444 13.214 4.464 1.00 86.44 221 ASP A N 1
ATOM 1795 C CA . ASP A 1 221 ? -4.655 14.323 5.012 1.00 86.44 221 ASP A CA 1
ATOM 1796 C C . ASP A 1 221 ? -4.432 14.179 6.526 1.00 86.44 221 ASP A C 1
ATOM 1798 O O . ASP A 1 221 ? -3.343 14.452 7.037 1.00 86.44 221 ASP A O 1
ATOM 1802 N N . LEU A 1 222 ? -5.448 13.709 7.255 1.00 87.12 222 LEU A N 1
ATOM 1803 C CA . LEU A 1 222 ? -5.380 13.482 8.702 1.00 87.12 222 LEU A CA 1
ATOM 1804 C C . LEU A 1 222 ? -4.779 12.114 9.078 1.00 87.12 222 LEU A C 1
ATOM 1806 O O . LEU A 1 222 ? -4.488 11.861 10.254 1.00 87.12 222 LEU A O 1
ATOM 1810 N N . GLY A 1 223 ? -4.566 11.232 8.098 1.00 89.00 223 GLY A N 1
ATOM 1811 C CA . GLY A 1 223 ? -4.044 9.883 8.292 1.00 89.00 223 GLY A CA 1
ATOM 1812 C C . GLY A 1 223 ? -4.919 9.046 9.226 1.00 89.00 223 GLY A C 1
ATOM 1813 O O . GLY A 1 223 ? -4.401 8.524 10.223 1.00 89.00 223 GLY A O 1
ATOM 1814 N N . VAL A 1 224 ? -6.221 8.985 8.920 1.00 94.44 224 VAL A N 1
ATOM 1815 C CA . VAL A 1 224 ? -7.277 8.242 9.638 1.00 94.44 224 VAL A CA 1
ATOM 1816 C C . VAL A 1 224 ? -8.111 7.388 8.666 1.00 94.44 224 VAL A C 1
ATOM 1818 O O . VAL A 1 224 ? -7.899 7.429 7.457 1.00 94.44 224 VAL A O 1
ATOM 1821 N N . GLY A 1 225 ? -9.036 6.567 9.174 1.00 92.00 225 GLY A N 1
ATOM 1822 C CA . GLY A 1 225 ? -10.008 5.802 8.366 1.00 92.00 225 GLY A CA 1
ATOM 1823 C C . GLY A 1 225 ? -9.479 4.485 7.775 1.00 92.00 225 GLY A C 1
ATOM 1824 O O . GLY A 1 225 ? -10.154 3.455 7.860 1.00 92.00 225 GLY A O 1
ATOM 1825 N N . ILE A 1 226 ? -8.231 4.466 7.295 1.00 91.75 226 ILE A N 1
ATOM 1826 C CA . ILE A 1 226 ? -7.537 3.246 6.827 1.00 91.75 226 ILE A 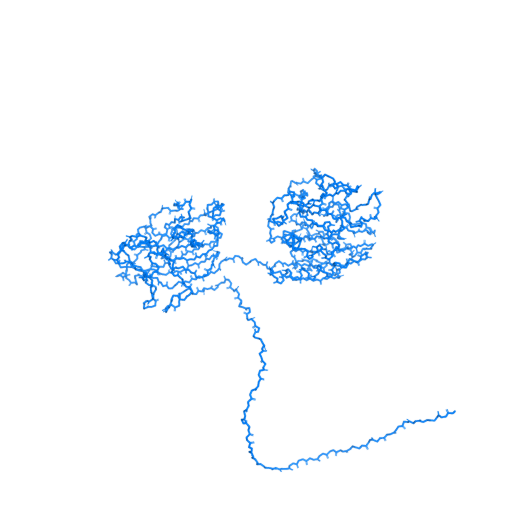CA 1
ATOM 1827 C C . ILE A 1 226 ? -6.568 2.692 7.871 1.00 91.75 226 ILE A C 1
ATOM 1829 O O . ILE A 1 226 ? -6.476 1.484 8.068 1.00 91.75 226 ILE A O 1
ATOM 1833 N N . THR A 1 227 ? -5.837 3.564 8.560 1.00 92.19 227 THR A N 1
ATOM 1834 C CA . THR A 1 227 ? -4.885 3.196 9.614 1.00 92.19 227 THR A CA 1
ATOM 1835 C C . THR A 1 227 ? -4.965 4.211 10.739 1.00 92.19 227 THR A C 1
ATOM 1837 O O . THR A 1 227 ? -5.094 5.404 10.491 1.00 92.19 227 THR A O 1
ATOM 1840 N N . GLY A 1 228 ? -4.851 3.752 11.980 1.00 94.94 228 GLY A N 1
ATOM 1841 C CA . GLY A 1 228 ? -4.781 4.633 13.139 1.00 94.94 228 GLY A CA 1
ATOM 1842 C C . GLY A 1 228 ? -4.955 3.860 14.434 1.00 94.94 228 GLY A C 1
ATOM 1843 O O . GLY A 1 228 ? -4.725 2.657 14.487 1.00 94.94 228 GLY A O 1
ATOM 1844 N N . HIS A 1 229 ? -5.348 4.541 15.495 1.00 98.06 229 HIS A N 1
ATOM 1845 C CA . HIS A 1 229 ? -5.435 3.966 16.829 1.00 98.06 229 HIS A CA 1
ATOM 1846 C C . HIS A 1 229 ? -6.849 3.488 17.150 1.00 98.06 229 HIS A C 1
ATOM 1848 O O . HIS A 1 229 ? -7.824 3.886 16.512 1.00 98.06 229 HIS A O 1
ATOM 1854 N N . ILE A 1 230 ? -6.945 2.633 18.163 1.00 98.56 230 ILE A N 1
ATOM 1855 C CA . ILE A 1 230 ? -8.210 2.242 18.777 1.00 98.56 230 ILE A CA 1
ATOM 1856 C C . ILE A 1 230 ? -8.359 3.038 20.067 1.00 98.56 230 ILE A C 1
ATOM 1858 O O . ILE A 1 230 ? -7.380 3.205 20.795 1.00 98.56 230 ILE A O 1
ATOM 1862 N N . ALA A 1 231 ? -9.561 3.517 20.382 1.00 98.44 231 ALA A N 1
ATOM 1863 C CA . ALA A 1 231 ? -9.792 4.160 21.672 1.00 98.44 231 ALA A CA 1
ATOM 1864 C C . ALA A 1 231 ? -11.161 3.847 22.274 1.00 98.44 231 ALA A C 1
ATOM 1866 O O . ALA A 1 231 ? -12.132 3.674 21.547 1.00 98.44 231 ALA A O 1
ATOM 1867 N N . LEU A 1 232 ? -11.234 3.797 23.604 1.00 98.44 232 LEU A N 1
ATOM 1868 C CA . LEU A 1 232 ? -12.484 3.662 24.359 1.00 98.44 232 LEU A CA 1
ATOM 1869 C C . LEU A 1 232 ? -12.921 5.041 24.855 1.00 98.44 232 LEU A C 1
ATOM 1871 O O . LEU A 1 232 ? -12.102 5.760 25.428 1.00 98.44 232 LEU A O 1
ATOM 1875 N N . GLN A 1 233 ? -14.181 5.412 24.639 1.00 97.31 233 GLN A N 1
ATOM 1876 C CA . GLN A 1 233 ? -14.679 6.767 24.892 1.00 97.31 233 GLN A CA 1
ATOM 1877 C C . GLN A 1 233 ? -15.426 6.894 26.233 1.00 97.31 233 GLN A C 1
ATOM 1879 O O . GLN A 1 233 ? -16.198 6.020 26.621 1.00 97.31 233 GLN A O 1
ATOM 1884 N N . ILE A 1 234 ? -15.260 8.028 26.908 1.00 95.94 234 ILE A N 1
ATOM 1885 C CA . ILE A 1 234 ? -16.262 8.613 27.808 1.00 95.94 234 ILE A CA 1
ATOM 1886 C C . ILE A 1 234 ? -16.834 9.830 27.091 1.00 95.94 234 ILE A C 1
ATOM 1888 O O . ILE A 1 234 ? -16.082 10.733 26.707 1.00 95.94 234 ILE A O 1
ATOM 1892 N N . HIS A 1 235 ? -18.144 9.816 26.859 1.00 94.62 235 HIS A N 1
ATOM 1893 C CA . HIS A 1 235 ? -18.817 10.867 26.112 1.00 94.62 235 HIS A CA 1
ATOM 1894 C C . HIS A 1 235 ? -18.868 12.161 26.925 1.00 94.62 235 HIS A C 1
ATOM 1896 O O . HIS A 1 235 ? -19.072 12.134 28.135 1.00 94.62 235 HIS A O 1
ATOM 1902 N N . LYS A 1 236 ? -18.689 13.306 26.265 1.00 94.56 236 LYS A N 1
ATOM 1903 C CA . LYS A 1 236 ? -18.733 14.629 26.895 1.00 94.56 236 LYS A CA 1
ATOM 1904 C C . LYS A 1 236 ? -20.037 14.861 27.672 1.00 94.56 236 LYS A C 1
ATOM 1906 O O . LYS A 1 236 ? -21.110 14.519 27.182 1.00 94.56 236 LYS A O 1
ATOM 1911 N N . GLU A 1 237 ? -19.924 15.513 28.836 1.00 94.69 237 GLU A N 1
ATOM 1912 C CA . GLU A 1 237 ? -21.038 15.967 29.693 1.00 94.69 237 GLU A CA 1
ATOM 1913 C C . GLU A 1 237 ? -21.988 14.869 30.226 1.00 94.69 237 GLU A C 1
ATOM 1915 O O . GLU A 1 237 ? -23.029 15.185 30.823 1.00 94.69 237 GLU A O 1
ATOM 1920 N N . ASP A 1 238 ? -21.625 13.592 30.081 1.00 92.44 238 ASP A N 1
ATOM 1921 C CA . ASP A 1 238 ? -22.415 12.456 30.555 1.00 92.44 238 ASP A CA 1
ATOM 1922 C C . ASP A 1 238 ? -21.930 11.924 31.909 1.00 92.44 238 ASP A C 1
ATOM 1924 O O . ASP A 1 238 ? -20.747 11.706 32.146 1.00 92.44 238 ASP A O 1
ATOM 1928 N N . ILE A 1 239 ? -22.884 11.640 32.803 1.00 93.56 239 ILE A N 1
ATOM 1929 C CA . ILE A 1 239 ? -22.617 10.874 34.026 1.00 93.56 239 ILE A CA 1
ATOM 1930 C C . ILE A 1 239 ? -22.787 9.405 33.665 1.00 93.56 239 ILE A C 1
ATOM 1932 O O . ILE A 1 239 ? -23.909 8.948 33.434 1.00 93.56 239 ILE A O 1
ATOM 1936 N N . MET A 1 240 ? -21.678 8.679 33.603 1.00 92.81 240 MET A N 1
ATOM 1937 C CA . MET A 1 240 ? -21.664 7.319 33.086 1.00 92.81 240 MET A CA 1
ATOM 1938 C C . MET A 1 240 ? -20.648 6.432 33.788 1.00 92.81 240 MET A C 1
ATOM 1940 O O . MET A 1 240 ? -19.612 6.898 34.263 1.00 92.81 240 MET A O 1
ATOM 1944 N N . LYS A 1 241 ? -20.922 5.128 33.760 1.00 94.31 241 LYS A N 1
ATOM 1945 C CA . LYS A 1 241 ? -19.975 4.083 34.123 1.00 94.31 241 LYS A CA 1
ATOM 1946 C C . LYS A 1 241 ? -20.100 2.910 33.163 1.00 94.31 241 LYS A C 1
ATOM 1948 O O . LYS A 1 241 ? -21.182 2.369 32.962 1.00 94.31 241 LYS A O 1
ATOM 1953 N N . ILE A 1 242 ? -18.979 2.501 32.585 1.00 95.50 242 ILE A N 1
ATOM 1954 C CA . ILE A 1 242 ? -18.891 1.323 31.724 1.00 95.50 242 ILE A CA 1
ATOM 1955 C C . ILE A 1 242 ? -17.574 0.597 31.990 1.00 95.50 242 ILE A C 1
ATOM 1957 O O . ILE A 1 242 ? -16.558 1.200 32.336 1.00 95.50 242 ILE A O 1
ATOM 1961 N N . LYS A 1 243 ? -17.599 -0.727 31.888 1.00 97.12 243 LYS A N 1
ATOM 1962 C CA . LYS A 1 243 ? -16.460 -1.607 32.144 1.00 97.12 243 LYS A CA 1
ATOM 1963 C C . LYS A 1 243 ? -16.109 -2.362 30.876 1.00 97.12 243 LYS A C 1
ATOM 1965 O O . LYS A 1 243 ? -17.013 -2.822 30.185 1.00 97.12 243 LYS A O 1
ATOM 1970 N N . PHE A 1 244 ? -14.819 -2.558 30.623 1.00 98.38 244 PHE A N 1
ATOM 1971 C CA . PHE A 1 244 ? -14.300 -3.305 29.480 1.00 98.38 244 PHE A CA 1
ATOM 1972 C C . PHE A 1 244 ? -13.319 -4.392 29.919 1.00 98.38 244 PHE A C 1
ATOM 1974 O O . PHE A 1 244 ? -12.533 -4.195 30.847 1.00 98.38 244 PHE A O 1
ATOM 1981 N N . LYS A 1 245 ? -13.326 -5.537 29.236 1.00 98.19 245 LYS A N 1
ATOM 1982 C CA . LYS A 1 245 ? -12.322 -6.597 29.419 1.00 98.19 245 LYS A CA 1
ATOM 1983 C C . LYS A 1 245 ? -12.168 -7.443 28.162 1.00 98.19 245 LYS A C 1
ATOM 1985 O O . LYS A 1 245 ? -12.872 -7.226 27.180 1.00 98.19 245 LYS A O 1
ATOM 1990 N N . ASP A 1 246 ? -11.255 -8.412 28.219 1.00 98.12 246 ASP A N 1
ATOM 1991 C CA . ASP A 1 246 ? -11.005 -9.374 27.139 1.00 98.12 246 ASP A CA 1
ATOM 1992 C C . ASP A 1 246 ? -10.749 -8.681 25.786 1.00 98.12 246 ASP A C 1
ATOM 1994 O O . ASP A 1 246 ? -11.196 -9.143 24.740 1.00 98.12 246 ASP A O 1
ATOM 1998 N N . ILE A 1 247 ? -10.035 -7.546 25.821 1.00 98.56 247 ILE A N 1
ATOM 1999 C CA . ILE A 1 247 ? -9.732 -6.738 24.638 1.00 98.56 247 ILE A CA 1
ATOM 2000 C C . ILE A 1 247 ? -8.606 -7.419 23.866 1.00 98.56 247 ILE A C 1
ATOM 2002 O O . ILE A 1 247 ? -7.451 -7.419 24.301 1.00 98.56 247 ILE A O 1
ATOM 2006 N N . GLN A 1 248 ? -8.945 -8.009 22.729 1.00 98.06 248 GLN A N 1
ATOM 2007 C CA . GLN A 1 248 ? -8.038 -8.780 21.893 1.00 98.06 248 GLN A CA 1
ATOM 2008 C C . GLN A 1 248 ? -8.150 -8.338 20.443 1.00 98.06 248 GLN A C 1
ATOM 2010 O O . GLN A 1 248 ? -9.235 -8.037 19.959 1.00 98.06 248 GLN A O 1
ATOM 2015 N N . ILE A 1 249 ? -7.033 -8.348 19.729 1.00 97.81 249 ILE A N 1
ATOM 2016 C CA . ILE A 1 249 ? -6.984 -7.980 18.321 1.00 97.81 249 ILE A CA 1
ATOM 2017 C C . ILE A 1 249 ? -6.282 -9.056 17.509 1.00 97.81 249 ILE A C 1
ATOM 2019 O O . ILE A 1 249 ? -5.297 -9.651 17.951 1.00 97.81 249 ILE A O 1
ATOM 2023 N N . LYS A 1 250 ? -6.781 -9.290 16.306 1.00 96.00 250 LYS A N 1
ATOM 2024 C CA . LYS A 1 250 ? -6.128 -10.081 15.275 1.00 96.00 250 LYS A CA 1
ATOM 2025 C C . LYS A 1 250 ? -5.836 -9.156 14.100 1.00 96.00 250 LYS A C 1
ATOM 2027 O O . LYS A 1 250 ? -6.754 -8.521 13.591 1.00 96.00 250 LYS A O 1
ATOM 2032 N N . ASP A 1 251 ? -4.575 -9.074 13.696 1.00 90.94 251 ASP A N 1
ATOM 2033 C CA . ASP A 1 251 ? -4.170 -8.314 12.512 1.00 90.94 251 ASP A CA 1
ATOM 2034 C C . ASP A 1 251 ? -4.671 -9.031 11.249 1.00 90.94 251 ASP A C 1
ATOM 2036 O O . ASP A 1 251 ? -4.446 -10.232 11.085 1.00 90.94 251 ASP A O 1
ATOM 2040 N N . LEU A 1 252 ? -5.393 -8.304 10.401 1.00 92.00 252 LEU A N 1
ATOM 2041 C CA . LEU A 1 252 ? -5.910 -8.772 9.115 1.00 92.00 252 LEU A CA 1
ATOM 2042 C C . LEU A 1 252 ? -5.230 -8.073 7.934 1.00 92.00 252 LEU A C 1
ATOM 2044 O O . LEU A 1 252 ? -5.601 -8.330 6.791 1.00 92.00 252 LEU A O 1
ATOM 2048 N N . THR A 1 253 ? -4.260 -7.191 8.197 1.00 82.81 253 THR A N 1
ATOM 2049 C CA . THR A 1 253 ? -3.569 -6.412 7.166 1.00 82.81 253 THR A CA 1
ATOM 2050 C C . THR A 1 253 ? -2.942 -7.369 6.170 1.00 82.81 253 THR A C 1
ATOM 2052 O O . THR A 1 253 ? -2.102 -8.172 6.583 1.00 82.81 253 THR A O 1
ATOM 2055 N N . PRO A 1 254 ? -3.315 -7.323 4.877 1.00 70.25 254 PRO A N 1
ATOM 2056 C CA . PRO A 1 254 ? -2.717 -8.199 3.889 1.00 70.25 254 PRO A CA 1
ATOM 2057 C C . PRO A 1 254 ? -1.196 -8.075 3.957 1.00 70.25 254 PRO A C 1
ATOM 2059 O O . PRO A 1 254 ? -0.640 -6.994 3.762 1.00 70.25 254 PRO A O 1
ATOM 2062 N N . GLN A 1 255 ? -0.512 -9.174 4.273 1.00 61.53 255 GLN A N 1
ATOM 2063 C CA . GLN A 1 255 ? 0.935 -9.230 4.143 1.00 61.53 255 GLN A CA 1
ATOM 2064 C C . GLN A 1 255 ? 1.254 -8.991 2.666 1.00 61.53 255 GLN A C 1
ATOM 2066 O O . GLN A 1 255 ? 0.983 -9.855 1.828 1.00 61.53 255 GLN A O 1
ATOM 2071 N N . GLN A 1 256 ? 1.810 -7.824 2.325 1.00 61.31 256 GLN A N 1
ATOM 2072 C CA . GLN A 1 256 ? 2.460 -7.676 1.030 1.00 61.31 256 GLN A CA 1
ATOM 2073 C C . GLN A 1 256 ? 3.560 -8.730 0.994 1.00 61.31 256 GLN A C 1
ATOM 2075 O O . GLN A 1 256 ? 4.513 -8.689 1.775 1.00 61.31 256 GLN A O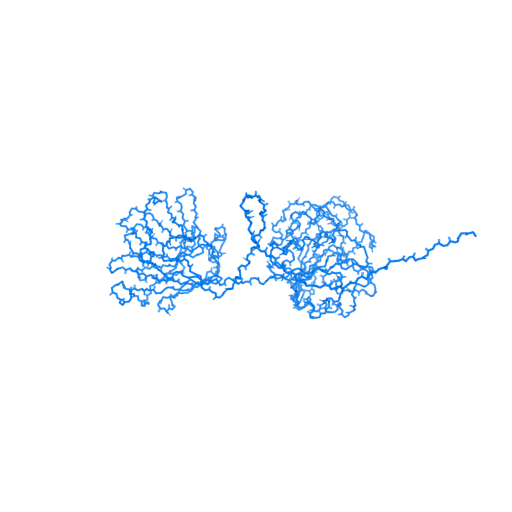 1
ATOM 2080 N N . LYS A 1 257 ? 3.386 -9.732 0.130 1.00 71.75 257 LYS A N 1
ATOM 2081 C CA . LYS A 1 257 ? 4.447 -10.691 -0.146 1.00 71.75 257 LYS A CA 1
ATOM 2082 C C . LYS A 1 257 ? 5.689 -9.874 -0.534 1.00 71.75 257 LYS A C 1
ATOM 2084 O O . LYS A 1 257 ? 5.544 -8.984 -1.373 1.00 71.75 257 LYS A O 1
ATOM 2089 N N . PRO A 1 258 ? 6.871 -10.151 0.053 1.00 86.38 258 PRO A N 1
ATOM 2090 C CA . PRO A 1 258 ? 8.113 -9.495 -0.333 1.00 86.38 258 PRO A CA 1
ATOM 2091 C C . PRO A 1 258 ? 8.237 -9.439 -1.851 1.00 86.38 258 PRO A C 1
ATOM 2093 O O . PRO A 1 258 ? 8.150 -10.491 -2.488 1.00 86.38 258 PRO A O 1
ATOM 2096 N N . LEU A 1 259 ? 8.430 -8.245 -2.418 1.00 94.88 259 LEU A N 1
ATOM 2097 C CA . LEU A 1 259 ? 8.694 -8.109 -3.849 1.00 94.88 259 LEU A CA 1
ATOM 2098 C C . LEU A 1 259 ? 9.952 -8.919 -4.182 1.00 94.88 259 LEU A C 1
ATOM 2100 O O . LEU A 1 259 ? 10.980 -8.758 -3.524 1.00 94.88 259 LEU A O 1
ATOM 2104 N N . ARG A 1 260 ? 9.886 -9.811 -5.169 1.00 98.06 260 ARG A N 1
ATOM 2105 C CA . ARG A 1 260 ? 11.021 -10.656 -5.561 1.00 98.06 260 ARG A CA 1
ATOM 2106 C C . ARG A 1 260 ? 11.659 -10.096 -6.822 1.00 98.06 260 ARG A C 1
ATOM 2108 O O . ARG A 1 260 ? 11.065 -10.146 -7.898 1.00 98.06 260 ARG A O 1
ATOM 2115 N N . VAL A 1 261 ? 12.874 -9.580 -6.681 1.00 98.75 261 VAL A N 1
ATOM 2116 C CA . VAL A 1 261 ? 13.622 -8.889 -7.733 1.00 98.75 261 VAL A CA 1
ATOM 2117 C C . VAL A 1 261 ? 14.804 -9.746 -8.174 1.00 98.75 261 VAL A C 1
ATOM 2119 O O . VAL A 1 261 ? 15.672 -10.075 -7.366 1.00 98.75 261 VAL A O 1
ATOM 2122 N N . LEU A 1 262 ? 14.876 -10.058 -9.466 1.00 98.88 262 LEU A N 1
ATOM 2123 C CA . LEU A 1 262 ? 16.075 -10.625 -10.084 1.00 98.88 262 LEU A CA 1
ATOM 2124 C C . LEU A 1 262 ? 16.871 -9.517 -10.772 1.00 98.88 262 LEU A C 1
ATOM 2126 O O . LEU A 1 262 ? 16.431 -8.987 -11.787 1.00 98.88 262 LEU A O 1
ATOM 2130 N N . VAL A 1 263 ? 18.057 -9.191 -10.270 1.00 98.88 263 VAL A N 1
ATOM 2131 C CA . VAL A 1 263 ? 18.995 -8.274 -10.926 1.00 98.88 263 VAL A CA 1
ATOM 2132 C C . VAL A 1 263 ? 19.869 -9.066 -11.891 1.00 98.88 263 VAL A C 1
ATOM 2134 O O . VAL A 1 263 ? 20.680 -9.897 -11.480 1.00 98.88 263 VAL A O 1
ATOM 2137 N N . PHE A 1 264 ? 19.720 -8.798 -13.184 1.00 98.56 264 PHE A N 1
ATOM 2138 C CA . PHE A 1 264 ? 20.504 -9.410 -14.249 1.00 98.56 264 PHE A CA 1
ATOM 2139 C C . PHE A 1 264 ? 21.496 -8.396 -14.828 1.00 98.56 264 PHE A C 1
ATOM 2141 O O . PHE A 1 264 ? 21.084 -7.405 -15.425 1.00 98.56 264 PHE A O 1
ATOM 2148 N N . SER A 1 265 ? 22.801 -8.657 -14.680 1.00 97.94 265 SER A N 1
ATOM 2149 C CA . SER A 1 265 ? 23.873 -7.718 -15.076 1.00 97.94 265 SER A CA 1
ATOM 2150 C C . SER A 1 265 ? 24.876 -8.311 -16.078 1.00 97.94 265 SER A C 1
ATOM 2152 O O . SER A 1 265 ? 26.057 -7.953 -16.085 1.00 97.94 265 SER A O 1
ATOM 2154 N N . LYS A 1 266 ? 24.468 -9.292 -16.894 1.00 96.31 266 LYS A N 1
ATOM 2155 C CA . LYS A 1 266 ? 25.374 -9.878 -17.893 1.00 96.31 266 LYS A CA 1
ATOM 2156 C C . LYS A 1 266 ? 25.614 -8.899 -19.037 1.00 96.31 266 LYS A C 1
ATOM 2158 O O . LYS A 1 266 ? 24.665 -8.442 -19.667 1.00 96.31 266 LYS A O 1
ATOM 2163 N N . THR A 1 267 ? 26.881 -8.683 -19.374 1.00 94.62 267 THR A N 1
ATOM 2164 C CA . THR A 1 267 ? 27.283 -7.919 -20.556 1.00 94.62 267 THR A CA 1
ATOM 2165 C C . THR A 1 267 ? 28.187 -8.753 -21.460 1.00 94.62 267 THR A C 1
ATOM 2167 O O . THR A 1 267 ? 28.932 -9.626 -21.009 1.00 94.62 267 THR A O 1
ATOM 2170 N N . THR A 1 268 ? 28.108 -8.498 -22.761 1.00 93.12 268 THR A N 1
ATOM 2171 C CA . THR A 1 268 ? 29.104 -8.932 -23.762 1.00 93.12 268 THR A CA 1
ATOM 2172 C C . THR A 1 268 ? 29.683 -7.748 -24.532 1.00 93.12 268 THR A C 1
ATOM 2174 O O . THR A 1 268 ? 30.655 -7.936 -25.258 1.00 93.12 268 THR A O 1
ATOM 2177 N N . GLY A 1 269 ? 29.089 -6.558 -24.375 1.00 87.88 269 GLY A N 1
ATOM 2178 C CA . GLY A 1 269 ? 29.643 -5.279 -24.810 1.00 87.88 269 GLY A CA 1
ATOM 2179 C C . GLY A 1 269 ? 30.223 -4.486 -23.637 1.00 87.88 269 GLY A C 1
ATOM 2180 O O . GLY A 1 269 ? 30.809 -5.059 -22.713 1.00 87.88 269 GLY A O 1
ATOM 2181 N N . TYR A 1 270 ? 30.056 -3.162 -23.666 1.00 89.25 270 TYR A N 1
ATOM 2182 C CA . TYR A 1 270 ? 30.617 -2.261 -22.656 1.00 89.25 270 TYR A CA 1
ATOM 2183 C C . TYR A 1 270 ? 30.172 -2.617 -21.227 1.00 89.25 270 TYR A C 1
ATOM 2185 O O . TYR A 1 270 ? 28.994 -2.838 -20.955 1.00 89.25 270 TYR A O 1
ATOM 2193 N N . PHE A 1 271 ? 31.129 -2.661 -20.299 1.00 94.12 271 PHE A N 1
ATOM 2194 C CA . PHE A 1 271 ? 30.852 -2.864 -18.879 1.00 94.12 271 PHE A CA 1
ATOM 2195 C C . PHE A 1 271 ? 30.826 -1.513 -18.157 1.00 94.12 271 PHE A C 1
ATOM 2197 O O . PHE A 1 271 ? 31.874 -0.908 -17.911 1.00 94.12 271 PHE A O 1
ATOM 2204 N N . HIS A 1 272 ? 29.628 -1.064 -17.791 1.00 94.69 272 HIS A N 1
ATOM 2205 C CA . HIS A 1 272 ? 29.425 0.148 -17.004 1.00 94.69 272 HIS A CA 1
ATOM 2206 C C . HIS A 1 272 ? 29.899 -0.054 -15.562 1.00 94.69 272 HIS A C 1
ATOM 2208 O O . HIS A 1 272 ? 29.511 -1.020 -14.907 1.00 94.69 272 HIS A O 1
ATOM 2214 N N . GLN A 1 273 ? 30.712 0.864 -15.030 1.00 94.62 273 GLN A N 1
ATOM 2215 C CA . GLN A 1 273 ? 31.150 0.779 -13.627 1.00 94.62 273 GLN A CA 1
ATOM 2216 C C . GLN A 1 273 ? 29.968 0.877 -12.649 1.00 94.62 273 GLN A C 1
ATOM 2218 O O . GLN A 1 273 ? 29.973 0.194 -11.619 1.00 94.62 273 GLN A O 1
ATOM 2223 N N . SER A 1 274 ? 28.918 1.611 -13.037 1.00 96.44 274 SER A N 1
ATOM 2224 C CA . SER A 1 274 ? 27.672 1.733 -12.282 1.00 96.44 274 SER A CA 1
ATOM 2225 C C . SER A 1 274 ? 26.947 0.408 -12.072 1.00 96.44 274 SER A C 1
ATOM 2227 O O . SER A 1 274 ? 26.183 0.316 -11.118 1.00 96.44 274 SER A O 1
ATOM 2229 N N . ILE A 1 275 ? 27.230 -0.653 -12.848 1.00 98.31 275 ILE A N 1
ATOM 2230 C CA . ILE A 1 275 ? 26.664 -1.997 -12.620 1.00 98.31 275 ILE A CA 1
ATOM 2231 C C . ILE A 1 275 ? 26.850 -2.424 -11.163 1.00 98.31 275 ILE A C 1
ATOM 2233 O O . ILE A 1 275 ? 25.887 -2.838 -10.520 1.00 98.31 275 ILE A O 1
ATOM 2237 N N . ASN A 1 276 ? 28.064 -2.278 -10.621 1.00 98.19 276 ASN A N 1
ATOM 2238 C CA . ASN A 1 276 ? 28.361 -2.693 -9.248 1.00 98.19 276 ASN A CA 1
ATOM 2239 C C . ASN A 1 276 ? 27.643 -1.800 -8.218 1.00 98.19 276 ASN A C 1
ATOM 2241 O O . ASN A 1 276 ? 27.229 -2.272 -7.158 1.00 98.19 276 ASN A O 1
ATOM 2245 N N . VAL A 1 277 ? 27.494 -0.505 -8.518 1.00 98.19 277 VAL A N 1
ATOM 2246 C CA . VAL A 1 277 ? 26.790 0.447 -7.646 1.00 98.19 277 VAL A CA 1
ATOM 2247 C C . VAL A 1 277 ? 25.292 0.165 -7.641 1.00 98.19 277 VAL A C 1
ATOM 2249 O O . VAL A 1 277 ? 24.681 0.198 -6.576 1.00 98.19 277 VAL A O 1
ATOM 2252 N N . ILE A 1 278 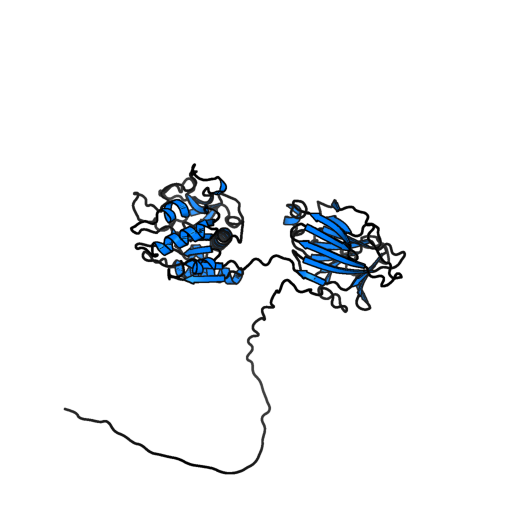? 24.708 -0.175 -8.788 1.00 98.50 278 ILE A N 1
ATOM 2253 C CA . ILE A 1 278 ? 23.293 -0.528 -8.931 1.00 98.50 278 ILE A CA 1
ATOM 2254 C C . ILE A 1 278 ? 22.992 -1.857 -8.232 1.00 98.50 278 ILE A C 1
ATOM 2256 O O . ILE A 1 278 ? 22.046 -1.913 -7.454 1.00 98.50 278 ILE A O 1
ATOM 2260 N N . GLU A 1 279 ? 23.827 -2.888 -8.417 1.00 98.50 279 GLU A N 1
ATOM 2261 C CA . GLU A 1 279 ? 23.716 -4.173 -7.700 1.00 98.50 279 GLU A CA 1
ATOM 2262 C C . GLU A 1 279 ? 23.648 -3.947 -6.181 1.00 98.50 279 GLU A C 1
ATOM 2264 O O . GLU A 1 279 ? 22.729 -4.420 -5.510 1.00 98.50 279 GLU A O 1
ATOM 2269 N N . LYS A 1 280 ? 24.572 -3.139 -5.645 1.00 98.12 280 LYS A N 1
ATOM 2270 C CA . LYS A 1 280 ? 24.582 -2.765 -4.227 1.00 98.12 280 LYS A CA 1
ATOM 2271 C C . LYS A 1 280 ? 23.353 -1.938 -3.830 1.00 98.12 280 LYS A C 1
ATOM 2273 O O . LYS A 1 280 ? 22.758 -2.179 -2.785 1.00 98.12 280 LYS A O 1
ATOM 2278 N N . THR A 1 281 ? 22.971 -0.968 -4.654 1.00 97.81 281 THR A N 1
ATOM 2279 C CA . THR A 1 281 ? 21.849 -0.056 -4.393 1.00 97.81 281 THR A CA 1
ATOM 2280 C C . THR A 1 281 ? 20.525 -0.811 -4.314 1.00 97.81 281 THR A C 1
ATOM 2282 O O . THR A 1 281 ? 19.742 -0.547 -3.403 1.00 97.81 281 THR A O 1
ATOM 2285 N N . ILE A 1 282 ? 20.282 -1.764 -5.218 1.00 98.25 282 ILE A N 1
ATOM 2286 C CA . ILE A 1 282 ? 19.065 -2.586 -5.222 1.00 98.25 282 ILE A CA 1
ATOM 2287 C C . ILE A 1 282 ? 19.065 -3.564 -4.044 1.00 98.25 282 ILE A C 1
ATOM 2289 O O . ILE A 1 282 ? 18.031 -3.701 -3.398 1.00 98.25 282 ILE A O 1
ATOM 2293 N N . ALA A 1 283 ? 20.203 -4.175 -3.696 1.00 97.50 283 ALA A N 1
ATOM 2294 C CA . ALA A 1 283 ? 20.298 -5.007 -2.492 1.00 97.50 283 ALA A CA 1
ATOM 2295 C C . ALA A 1 283 ? 19.943 -4.214 -1.218 1.00 97.50 283 ALA A C 1
ATOM 2297 O O . ALA A 1 283 ? 19.102 -4.643 -0.433 1.00 97.50 283 ALA A O 1
ATOM 2298 N N . GLU A 1 284 ? 20.501 -3.010 -1.058 1.00 93.69 284 GLU A N 1
ATOM 2299 C CA . GLU A 1 284 ? 20.170 -2.102 0.050 1.00 93.69 284 GLU A CA 1
ATOM 2300 C C . GLU A 1 284 ? 18.699 -1.646 0.031 1.00 93.69 284 GLU A C 1
ATOM 2302 O O . GLU A 1 284 ? 18.100 -1.435 1.085 1.00 93.69 284 GLU A O 1
ATOM 2307 N N . LEU A 1 285 ? 18.103 -1.446 -1.152 1.00 93.69 285 LEU A N 1
ATOM 2308 C CA . LEU A 1 285 ? 16.668 -1.164 -1.262 1.00 93.69 285 LEU A CA 1
ATOM 2309 C C . LEU A 1 285 ? 15.850 -2.368 -0.792 1.00 93.69 285 LEU A C 1
ATOM 2311 O O . LEU A 1 285 ? 14.914 -2.185 -0.017 1.00 93.69 285 LEU A O 1
ATOM 2315 N N . GLY A 1 286 ? 16.242 -3.583 -1.177 1.00 94.06 286 GLY A N 1
ATOM 2316 C CA . GLY A 1 286 ? 15.569 -4.796 -0.737 1.00 94.06 286 GLY A CA 1
ATOM 2317 C C . GLY A 1 286 ? 15.625 -5.001 0.772 1.00 94.06 286 GLY A C 1
ATOM 2318 O O . GLY A 1 286 ? 14.588 -5.243 1.383 1.00 94.06 286 GLY A O 1
ATOM 2319 N N . GLU A 1 287 ? 16.784 -4.788 1.399 1.00 89.88 287 GLU A N 1
ATOM 2320 C CA . GLU A 1 287 ? 16.915 -4.837 2.863 1.00 89.88 287 GLU A CA 1
ATOM 2321 C C . GLU A 1 287 ? 16.013 -3.811 3.566 1.00 89.88 287 GLU A C 1
ATOM 2323 O O . GLU A 1 287 ? 15.395 -4.121 4.585 1.00 89.88 287 GLU A O 1
ATOM 2328 N N . ARG A 1 288 ? 15.912 -2.588 3.029 1.00 84.38 288 ARG A N 1
ATOM 2329 C CA . ARG A 1 288 ? 15.133 -1.503 3.650 1.00 84.38 288 ARG A CA 1
ATOM 2330 C C . ARG A 1 288 ? 13.629 -1.600 3.420 1.00 84.38 288 ARG A C 1
ATOM 2332 O O . ARG A 1 288 ? 12.872 -1.117 4.257 1.00 84.38 288 ARG A O 1
ATOM 2339 N N . HIS A 1 289 ? 13.204 -2.186 2.304 1.00 85.06 289 HIS A N 1
ATOM 2340 C CA . HIS A 1 289 ? 11.800 -2.217 1.880 1.00 85.06 289 HIS A CA 1
ATOM 2341 C C . HIS A 1 289 ? 11.203 -3.627 1.857 1.00 85.06 289 HIS A C 1
ATOM 2343 O O . HIS A 1 289 ? 10.087 -3.815 1.382 1.00 85.06 289 HIS A O 1
ATOM 2349 N N . GLY A 1 290 ? 11.920 -4.617 2.396 1.00 88.12 290 GLY A N 1
ATOM 2350 C CA . GLY A 1 290 ? 11.425 -5.985 2.519 1.00 88.12 290 GLY A CA 1
ATOM 2351 C C . GLY A 1 290 ? 11.299 -6.706 1.178 1.00 88.12 290 GLY A C 1
ATOM 2352 O O . GLY A 1 290 ? 10.390 -7.514 1.017 1.00 88.12 290 GLY A O 1
ATOM 2353 N N . TRP A 1 291 ? 12.178 -6.424 0.212 1.00 95.25 291 TRP A N 1
ATOM 2354 C CA . TRP A 1 291 ? 12.259 -7.198 -1.031 1.00 95.25 291 TRP A CA 1
ATOM 2355 C C . TRP A 1 291 ? 13.186 -8.399 -0.848 1.00 95.25 291 TRP A C 1
ATOM 2357 O O . TRP A 1 291 ? 14.136 -8.363 -0.068 1.00 95.25 291 TRP A O 1
ATOM 2367 N N . THR A 1 292 ? 12.957 -9.452 -1.625 1.00 96.69 292 THR A N 1
ATOM 2368 C CA . THR A 1 292 ? 13.961 -10.499 -1.847 1.00 96.69 292 THR A CA 1
ATOM 2369 C C . THR A 1 292 ? 14.702 -10.178 -3.136 1.00 96.69 292 THR A C 1
ATOM 2371 O O . THR A 1 292 ? 14.069 -10.053 -4.180 1.00 96.69 292 THR A O 1
ATOM 2374 N N . VAL A 1 293 ? 16.025 -10.030 -3.072 1.00 98.44 293 VAL A N 1
ATOM 2375 C CA . VAL A 1 293 ? 16.848 -9.642 -4.224 1.00 98.44 293 VAL A CA 1
ATOM 2376 C C . VAL A 1 293 ? 17.861 -10.736 -4.523 1.00 98.44 293 VAL A C 1
ATOM 2378 O O . VAL A 1 293 ? 18.724 -11.014 -3.693 1.00 98.44 293 VAL A O 1
ATOM 2381 N N . ASP A 1 294 ? 17.799 -11.292 -5.730 1.00 98.62 294 ASP A N 1
ATOM 2382 C CA . ASP A 1 294 ? 18.840 -12.164 -6.269 1.00 98.62 294 ASP A CA 1
ATOM 2383 C C . ASP A 1 294 ? 19.602 -11.434 -7.370 1.00 98.62 294 ASP A C 1
ATOM 2385 O O . ASP A 1 294 ? 19.009 -10.793 -8.234 1.00 98.62 294 ASP A O 1
ATOM 2389 N N . ILE A 1 295 ? 20.930 -11.537 -7.357 1.00 98.69 295 ILE A N 1
ATOM 2390 C CA . ILE A 1 295 ? 21.801 -10.879 -8.334 1.00 98.69 295 ILE A CA 1
ATOM 2391 C C . ILE A 1 295 ? 22.540 -11.946 -9.127 1.00 98.69 295 ILE A C 1
ATOM 2393 O O . ILE A 1 295 ? 23.194 -12.819 -8.556 1.00 98.69 295 ILE A O 1
ATOM 2397 N N . THR A 1 296 ? 22.481 -11.860 -10.453 1.00 98.19 296 THR A N 1
ATOM 2398 C CA . THR A 1 296 ? 23.186 -12.783 -11.336 1.00 98.19 296 THR A CA 1
ATOM 23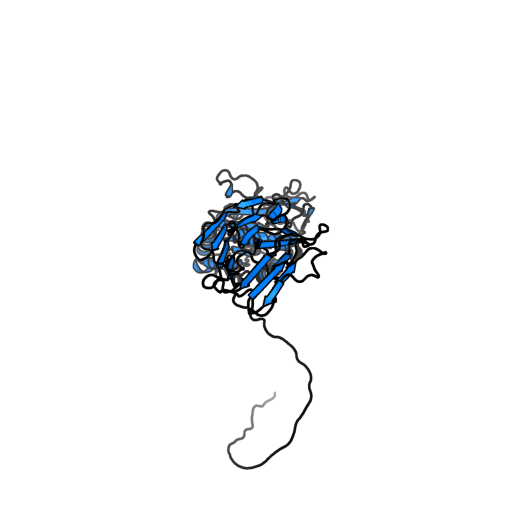99 C C . THR A 1 296 ? 23.750 -12.101 -12.575 1.00 98.19 296 THR A C 1
ATOM 2401 O O . THR A 1 296 ? 23.219 -11.131 -13.114 1.00 98.19 296 THR A O 1
ATOM 2404 N N . ARG A 1 297 ? 24.853 -12.660 -13.066 1.00 96.88 297 ARG A N 1
ATOM 2405 C CA . ARG A 1 297 ? 25.423 -12.363 -14.389 1.00 96.88 297 ARG A CA 1
ATOM 2406 C C . ARG A 1 297 ? 25.375 -13.587 -15.309 1.00 96.88 297 ARG A C 1
ATOM 2408 O O . ARG A 1 297 ? 25.937 -13.567 -16.402 1.00 96.88 297 ARG A O 1
ATOM 2415 N N . GLY A 1 298 ? 24.721 -14.656 -14.861 1.00 96.56 298 GLY A N 1
ATOM 2416 C CA . GLY A 1 298 ? 24.481 -15.882 -15.608 1.00 96.56 298 GLY A CA 1
ATOM 2417 C C . GLY A 1 298 ? 23.092 -15.886 -16.244 1.00 96.56 298 GLY A C 1
ATOM 2418 O O . GLY A 1 298 ? 22.136 -15.345 -15.696 1.00 96.56 298 GLY A O 1
ATOM 2419 N N . SER A 1 299 ? 22.979 -16.464 -17.439 1.00 97.00 299 SER A N 1
ATOM 2420 C CA . SER A 1 299 ? 21.713 -16.501 -18.193 1.00 97.00 299 SER A CA 1
ATOM 2421 C C . SER A 1 299 ? 20.904 -17.773 -17.944 1.00 97.00 299 SER A C 1
ATOM 2423 O O . SER A 1 299 ? 19.785 -17.899 -18.424 1.00 97.00 299 SER A O 1
ATOM 2425 N N . GLU A 1 300 ? 21.456 -18.723 -17.198 1.00 97.38 300 GLU A N 1
ATOM 2426 C CA . GLU A 1 300 ? 20.827 -19.986 -16.811 1.00 97.38 300 GLU A CA 1
ATOM 2427 C C . GLU A 1 300 ? 19.539 -19.813 -15.996 1.00 97.38 300 GLU A C 1
ATOM 2429 O O . GLU A 1 300 ? 18.728 -20.728 -15.967 1.00 97.38 300 GLU A O 1
ATOM 2434 N N . VAL A 1 301 ? 19.318 -18.637 -15.399 1.00 97.44 301 VAL A N 1
ATOM 2435 C CA . VAL A 1 301 ? 18.083 -18.289 -14.677 1.00 97.44 301 VAL A CA 1
ATOM 2436 C C . VAL A 1 301 ? 16.869 -18.107 -15.599 1.00 97.44 301 VAL A C 1
ATOM 2438 O O . VAL A 1 301 ? 15.732 -18.199 -15.144 1.00 97.44 301 VAL A O 1
ATOM 2441 N N . PHE A 1 302 ? 17.079 -17.874 -16.900 1.00 98.12 302 PHE A N 1
ATOM 2442 C CA . PHE A 1 302 ? 16.003 -17.643 -17.870 1.00 98.12 302 PHE A CA 1
ATOM 2443 C C . PHE A 1 302 ? 15.370 -18.957 -18.353 1.00 98.12 302 PHE A C 1
ATOM 2445 O O . PHE A 1 302 ? 15.349 -19.263 -19.547 1.00 98.12 302 PHE A O 1
ATOM 2452 N N . THR A 1 303 ? 14.853 -19.728 -17.399 1.00 98.31 303 THR A N 1
ATOM 2453 C CA . THR A 1 303 ? 13.959 -20.875 -17.594 1.00 98.31 303 THR A CA 1
ATOM 2454 C C . THR A 1 303 ? 12.585 -20.555 -16.991 1.00 98.31 303 THR A C 1
ATOM 2456 O O . THR A 1 303 ? 12.488 -19.640 -16.166 1.00 98.31 303 THR A O 1
ATOM 2459 N N . PRO A 1 304 ? 11.509 -21.276 -17.362 1.00 97.56 304 PRO A N 1
ATOM 2460 C CA . PRO A 1 304 ? 10.195 -21.075 -16.750 1.00 97.56 304 PRO A CA 1
ATOM 2461 C C . PRO A 1 304 ? 10.231 -21.184 -15.220 1.00 97.56 304 PRO A C 1
ATOM 2463 O O . PRO A 1 304 ? 9.679 -20.338 -14.524 1.00 97.56 304 PRO A O 1
ATOM 2466 N N . GLU A 1 305 ? 10.938 -22.184 -14.689 1.00 96.94 305 GLU A N 1
ATOM 2467 C CA . GLU A 1 305 ? 11.064 -22.412 -13.247 1.00 96.94 305 GLU A CA 1
ATOM 2468 C C . GLU A 1 305 ? 11.920 -21.343 -12.567 1.00 96.94 305 GLU A C 1
ATOM 2470 O O . GLU A 1 305 ? 11.645 -20.977 -11.427 1.00 96.94 305 GLU A O 1
ATOM 2475 N N . GLY A 1 306 ? 12.953 -20.845 -13.254 1.00 97.31 306 GLY A N 1
ATOM 2476 C CA . GLY A 1 306 ? 13.816 -19.787 -12.742 1.00 97.31 306 GLY A CA 1
ATOM 2477 C C . GLY A 1 306 ? 13.059 -18.470 -12.603 1.00 97.31 306 GLY A C 1
ATOM 2478 O O . GLY A 1 306 ? 13.040 -17.890 -11.518 1.00 97.31 306 GLY A O 1
ATOM 2479 N N . LEU A 1 307 ? 12.371 -18.042 -13.666 1.00 98.12 307 LEU A N 1
ATOM 2480 C CA . LEU A 1 307 ? 11.652 -16.766 -13.696 1.00 98.12 307 LEU A CA 1
ATOM 2481 C C . LEU A 1 307 ? 10.369 -16.759 -12.853 1.00 98.12 307 LEU A C 1
ATOM 2483 O O . LEU A 1 307 ? 10.010 -15.711 -12.330 1.00 98.12 307 LEU A O 1
ATOM 2487 N N . ALA A 1 308 ? 9.718 -17.908 -12.628 1.00 95.75 308 ALA A N 1
ATOM 2488 C CA . ALA A 1 308 ? 8.539 -18.005 -11.752 1.00 95.75 308 ALA A CA 1
ATOM 2489 C C . ALA A 1 308 ? 8.805 -17.558 -10.293 1.00 95.75 308 ALA A C 1
ATOM 2491 O O . ALA A 1 308 ? 7.876 -17.289 -9.517 1.00 95.75 308 ALA A O 1
ATOM 2492 N N . ASN A 1 309 ? 10.079 -17.471 -9.898 1.00 96.12 309 ASN A N 1
ATOM 2493 C CA . ASN A 1 309 ? 10.480 -17.018 -8.571 1.00 96.12 309 ASN A CA 1
ATOM 2494 C C . ASN A 1 309 ? 10.520 -15.497 -8.416 1.00 96.12 309 ASN A C 1
ATOM 2496 O O . ASN A 1 309 ? 10.706 -15.042 -7.290 1.00 96.12 309 ASN A O 1
ATOM 2500 N N . TYR A 1 310 ? 10.316 -14.727 -9.482 1.00 98.31 310 TYR A N 1
ATOM 2501 C CA . TYR A 1 310 ? 10.480 -13.279 -9.461 1.00 98.31 310 TYR A CA 1
ATOM 2502 C C . TYR A 1 310 ? 9.228 -12.576 -9.959 1.00 98.31 310 TYR A C 1
ATOM 2504 O O . TYR A 1 310 ? 8.529 -13.072 -10.837 1.00 98.31 310 TYR A O 1
ATOM 2512 N N . ASP A 1 311 ? 8.951 -11.432 -9.349 1.00 98.06 311 ASP A N 1
ATOM 2513 C CA . ASP A 1 311 ? 7.843 -10.562 -9.732 1.00 98.06 311 ASP A CA 1
ATOM 2514 C C . ASP A 1 311 ? 8.345 -9.495 -10.724 1.00 98.06 311 ASP A C 1
ATOM 2516 O O . ASP A 1 311 ? 7.602 -9.038 -11.588 1.00 98.06 311 ASP A O 1
ATOM 2520 N N . VAL A 1 312 ? 9.641 -9.152 -10.660 1.00 98.69 312 VAL A N 1
ATOM 2521 C CA . VAL A 1 312 ? 10.317 -8.266 -11.614 1.00 98.69 312 VAL A CA 1
ATOM 2522 C C . VAL A 1 312 ? 11.748 -8.724 -11.906 1.00 98.69 312 VAL A C 1
ATOM 2524 O O . VAL A 1 312 ? 12.495 -9.121 -11.007 1.00 98.69 312 VAL A O 1
ATOM 2527 N N . VAL A 1 313 ? 12.156 -8.628 -13.174 1.00 98.75 313 VAL A N 1
ATOM 2528 C CA . VAL A 1 313 ? 13.552 -8.789 -13.601 1.00 98.75 313 VAL A CA 1
ATOM 2529 C C . VAL A 1 313 ? 14.126 -7.414 -13.931 1.00 98.75 313 VAL A C 1
ATOM 2531 O O . VAL A 1 313 ? 13.677 -6.756 -14.870 1.00 98.75 313 VAL A O 1
ATOM 2534 N N . PHE A 1 314 ? 15.127 -6.991 -13.162 1.00 98.81 314 PHE A N 1
ATOM 2535 C CA . PHE A 1 314 ? 15.853 -5.743 -13.353 1.00 98.81 314 PHE A CA 1
ATOM 2536 C C . PHE A 1 314 ? 17.089 -5.961 -14.235 1.00 98.81 314 PHE A C 1
ATOM 2538 O O . PHE A 1 314 ? 18.058 -6.602 -13.827 1.00 98.81 314 PHE A O 1
ATOM 2545 N N . TRP A 1 315 ? 17.070 -5.415 -15.445 1.00 98.19 315 TRP A N 1
ATOM 2546 C CA . TRP A 1 315 ? 18.160 -5.470 -16.410 1.00 98.19 315 TRP A CA 1
ATOM 2547 C C . TRP A 1 315 ? 19.121 -4.314 -16.148 1.00 98.19 315 TRP A C 1
ATOM 2549 O O . TRP A 1 315 ? 18.887 -3.165 -16.525 1.00 98.19 315 TRP A O 1
ATOM 2559 N N . ASN A 1 316 ? 20.212 -4.639 -15.460 1.00 98.31 316 ASN A N 1
ATOM 2560 C CA . ASN A 1 316 ? 21.210 -3.688 -15.006 1.00 98.31 316 ASN A CA 1
ATOM 2561 C C . ASN A 1 316 ? 22.284 -3.482 -16.076 1.00 98.31 316 ASN A C 1
ATOM 2563 O O . ASN A 1 316 ? 23.265 -4.229 -16.116 1.00 98.31 316 ASN A O 1
ATOM 2567 N N . ASN A 1 317 ? 22.105 -2.463 -16.924 1.00 95.50 317 ASN A N 1
ATOM 2568 C CA . ASN A 1 317 ? 23.115 -2.047 -17.899 1.00 95.50 317 ASN A CA 1
ATOM 2569 C C . ASN A 1 317 ? 23.634 -3.213 -18.770 1.00 95.50 317 ASN A C 1
ATOM 2571 O O . ASN A 1 317 ? 24.837 -3.342 -19.007 1.00 95.50 317 ASN A O 1
ATOM 2575 N N . THR A 1 318 ? 22.728 -4.079 -19.233 1.00 93.81 318 THR A N 1
ATOM 2576 C CA . THR A 1 318 ? 23.006 -5.341 -19.947 1.00 93.81 318 THR A CA 1
ATOM 2577 C C . THR A 1 318 ? 23.437 -5.140 -21.406 1.00 93.81 318 THR A C 1
ATOM 2579 O O . THR A 1 318 ? 22.872 -5.716 -22.337 1.00 93.81 318 THR A O 1
ATOM 2582 N N . CYS A 1 319 ? 24.487 -4.345 -21.620 1.00 89.12 319 CYS A N 1
ATOM 2583 C CA . CYS A 1 319 ? 25.044 -4.080 -22.942 1.00 89.12 319 CYS A CA 1
ATOM 2584 C C . CYS A 1 319 ? 25.547 -5.349 -23.629 1.00 89.12 319 CYS A C 1
ATOM 2586 O O . CYS A 1 319 ? 26.348 -6.116 -23.073 1.00 89.12 319 CYS A O 1
ATOM 2588 N N . ALA A 1 320 ? 25.156 -5.526 -24.887 1.00 87.12 320 ALA A N 1
ATOM 2589 C CA . ALA A 1 320 ? 25.469 -6.726 -25.639 1.00 87.12 320 ALA A CA 1
ATOM 2590 C C . ALA A 1 320 ? 25.932 -6.440 -27.073 1.00 87.12 320 ALA A C 1
ATOM 2592 O O . ALA A 1 320 ? 25.113 -6.109 -27.924 1.00 87.12 320 ALA A O 1
ATOM 2593 N N . ASP A 1 321 ? 27.219 -6.675 -27.355 1.00 83.00 321 ASP A N 1
ATOM 2594 C CA . ASP A 1 321 ? 27.756 -6.747 -28.730 1.00 83.00 321 ASP A CA 1
ATOM 2595 C C . ASP A 1 321 ? 27.544 -8.149 -29.341 1.00 83.00 321 ASP A C 1
ATOM 2597 O O . ASP A 1 321 ? 27.518 -8.349 -30.556 1.00 83.00 321 ASP A O 1
ATOM 2601 N N . TYR A 1 322 ? 27.359 -9.150 -28.476 1.00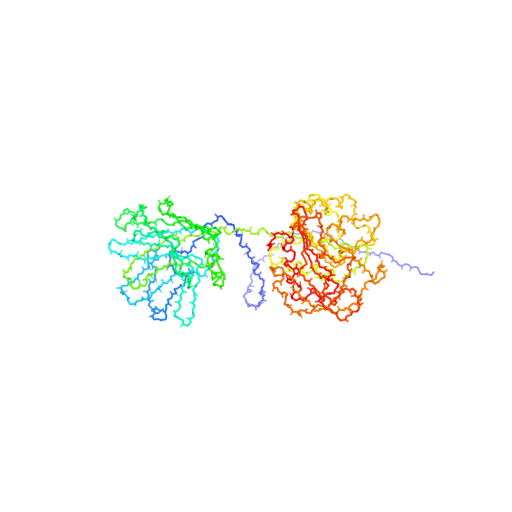 85.44 322 TYR A N 1
ATOM 2602 C CA . TYR A 1 322 ? 27.041 -10.531 -28.834 1.00 85.44 322 TYR A CA 1
ATOM 2603 C C . TYR A 1 322 ? 25.863 -11.034 -28.005 1.00 85.44 322 TYR A C 1
ATOM 2605 O O . TYR A 1 322 ? 25.622 -10.562 -26.898 1.00 85.44 322 TYR A O 1
ATOM 2613 N N . ALA A 1 323 ? 25.147 -12.042 -28.501 1.00 86.00 323 ALA A N 1
ATOM 2614 C CA . ALA A 1 323 ? 24.019 -12.631 -27.787 1.00 86.00 323 ALA A CA 1
ATOM 2615 C C . ALA A 1 323 ? 24.383 -13.019 -26.335 1.00 86.00 323 ALA A C 1
ATOM 2617 O O . ALA A 1 323 ? 25.187 -13.921 -26.109 1.00 86.00 323 ALA A O 1
ATOM 2618 N N . ILE A 1 324 ? 23.755 -12.366 -25.350 1.00 90.06 324 ILE A N 1
ATOM 2619 C CA . ILE A 1 324 ? 23.897 -12.718 -23.926 1.00 90.06 324 ILE A CA 1
ATOM 2620 C C . ILE A 1 324 ? 23.026 -13.917 -23.534 1.00 90.06 324 ILE A C 1
ATOM 2622 O O . ILE A 1 324 ? 23.333 -14.589 -22.554 1.00 90.06 324 ILE A O 1
ATOM 2626 N N . MET A 1 325 ? 21.995 -14.216 -24.329 1.00 92.56 325 MET A N 1
ATOM 2627 C CA . MET A 1 325 ? 21.012 -15.281 -24.121 1.00 92.56 325 MET A CA 1
ATOM 2628 C C . MET A 1 325 ? 20.808 -16.094 -25.401 1.00 92.56 325 MET A C 1
ATOM 2630 O O . MET A 1 325 ? 20.860 -15.546 -26.510 1.00 92.56 325 MET A O 1
ATOM 2634 N N . THR A 1 326 ? 20.526 -17.386 -25.235 1.00 93.69 326 THR A N 1
ATOM 2635 C CA . THR A 1 326 ? 20.080 -18.283 -26.313 1.00 93.69 326 THR A CA 1
ATOM 2636 C C . THR A 1 326 ? 18.664 -17.929 -26.775 1.00 93.69 326 THR A C 1
ATOM 2638 O O . THR A 1 326 ? 17.909 -17.300 -26.038 1.00 93.69 326 THR A O 1
ATOM 2641 N N . THR A 1 327 ? 18.264 -18.366 -27.971 1.00 93.69 327 THR A N 1
ATOM 2642 C CA . THR A 1 327 ? 16.899 -18.148 -28.486 1.00 93.69 327 THR A CA 1
ATOM 2643 C C . THR A 1 327 ? 15.814 -18.673 -27.542 1.00 93.69 327 THR A C 1
ATOM 2645 O O . THR A 1 327 ? 14.803 -18.008 -27.347 1.00 93.69 327 THR A O 1
ATOM 2648 N N . GLU A 1 328 ? 16.029 -19.827 -26.909 1.00 96.62 328 GLU A N 1
ATOM 2649 C CA . GLU A 1 328 ? 15.075 -20.412 -25.959 1.00 96.62 328 GLU A CA 1
ATOM 2650 C C . GLU A 1 328 ? 14.917 -19.554 -24.694 1.00 96.62 328 GLU A C 1
ATOM 2652 O O . GLU A 1 328 ? 13.800 -19.316 -24.232 1.00 96.62 328 GLU A O 1
ATOM 2657 N N . GLN A 1 329 ? 16.027 -19.029 -24.169 1.00 97.44 329 GLN A N 1
ATOM 2658 C CA . GLN A 1 329 ? 16.017 -18.113 -23.025 1.00 97.44 329 GLN A CA 1
ATOM 2659 C C . GLN A 1 329 ? 15.306 -16.799 -23.367 1.00 97.44 329 GLN A C 1
ATOM 2661 O O . GLN A 1 329 ? 14.549 -16.285 -22.548 1.00 97.44 329 GLN A O 1
ATOM 2666 N N . ARG A 1 330 ? 15.504 -16.274 -24.585 1.00 95.50 330 ARG A N 1
ATOM 2667 C CA . ARG A 1 330 ? 14.803 -15.075 -25.075 1.00 95.50 330 ARG A CA 1
ATOM 2668 C C . ARG A 1 330 ? 13.296 -15.279 -25.097 1.00 95.50 330 ARG A C 1
ATOM 2670 O O . ARG A 1 330 ? 12.575 -14.548 -24.438 1.00 95.50 330 ARG A O 1
ATOM 2677 N N . GLN A 1 331 ? 12.841 -16.342 -25.755 1.00 96.81 331 GLN A N 1
ATOM 2678 C CA . GLN A 1 331 ? 11.421 -16.691 -25.822 1.00 96.81 331 GLN A CA 1
ATOM 2679 C C . GLN A 1 331 ? 10.818 -16.975 -24.440 1.00 96.81 331 GLN A C 1
ATOM 2681 O O . GLN A 1 331 ? 9.634 -16.750 -24.211 1.00 96.81 331 GLN A O 1
ATOM 2686 N N . THR A 1 332 ? 11.614 -17.500 -23.508 1.00 98.38 332 THR A N 1
ATOM 2687 C CA . THR A 1 332 ? 11.176 -17.695 -22.122 1.00 98.38 332 THR A CA 1
ATOM 2688 C C . THR A 1 332 ? 10.985 -16.365 -21.405 1.00 98.38 332 THR A C 1
ATOM 2690 O O . THR A 1 332 ? 9.988 -16.200 -20.710 1.00 98.38 332 THR A O 1
ATOM 2693 N N . PHE A 1 333 ? 11.891 -15.410 -21.614 1.00 98.06 333 PHE A N 1
ATOM 2694 C CA . PHE A 1 333 ? 11.750 -14.064 -21.074 1.00 98.06 333 PHE A CA 1
ATOM 2695 C C . PHE A 1 333 ? 10.558 -13.309 -21.681 1.00 98.06 333 PHE A C 1
ATOM 2697 O O . PHE A 1 333 ? 9.791 -12.711 -20.934 1.00 98.06 333 PHE A O 1
ATOM 2704 N N . GLU A 1 334 ? 10.351 -13.413 -22.999 1.00 97.44 334 GLU A N 1
ATOM 2705 C CA . GLU A 1 334 ? 9.161 -12.884 -23.686 1.00 97.44 334 GLU A CA 1
ATOM 2706 C C . GLU A 1 334 ? 7.883 -13.374 -23.003 1.00 97.44 334 GLU A C 1
ATOM 2708 O O . GLU A 1 334 ? 7.095 -12.579 -22.500 1.00 97.44 334 GLU A O 1
ATOM 2713 N N . ARG A 1 335 ? 7.730 -14.699 -22.879 1.00 97.69 335 ARG A N 1
ATOM 2714 C CA . ARG A 1 335 ? 6.567 -15.305 -22.219 1.00 97.69 335 ARG A CA 1
ATOM 2715 C C . ARG A 1 335 ? 6.430 -14.904 -20.757 1.00 97.69 335 ARG A C 1
ATOM 2717 O O . ARG A 1 335 ? 5.310 -14.849 -20.271 1.00 97.69 335 ARG A O 1
ATOM 2724 N N . TYR A 1 336 ? 7.526 -14.700 -20.034 1.00 98.31 336 TYR A N 1
ATOM 2725 C CA . TYR A 1 336 ? 7.461 -14.241 -18.649 1.00 98.31 336 TYR A CA 1
ATOM 2726 C C . TYR A 1 336 ? 6.805 -12.856 -18.571 1.00 98.31 336 TYR A C 1
ATOM 2728 O O . TYR A 1 336 ? 5.843 -12.696 -17.824 1.00 98.31 336 TYR A O 1
ATOM 2736 N N . VAL A 1 337 ? 7.250 -11.898 -19.393 1.00 98.00 337 VAL A N 1
ATOM 2737 C CA . VAL A 1 337 ? 6.656 -10.552 -19.428 1.00 98.00 337 VAL A CA 1
ATOM 2738 C C . VAL A 1 337 ? 5.208 -10.616 -19.918 1.00 98.00 337 VAL A C 1
ATOM 2740 O O . VAL A 1 337 ? 4.310 -10.112 -19.254 1.00 98.00 337 VAL A O 1
ATOM 2743 N N . GLU A 1 338 ? 4.950 -11.320 -21.021 1.00 94.44 338 GLU A N 1
ATOM 2744 C CA . GLU A 1 338 ? 3.605 -11.441 -21.605 1.00 94.44 338 GLU A CA 1
ATOM 2745 C C . GLU A 1 338 ? 2.594 -12.206 -20.731 1.00 94.44 338 GLU A C 1
ATOM 2747 O O . GLU A 1 338 ? 1.411 -12.219 -21.051 1.00 94.44 338 GLU A O 1
ATOM 2752 N N . ASN A 1 339 ? 3.032 -12.861 -19.650 1.00 93.81 339 ASN A N 1
ATOM 2753 C CA . ASN A 1 339 ? 2.157 -13.529 -18.679 1.00 93.81 339 ASN A CA 1
ATOM 2754 C C . ASN A 1 339 ? 2.098 -12.794 -17.328 1.00 93.81 339 ASN A C 1
ATOM 2756 O O . ASN A 1 339 ? 1.777 -13.408 -16.310 1.00 93.81 339 ASN A O 1
ATOM 2760 N N . GLY A 1 340 ? 2.405 -11.494 -17.300 1.00 94.31 340 GLY A N 1
ATOM 2761 C CA . GLY A 1 340 ? 2.272 -10.665 -16.098 1.00 94.31 340 GLY A CA 1
ATOM 2762 C C . GLY A 1 340 ? 3.569 -10.413 -15.331 1.00 94.31 340 GLY A C 1
ATOM 2763 O O . GLY A 1 340 ? 3.539 -9.739 -14.306 1.00 94.31 340 GLY A O 1
ATOM 2764 N N . GLY A 1 341 ? 4.704 -10.930 -15.804 1.00 97.31 341 GLY A N 1
ATOM 2765 C CA . GLY A 1 341 ? 6.008 -10.663 -15.207 1.00 97.31 341 GLY A CA 1
ATOM 2766 C C . GLY A 1 341 ? 6.466 -9.219 -15.423 1.00 97.31 341 GLY A C 1
ATOM 2767 O O . GLY A 1 341 ? 6.277 -8.640 -16.495 1.00 97.31 341 GLY A O 1
ATOM 2768 N N . GLY A 1 342 ? 7.107 -8.640 -14.410 1.00 98.38 342 GLY A N 1
ATOM 2769 C CA . GLY A 1 342 ? 7.662 -7.293 -14.476 1.00 98.38 342 GLY A CA 1
ATOM 2770 C C . GLY A 1 342 ? 9.025 -7.233 -15.161 1.00 98.38 342 GLY A C 1
ATOM 2771 O O . GLY A 1 342 ? 9.897 -8.074 -14.915 1.00 98.38 342 GLY A O 1
ATOM 2772 N N . TYR A 1 343 ? 9.251 -6.185 -15.948 1.00 98.62 343 TYR A N 1
ATOM 2773 C CA . TYR A 1 343 ? 10.564 -5.778 -16.440 1.00 98.62 343 TYR A CA 1
ATOM 2774 C C . TYR A 1 343 ? 10.902 -4.373 -15.949 1.00 98.62 343 TYR A C 1
ATOM 2776 O O . TYR A 1 343 ? 10.115 -3.440 -16.104 1.00 98.62 343 TYR A O 1
ATOM 2784 N N . ALA A 1 344 ? 12.116 -4.218 -15.432 1.00 98.69 344 ALA A N 1
ATOM 2785 C CA . ALA A 1 344 ? 12.722 -2.920 -15.197 1.00 98.69 344 ALA A CA 1
ATOM 2786 C C . ALA A 1 344 ? 14.076 -2.872 -15.909 1.00 98.69 344 ALA A C 1
ATOM 2788 O O . ALA A 1 344 ? 14.890 -3.771 -15.732 1.00 98.69 344 ALA A O 1
ATOM 2789 N N . GLY A 1 345 ? 14.337 -1.848 -16.714 1.00 97.88 345 GLY A N 1
ATOM 2790 C CA . GLY A 1 345 ? 15.597 -1.711 -17.444 1.00 97.88 345 GLY A CA 1
ATOM 2791 C C . GLY A 1 345 ? 16.253 -0.368 -17.207 1.00 97.88 345 GLY A C 1
ATOM 2792 O O . GLY A 1 345 ? 15.570 0.649 -17.107 1.00 97.88 345 GLY A O 1
ATOM 2793 N N . ILE A 1 346 ? 17.583 -0.352 -17.158 1.00 97.31 346 ILE A N 1
ATOM 2794 C CA . ILE A 1 346 ? 18.330 0.891 -16.998 1.00 97.31 346 ILE A CA 1
ATOM 2795 C C . ILE A 1 346 ? 19.431 1.030 -18.045 1.00 97.31 346 ILE A C 1
ATOM 2797 O O . ILE A 1 346 ? 20.200 0.096 -18.290 1.00 97.31 346 ILE A O 1
ATOM 2801 N N . HIS A 1 347 ? 19.468 2.212 -18.656 1.00 94.12 347 HIS A N 1
ATOM 2802 C CA . HIS A 1 347 ? 20.496 2.743 -19.536 1.00 94.12 347 HIS A CA 1
ATOM 2803 C C . HIS A 1 347 ? 20.967 1.712 -20.568 1.00 94.12 347 HIS A C 1
ATOM 2805 O O . HIS A 1 347 ? 20.226 1.422 -21.515 1.00 94.12 347 HIS A O 1
ATOM 2811 N N . GLY A 1 348 ? 22.120 1.075 -20.341 1.00 91.81 348 GLY A N 1
ATOM 2812 C CA . GLY A 1 348 ? 22.720 0.083 -21.231 1.00 91.81 348 GLY A CA 1
ATOM 2813 C C . GLY A 1 348 ? 21.837 -1.134 -21.531 1.00 91.81 348 GLY A C 1
ATOM 2814 O O . GLY A 1 348 ? 22.106 -1.857 -22.486 1.00 91.81 348 GLY A O 1
ATOM 2815 N N . ALA A 1 349 ? 20.750 -1.347 -20.783 1.00 93.44 349 ALA A N 1
ATOM 2816 C CA . ALA A 1 349 ? 19.735 -2.351 -21.100 1.00 93.44 349 ALA A CA 1
ATOM 2817 C C . ALA A 1 349 ? 19.036 -2.121 -22.454 1.00 93.44 349 ALA A C 1
ATOM 2819 O O . ALA A 1 349 ? 18.528 -3.076 -23.036 1.00 93.44 349 ALA A O 1
ATOM 2820 N N . ALA A 1 350 ? 19.029 -0.897 -22.995 1.00 88.88 350 ALA A N 1
ATOM 2821 C CA . ALA A 1 350 ? 18.567 -0.651 -24.367 1.00 88.88 350 ALA A CA 1
ATOM 2822 C C . ALA A 1 350 ? 19.624 -1.002 -25.433 1.00 88.88 350 ALA A C 1
ATOM 2824 O O . ALA A 1 350 ? 19.301 -1.115 -26.616 1.00 88.88 350 ALA A O 1
ATOM 2825 N N . TRP A 1 351 ? 20.885 -1.217 -25.038 1.00 83.88 351 TRP A N 1
ATOM 2826 C CA . TRP A 1 351 ? 21.989 -1.514 -25.949 1.00 83.88 351 TRP A CA 1
ATOM 2827 C C . TRP A 1 351 ? 22.155 -3.024 -26.173 1.00 83.88 351 TRP A C 1
ATOM 2829 O O . TRP A 1 351 ? 23.075 -3.670 -25.664 1.00 83.88 351 TRP A O 1
ATOM 2839 N N . MET A 1 352 ? 21.263 -3.610 -26.971 1.00 80.06 352 MET A N 1
ATOM 2840 C CA . MET A 1 352 ? 21.325 -5.028 -27.358 1.00 80.06 352 MET A CA 1
ATOM 2841 C C . MET A 1 352 ? 21.658 -5.202 -28.841 1.00 80.06 352 MET A C 1
ATOM 2843 O O . MET A 1 352 ? 20.848 -5.660 -29.649 1.00 80.06 352 MET A O 1
ATOM 2847 N N . ASN A 1 353 ? 22.885 -4.826 -29.195 1.00 70.50 353 ASN A N 1
ATOM 2848 C CA . ASN A 1 353 ? 23.378 -4.731 -30.563 1.00 70.50 353 ASN A CA 1
ATOM 2849 C C . ASN A 1 353 ? 24.088 -6.017 -31.033 1.00 70.50 353 ASN A C 1
ATOM 2851 O O . ASN A 1 353 ? 25.296 -6.041 -31.253 1.00 70.50 353 ASN A O 1
ATOM 2855 N N . PHE A 1 354 ? 23.333 -7.106 -31.210 1.00 73.00 354 PHE A N 1
ATOM 2856 C CA . PHE A 1 354 ? 23.848 -8.372 -31.755 1.00 73.00 354 PHE A CA 1
ATOM 2857 C C . PHE A 1 354 ? 23.028 -8.882 -32.954 1.00 73.00 354 PHE A C 1
ATOM 2859 O O . PHE A 1 354 ? 21.879 -8.497 -33.169 1.00 73.00 354 PHE A O 1
ATOM 2866 N N . THR A 1 355 ? 23.599 -9.829 -33.712 1.00 65.88 355 THR A N 1
ATOM 2867 C CA . THR A 1 355 ? 22.922 -10.561 -34.803 1.00 65.88 355 THR A CA 1
ATOM 2868 C C . THR A 1 355 ? 22.789 -12.059 -34.461 1.00 65.88 355 THR A C 1
ATOM 2870 O O . THR A 1 355 ? 23.781 -12.648 -34.030 1.00 65.88 355 THR A O 1
ATOM 2873 N N . PRO A 1 356 ? 21.618 -12.708 -34.660 1.00 77.81 356 PRO A N 1
ATOM 2874 C CA . PRO A 1 356 ? 20.355 -12.123 -35.117 1.00 77.81 356 PRO A CA 1
ATOM 2875 C C . PRO A 1 356 ? 19.734 -11.236 -34.038 1.00 77.81 356 PRO A C 1
ATOM 2877 O O . PRO A 1 356 ? 19.771 -11.592 -32.857 1.00 77.81 356 PRO A O 1
ATOM 2880 N N . ARG A 1 357 ? 19.167 -10.101 -34.466 1.00 80.31 357 ARG A N 1
ATOM 2881 C CA . ARG A 1 357 ? 18.531 -9.118 -33.581 1.00 80.31 357 ARG A CA 1
ATOM 2882 C C . ARG A 1 357 ? 17.371 -9.738 -32.808 1.00 80.31 357 ARG A C 1
ATOM 2884 O O . ARG A 1 357 ? 16.768 -10.717 -33.243 1.00 80.31 357 ARG A O 1
ATOM 2891 N N . TRP A 1 358 ? 17.073 -9.154 -31.655 1.00 90.12 358 TRP A N 1
ATOM 2892 C CA . TRP A 1 358 ? 15.908 -9.500 -30.849 1.00 90.12 358 TRP A CA 1
ATOM 2893 C C . TRP A 1 358 ? 14.886 -8.368 -30.951 1.00 90.12 358 TRP A C 1
ATOM 2895 O O . TRP A 1 358 ? 14.781 -7.531 -30.061 1.00 90.12 358 TRP A O 1
ATOM 2905 N N . ASP A 1 359 ? 14.194 -8.309 -32.091 1.00 88.00 359 ASP A N 1
ATOM 2906 C CA . ASP A 1 359 ? 13.342 -7.164 -32.433 1.00 88.00 359 ASP A CA 1
ATOM 2907 C C . ASP A 1 359 ? 12.182 -6.983 -31.433 1.00 88.00 359 ASP A C 1
ATOM 2909 O O . ASP A 1 359 ? 11.922 -5.851 -31.048 1.00 88.00 359 ASP A O 1
ATOM 2913 N N . TRP A 1 360 ? 11.596 -8.062 -30.887 1.00 92.00 360 TRP A N 1
ATOM 2914 C CA . TRP A 1 360 ? 10.601 -7.970 -29.799 1.00 92.00 360 TRP A CA 1
ATOM 2915 C C . TRP A 1 360 ? 11.106 -7.148 -28.603 1.00 92.00 360 TRP A C 1
ATOM 2917 O O . TRP A 1 360 ? 10.422 -6.249 -28.127 1.00 92.00 360 TRP A O 1
ATOM 2927 N N . TYR A 1 361 ? 12.334 -7.395 -28.137 1.00 92.75 361 TYR A N 1
ATOM 2928 C CA . TYR A 1 361 ? 12.860 -6.700 -26.959 1.00 92.75 361 TYR A CA 1
ATOM 2929 C C . TYR A 1 361 ? 13.003 -5.194 -27.212 1.00 92.75 361 TYR A C 1
ATOM 2931 O O . TYR A 1 361 ? 12.699 -4.362 -26.363 1.00 92.75 361 TYR A O 1
ATOM 2939 N N . ILE A 1 362 ? 13.485 -4.820 -28.390 1.00 87.31 362 ILE A N 1
ATOM 2940 C CA . ILE A 1 362 ? 13.792 -3.421 -28.671 1.00 87.31 362 ILE A CA 1
ATOM 2941 C C . ILE A 1 362 ? 12.551 -2.655 -29.140 1.00 87.31 362 ILE A C 1
ATOM 2943 O O . ILE A 1 362 ? 12.286 -1.558 -28.651 1.00 87.31 362 ILE A O 1
ATOM 2947 N N . ASP A 1 363 ? 11.781 -3.226 -30.061 1.00 85.69 363 ASP A N 1
ATOM 2948 C CA . ASP A 1 363 ? 10.662 -2.534 -30.698 1.00 85.69 363 ASP A CA 1
ATOM 2949 C C . ASP A 1 363 ? 9.359 -2.671 -29.895 1.00 85.69 363 ASP A C 1
ATOM 2951 O O . ASP A 1 363 ? 8.588 -1.714 -29.844 1.00 85.69 363 ASP A O 1
ATOM 2955 N N . GLU A 1 364 ? 9.122 -3.813 -29.236 1.00 89.31 364 GLU A N 1
ATOM 2956 C CA . GLU A 1 364 ? 7.908 -4.034 -28.434 1.00 89.31 364 GLU A CA 1
ATOM 2957 C C . GLU A 1 364 ? 8.135 -3.717 -26.949 1.00 89.31 364 GLU A C 1
ATOM 2959 O O . GLU A 1 364 ? 7.376 -2.934 -26.376 1.00 89.31 364 GLU A O 1
ATOM 2964 N N . LEU A 1 365 ? 9.181 -4.269 -26.320 1.00 93.00 365 LEU A N 1
ATOM 2965 C CA . LEU A 1 365 ? 9.423 -4.075 -24.884 1.00 93.00 365 LEU A CA 1
ATOM 2966 C C . LEU A 1 365 ? 9.925 -2.661 -24.564 1.00 93.00 365 LEU A C 1
ATOM 2968 O O . LEU A 1 365 ? 9.232 -1.925 -23.869 1.00 93.00 365 LEU A O 1
ATOM 2972 N N . ILE A 1 366 ? 11.088 -2.250 -25.080 1.00 92.00 366 ILE A N 1
ATOM 2973 C CA . ILE A 1 366 ? 11.620 -0.895 -24.838 1.00 92.00 366 ILE A CA 1
ATOM 2974 C C . ILE A 1 366 ? 10.808 0.168 -25.590 1.00 92.00 366 ILE A C 1
ATOM 2976 O O . ILE A 1 366 ? 10.524 1.235 -25.043 1.00 92.00 366 ILE A O 1
ATOM 2980 N N . GLY A 1 367 ? 10.419 -0.120 -26.834 1.00 89.38 367 GLY A N 1
ATOM 2981 C CA . GLY A 1 367 ? 9.581 0.747 -27.665 1.00 89.38 367 GLY A CA 1
ATOM 2982 C C . GLY A 1 367 ? 10.351 1.686 -28.597 1.00 89.38 367 GLY A C 1
ATOM 2983 O O . GLY A 1 367 ? 9.766 2.224 -29.541 1.00 89.38 367 GLY A O 1
ATOM 2984 N N . ALA A 1 368 ? 11.653 1.876 -28.389 1.00 85.25 368 ALA A N 1
ATOM 2985 C CA . ALA A 1 368 ? 12.518 2.612 -29.302 1.00 85.25 368 ALA A CA 1
ATOM 2986 C C . ALA A 1 368 ? 13.968 2.126 -29.227 1.00 85.25 368 ALA A C 1
ATOM 2988 O O . ALA A 1 368 ? 14.409 1.539 -28.240 1.00 85.25 368 ALA A O 1
ATOM 2989 N N . ARG A 1 369 ? 14.713 2.388 -30.303 1.00 80.69 369 ARG A N 1
ATOM 2990 C CA . ARG A 1 369 ? 16.134 2.051 -30.428 1.00 80.69 369 ARG A CA 1
ATOM 2991 C C . ARG A 1 369 ? 16.969 3.227 -29.955 1.00 80.69 369 ARG A C 1
ATOM 2993 O O . ARG A 1 369 ? 16.669 4.350 -30.338 1.00 80.69 369 ARG A O 1
ATOM 3000 N N . GLU A 1 370 ? 18.035 2.981 -29.207 1.00 77.69 370 GLU A N 1
ATOM 3001 C CA . GLU A 1 370 ? 19.071 4.003 -29.044 1.00 77.69 370 GLU A CA 1
ATOM 3002 C C . GLU A 1 370 ? 19.692 4.316 -30.423 1.00 77.69 370 GLU A C 1
ATOM 3004 O O . GLU A 1 370 ? 19.852 3.416 -31.255 1.00 77.69 370 GLU A O 1
ATOM 3009 N N . ILE A 1 371 ? 19.933 5.601 -30.705 1.00 70.25 371 ILE A N 1
ATOM 3010 C CA . ILE A 1 371 ? 20.561 6.084 -31.944 1.00 70.25 371 ILE A CA 1
ATOM 3011 C C . ILE A 1 371 ? 21.536 7.229 -31.670 1.00 70.25 371 ILE A C 1
ATOM 3013 O O . ILE A 1 371 ? 21.349 7.995 -30.719 1.00 70.25 371 ILE A O 1
ATOM 3017 N N . ASN A 1 372 ? 22.490 7.440 -32.594 1.00 59.59 372 ASN A N 1
ATOM 3018 C CA . ASN A 1 372 ? 23.325 8.642 -32.607 1.00 59.59 372 ASN A CA 1
ATOM 3019 C C . ASN A 1 372 ? 22.967 9.759 -33.615 1.00 59.59 372 ASN A C 1
ATOM 3021 O O . ASN A 1 372 ? 22.131 9.559 -34.497 1.00 59.59 372 ASN A O 1
ATOM 3025 N N . LYS A 1 373 ? 23.677 10.913 -33.545 1.00 42.69 373 LYS A N 1
ATOM 3026 C CA . LYS A 1 373 ? 23.535 12.113 -34.429 1.00 42.69 373 LYS A CA 1
ATOM 3027 C C . LYS A 1 373 ? 23.475 11.848 -35.933 1.00 42.69 373 LYS A C 1
ATOM 3029 O O . LYS A 1 373 ? 22.938 12.669 -36.666 1.00 42.69 373 LYS A O 1
ATOM 3034 N N . ASN A 1 374 ? 24.073 10.759 -36.408 1.00 51.00 374 ASN A N 1
ATOM 3035 C CA . ASN A 1 374 ? 24.162 10.431 -37.831 1.00 51.00 374 ASN A CA 1
ATOM 3036 C C . ASN A 1 374 ? 23.304 9.207 -38.201 1.00 51.00 374 ASN A C 1
ATOM 3038 O O . ASN A 1 374 ? 23.435 8.700 -39.313 1.00 51.00 374 ASN A O 1
ATOM 3042 N N . GLY A 1 375 ? 22.490 8.688 -37.272 1.00 52.19 375 GLY A N 1
ATOM 3043 C CA . GLY A 1 375 ? 21.850 7.375 -37.400 1.00 52.19 375 GLY A CA 1
ATOM 3044 C C . GLY A 1 375 ? 22.821 6.193 -37.242 1.00 52.19 375 GLY A C 1
ATOM 3045 O O . GLY A 1 375 ? 22.480 5.075 -37.616 1.00 52.19 375 GLY A O 1
ATOM 3046 N N . ASN A 1 376 ? 24.026 6.438 -36.714 1.00 51.50 376 ASN A N 1
ATOM 3047 C CA . ASN A 1 376 ? 25.042 5.432 -36.383 1.00 51.50 376 ASN A CA 1
ATOM 3048 C C . ASN A 1 376 ? 25.125 5.239 -34.846 1.00 51.50 376 ASN A C 1
ATOM 3050 O O . ASN A 1 376 ? 24.275 5.741 -34.122 1.00 51.50 376 ASN A O 1
ATOM 3054 N N . TRP A 1 377 ? 26.122 4.513 -34.330 1.00 49.53 377 TRP A N 1
ATOM 3055 C CA . TRP A 1 377 ? 26.223 4.075 -32.924 1.00 49.53 377 TRP A CA 1
ATOM 3056 C C . TRP A 1 377 ? 27.346 4.804 -32.143 1.00 49.53 377 TRP A C 1
ATOM 3058 O O . TRP A 1 377 ? 28.461 4.298 -32.088 1.00 49.53 377 TRP A O 1
ATOM 3068 N N . GLU A 1 378 ? 27.102 5.990 -31.566 1.00 48.19 378 GLU A N 1
ATOM 3069 C CA . GLU A 1 378 ? 28.048 6.722 -30.684 1.00 48.19 378 GLU A CA 1
ATOM 3070 C C . GLU A 1 378 ? 27.271 7.635 -29.711 1.00 48.19 378 GLU A C 1
ATOM 3072 O O . GLU A 1 378 ? 26.686 8.625 -30.147 1.00 48.19 378 GLU A O 1
ATOM 3077 N N . GLY A 1 379 ? 27.276 7.311 -28.413 1.00 49.97 379 GLY A N 1
ATOM 3078 C CA . GLY A 1 379 ? 26.600 8.078 -27.357 1.00 49.97 379 GLY A CA 1
ATOM 3079 C C . GLY A 1 379 ? 27.160 9.493 -27.148 1.00 49.97 379 GLY A C 1
ATOM 3080 O O . GLY A 1 379 ? 28.300 9.801 -27.518 1.00 49.97 379 GLY A O 1
ATOM 3081 N N . VAL A 1 380 ? 26.347 10.373 -26.556 1.00 53.12 380 VAL A N 1
ATOM 3082 C CA . VAL A 1 380 ? 26.753 11.742 -26.203 1.00 53.12 380 VAL A CA 1
ATOM 3083 C C . VAL A 1 380 ? 27.316 11.756 -24.791 1.00 53.12 380 VAL A C 1
ATOM 3085 O O . VAL A 1 380 ? 26.614 11.566 -23.801 1.00 53.12 380 VAL A O 1
ATOM 3088 N N . TRP A 1 381 ? 28.620 11.996 -24.699 1.00 54.00 381 TRP A N 1
ATOM 3089 C CA . TRP A 1 381 ? 29.338 11.973 -23.436 1.00 54.00 381 TRP A CA 1
ATOM 3090 C C . TRP A 1 381 ? 29.042 13.220 -22.593 1.00 54.00 381 TRP A C 1
ATOM 3092 O O . TRP A 1 381 ? 29.705 14.244 -22.738 1.00 54.00 381 TRP A O 1
ATOM 3102 N N . ARG A 1 382 ? 28.143 13.033 -21.618 1.00 63.06 382 ARG A N 1
ATOM 3103 C CA . ARG A 1 382 ? 27.941 13.833 -20.393 1.00 63.06 382 ARG A CA 1
ATOM 3104 C C . ARG A 1 382 ? 27.395 15.236 -20.599 1.00 63.06 382 ARG A C 1
ATOM 3106 O O . ARG A 1 382 ? 28.148 16.203 -20.699 1.00 63.06 382 ARG A O 1
ATOM 3113 N N . GLU A 1 383 ? 26.081 15.349 -20.482 1.00 71.31 383 GLU A N 1
ATOM 3114 C CA . GLU A 1 383 ? 25.400 16.628 -20.570 1.00 71.31 383 GLU A CA 1
ATOM 3115 C C . GLU A 1 383 ? 24.258 16.619 -19.550 1.00 71.31 383 GLU A C 1
ATOM 3117 O O . GLU A 1 383 ? 23.342 15.809 -19.613 1.00 71.31 383 GLU A O 1
ATOM 3122 N N . GLU A 1 384 ? 24.372 17.434 -18.506 1.00 86.31 384 GLU A N 1
ATOM 3123 C CA . GLU A 1 384 ? 23.318 17.556 -17.500 1.00 86.31 384 GLU A CA 1
ATOM 3124 C C . GLU A 1 384 ? 21.993 17.989 -18.143 1.00 86.31 384 GLU A C 1
ATOM 3126 O O . GLU A 1 384 ? 21.990 18.763 -19.101 1.00 86.31 384 GLU A O 1
ATOM 3131 N N . ALA A 1 385 ? 20.871 17.509 -17.607 1.00 87.81 385 ALA A N 1
ATOM 3132 C CA . ALA A 1 385 ? 19.546 17.929 -18.049 1.00 87.81 385 ALA A CA 1
ATOM 3133 C C . ALA A 1 385 ? 18.683 18.340 -16.857 1.00 87.81 385 ALA A C 1
ATOM 3135 O O . ALA A 1 385 ? 18.775 17.771 -15.763 1.00 87.81 385 ALA A O 1
ATOM 3136 N N . SER A 1 386 ? 17.827 19.334 -17.090 1.00 92.69 386 SER A N 1
ATOM 3137 C CA . SER A 1 386 ? 16.772 19.716 -16.165 1.00 92.69 386 SER A CA 1
ATOM 3138 C C . SER A 1 386 ? 15.559 18.826 -16.382 1.00 92.69 386 SER A C 1
ATOM 3140 O O . SER A 1 386 ? 14.938 18.838 -17.442 1.00 92.69 386 SER A O 1
ATOM 3142 N N . ILE A 1 387 ? 15.249 18.035 -15.369 1.00 93.88 387 ILE A N 1
ATOM 3143 C CA . ILE A 1 387 ? 14.242 16.990 -15.377 1.00 93.88 387 ILE A CA 1
ATOM 3144 C C . ILE A 1 387 ? 12.935 17.529 -14.816 1.00 93.88 387 ILE A C 1
ATOM 3146 O O . ILE A 1 387 ? 12.899 18.294 -13.843 1.00 93.88 387 ILE A O 1
ATOM 3150 N N . TYR A 1 388 ? 11.838 17.098 -15.419 1.00 92.44 388 TYR A N 1
ATOM 3151 C CA . TYR A 1 388 ? 10.500 17.294 -14.893 1.00 92.44 388 TYR A CA 1
ATOM 3152 C C . TYR A 1 388 ? 9.664 16.029 -15.083 1.00 92.44 388 TYR A C 1
ATOM 3154 O O . TYR A 1 388 ? 9.926 15.220 -15.972 1.00 92.44 388 TYR A O 1
ATOM 3162 N N . ALA A 1 389 ? 8.665 15.862 -14.219 1.00 93.88 389 ALA A N 1
ATOM 3163 C CA . ALA A 1 389 ? 7.669 14.811 -14.350 1.00 93.88 389 ALA A CA 1
ATOM 3164 C C . ALA A 1 389 ? 6.599 15.226 -15.371 1.00 93.88 389 ALA A C 1
ATOM 3166 O O . ALA A 1 389 ? 5.984 16.286 -15.216 1.00 93.88 389 ALA A O 1
ATOM 3167 N N . ASP A 1 390 ? 6.371 14.398 -16.388 1.00 91.00 390 ASP A N 1
ATOM 3168 C CA . ASP A 1 390 ? 5.298 14.592 -17.373 1.00 91.00 390 ASP A CA 1
ATOM 3169 C C . ASP A 1 390 ? 3.932 14.204 -16.792 1.00 91.00 390 ASP A C 1
ATOM 3171 O O . ASP A 1 390 ? 2.916 14.832 -17.090 1.00 91.00 390 ASP A O 1
ATOM 3175 N N . VAL A 1 391 ? 3.921 13.213 -15.896 1.00 89.94 391 VAL A N 1
ATOM 3176 C CA . VAL A 1 391 ? 2.726 12.722 -15.201 1.00 89.94 391 VAL A CA 1
ATOM 3177 C C . VAL A 1 391 ? 2.935 12.722 -13.692 1.00 89.94 391 VAL A C 1
ATOM 3179 O O . VAL A 1 391 ? 4.044 12.500 -13.205 1.00 89.94 391 VAL A O 1
ATOM 3182 N N . LYS A 1 392 ? 1.868 12.971 -12.926 1.00 90.12 392 LYS A N 1
ATOM 3183 C CA . LYS A 1 392 ? 1.887 12.893 -11.458 1.00 90.12 392 LYS A CA 1
ATOM 3184 C C . LYS A 1 392 ? 1.417 11.514 -11.018 1.00 90.12 392 LYS A C 1
ATOM 3186 O O . LYS A 1 392 ? 0.226 11.230 -11.046 1.00 90.12 392 LYS A O 1
ATOM 3191 N N . THR A 1 393 ? 2.361 10.681 -10.612 1.00 91.75 393 THR A N 1
ATOM 3192 C CA . THR A 1 393 ? 2.132 9.299 -10.180 1.00 91.75 393 THR A CA 1
ATOM 3193 C C . THR A 1 393 ? 2.985 9.023 -8.941 1.00 91.75 393 THR A C 1
ATOM 3195 O O . THR A 1 393 ? 3.933 9.774 -8.687 1.00 91.75 393 THR A O 1
ATOM 3198 N N . PRO A 1 394 ? 2.734 7.940 -8.188 1.00 91.25 394 PRO A N 1
ATOM 3199 C CA . PRO A 1 394 ? 3.640 7.527 -7.118 1.00 91.25 394 PRO A CA 1
ATOM 3200 C C . PRO A 1 394 ? 5.093 7.339 -7.591 1.00 91.25 394 PRO A C 1
ATOM 3202 O O . PRO A 1 394 ? 6.023 7.652 -6.851 1.00 91.25 394 PRO A O 1
ATOM 3205 N N . VAL A 1 395 ? 5.299 6.925 -8.851 1.00 94.81 395 VAL A N 1
ATOM 3206 C CA . VAL A 1 395 ? 6.632 6.757 -9.458 1.00 94.81 395 VAL A CA 1
ATOM 3207 C C . VAL A 1 395 ? 7.357 8.089 -9.660 1.00 94.81 395 VAL A C 1
ATOM 3209 O O . VAL A 1 395 ? 8.581 8.121 -9.666 1.00 94.81 395 VAL A O 1
ATOM 3212 N N . THR A 1 396 ? 6.636 9.200 -9.810 1.00 95.50 396 THR A N 1
ATOM 3213 C CA . THR A 1 396 ? 7.203 10.530 -10.101 1.00 95.50 396 THR A CA 1
ATOM 3214 C C . THR A 1 396 ? 7.028 11.537 -8.965 1.00 95.50 396 THR A C 1
ATOM 3216 O O . THR A 1 396 ? 7.473 12.676 -9.091 1.00 95.50 396 THR A O 1
ATOM 3219 N N . ALA A 1 397 ? 6.431 11.139 -7.836 1.00 91.00 397 ALA A N 1
ATOM 3220 C CA . ALA A 1 397 ? 6.099 12.027 -6.718 1.00 91.00 397 ALA A CA 1
ATOM 3221 C C . ALA A 1 397 ? 7.316 12.762 -6.119 1.00 91.00 397 ALA A C 1
ATOM 3223 O O . ALA A 1 397 ? 7.189 13.883 -5.630 1.00 91.00 397 ALA A O 1
ATOM 3224 N N . MET A 1 398 ? 8.500 12.150 -6.187 1.00 92.19 398 MET A N 1
ATOM 3225 C CA . MET A 1 398 ? 9.775 12.712 -5.730 1.00 92.19 398 MET A CA 1
ATOM 3226 C C . MET A 1 398 ? 10.438 13.659 -6.747 1.00 92.19 398 MET A C 1
ATOM 3228 O O . MET A 1 398 ? 11.323 14.434 -6.383 1.00 92.19 398 MET A O 1
ATOM 3232 N N . VAL A 1 399 ? 10.032 13.623 -8.021 1.00 93.31 399 VAL A N 1
ATOM 3233 C CA . VAL A 1 399 ? 10.663 14.396 -9.099 1.00 93.31 399 VAL A CA 1
ATOM 3234 C C . VAL A 1 399 ? 10.003 15.768 -9.207 1.00 93.31 399 VAL A C 1
ATOM 3236 O O . VAL A 1 399 ? 8.976 15.957 -9.858 1.00 93.31 399 VAL A O 1
ATOM 3239 N N . SER A 1 400 ? 10.619 16.764 -8.574 1.00 88.69 400 SER A N 1
ATOM 3240 C CA . SER A 1 400 ? 10.205 18.161 -8.723 1.00 88.69 400 SER A CA 1
ATOM 3241 C C . SER A 1 400 ? 10.633 18.739 -10.075 1.00 88.69 400 SER A C 1
ATOM 3243 O O . SER A 1 400 ? 11.673 18.381 -10.625 1.00 88.69 400 SER A O 1
ATOM 3245 N N . LYS A 1 401 ? 9.850 19.685 -10.609 1.00 85.50 401 LYS A N 1
ATOM 3246 C CA . LYS A 1 401 ? 10.238 20.428 -11.816 1.00 85.50 401 LYS A CA 1
ATOM 3247 C C . LYS A 1 401 ? 11.560 21.157 -11.564 1.00 85.50 401 LYS A C 1
ATOM 3249 O O . LYS A 1 401 ? 11.634 21.983 -10.657 1.00 85.50 401 LYS A O 1
ATOM 3254 N N . GLY A 1 402 ? 12.562 20.892 -12.398 1.00 83.50 402 GLY A N 1
ATOM 3255 C CA . GLY A 1 402 ? 13.876 21.521 -12.289 1.00 83.50 402 GLY A CA 1
ATOM 3256 C C . GLY A 1 402 ? 14.936 20.665 -11.595 1.00 83.50 402 GLY A C 1
ATOM 3257 O O . GLY A 1 402 ? 16.064 21.134 -11.459 1.00 83.50 402 GLY A O 1
ATOM 3258 N N . THR A 1 403 ? 14.611 19.434 -11.175 1.00 93.06 403 THR A N 1
ATOM 3259 C CA . THR A 1 403 ? 15.605 18.454 -10.702 1.00 93.06 403 THR A CA 1
ATOM 3260 C C . THR A 1 403 ? 16.710 18.299 -11.742 1.00 93.06 403 THR A C 1
ATOM 3262 O O . THR A 1 403 ? 16.420 18.172 -12.923 1.00 93.06 403 THR A O 1
ATOM 3265 N N . ILE A 1 404 ? 17.979 18.313 -11.335 1.00 92.62 404 ILE A N 1
ATOM 3266 C CA . ILE A 1 404 ? 19.102 18.183 -12.271 1.00 92.62 404 ILE A CA 1
ATOM 3267 C C . ILE A 1 404 ? 19.699 16.787 -12.153 1.00 92.62 404 ILE A C 1
ATOM 3269 O O . ILE A 1 404 ? 20.192 16.421 -11.087 1.00 92.62 404 ILE A O 1
ATOM 3273 N N . TRP A 1 405 ? 19.729 16.044 -13.258 1.00 92.50 405 TRP A N 1
ATOM 3274 C CA . TRP A 1 405 ? 20.470 14.786 -13.350 1.00 92.50 405 TRP A CA 1
ATOM 3275 C C . TRP A 1 405 ? 21.663 14.938 -14.292 1.00 92.50 405 TRP A C 1
ATOM 3277 O O . TRP A 1 405 ? 21.565 15.554 -15.355 1.00 92.50 405 TRP A O 1
ATOM 3287 N N . LYS A 1 406 ? 22.814 14.399 -13.871 1.00 90.62 406 LYS A N 1
ATOM 3288 C CA . LYS A 1 406 ? 24.081 14.463 -14.613 1.00 90.62 406 LYS A CA 1
ATOM 3289 C C . LYS A 1 406 ? 24.488 13.069 -15.061 1.00 90.62 406 LYS A C 1
ATOM 3291 O O . LYS A 1 406 ? 25.181 12.351 -14.337 1.00 90.62 406 LYS A O 1
ATOM 3296 N N . ASP A 1 407 ? 24.074 12.705 -16.264 1.00 90.81 407 ASP A N 1
ATOM 3297 C CA . ASP A 1 407 ? 24.279 11.367 -16.805 1.00 90.81 407 ASP A CA 1
ATOM 3298 C C . ASP A 1 407 ? 24.638 11.382 -18.299 1.00 90.81 407 ASP A C 1
ATOM 3300 O O . ASP A 1 407 ? 24.770 12.443 -18.914 1.00 90.81 407 ASP A O 1
ATOM 3304 N N . GLU A 1 408 ? 24.844 10.199 -18.869 1.00 86.88 408 GLU A N 1
ATOM 3305 C CA . GLU A 1 408 ? 24.789 9.978 -20.310 1.00 86.88 408 GLU A CA 1
ATOM 3306 C C . GLU A 1 408 ? 23.323 9.787 -20.721 1.00 86.88 408 GLU A C 1
ATOM 3308 O O . GLU A 1 408 ? 22.692 8.780 -20.395 1.00 86.88 408 GLU A O 1
ATOM 3313 N N . PHE A 1 409 ? 22.772 10.781 -21.420 1.00 84.94 409 PHE A N 1
ATOM 3314 C CA . PHE A 1 409 ? 21.403 10.742 -21.919 1.00 84.94 409 PHE A CA 1
ATOM 3315 C C . PHE A 1 409 ? 21.365 10.154 -23.330 1.00 84.94 409 PHE A C 1
ATOM 3317 O O . PHE A 1 409 ? 21.973 10.682 -24.261 1.00 84.94 409 PHE A O 1
ATOM 3324 N N . TYR A 1 410 ? 20.618 9.065 -23.501 1.00 81.12 410 TYR A N 1
ATOM 3325 C CA . TYR A 1 410 ? 20.434 8.429 -24.803 1.00 81.12 410 TYR A CA 1
ATOM 3326 C C . TYR A 1 410 ? 19.417 9.163 -25.667 1.00 81.12 410 TYR A C 1
ATOM 3328 O O . TYR A 1 410 ? 18.370 9.585 -25.182 1.00 81.12 410 TYR A O 1
ATOM 3336 N N . SER A 1 411 ? 19.685 9.234 -26.973 1.00 76.44 411 SER A N 1
ATOM 3337 C CA . SER A 1 411 ? 18.665 9.578 -27.965 1.00 76.44 411 SER A CA 1
ATOM 3338 C C . SER A 1 411 ? 17.994 8.331 -28.512 1.00 76.44 411 SER A C 1
ATOM 3340 O O . SER A 1 411 ? 18.639 7.308 -28.720 1.00 76.44 411 SER A O 1
ATOM 3342 N N . MET A 1 412 ? 16.691 8.437 -28.753 1.00 80.44 412 MET A N 1
ATOM 3343 C CA . MET A 1 412 ? 15.857 7.338 -29.221 1.00 80.44 412 MET A CA 1
ATOM 3344 C C . MET A 1 412 ? 15.506 7.527 -30.698 1.00 80.44 412 MET A C 1
ATOM 3346 O O . MET A 1 412 ? 15.364 8.650 -31.178 1.00 80.44 412 MET A O 1
ATOM 3350 N N . SER A 1 413 ? 15.345 6.427 -31.434 1.00 79.88 413 SER A N 1
ATOM 3351 C CA . SER A 1 413 ? 15.081 6.401 -32.879 1.00 79.88 413 SER A CA 1
ATOM 3352 C C . SER A 1 413 ? 13.767 7.064 -33.274 1.00 79.88 413 SER A C 1
ATOM 3354 O O . SER A 1 413 ? 13.540 7.344 -34.449 1.00 79.88 413 SER A O 1
ATOM 3356 N N . ARG A 1 414 ? 12.883 7.244 -32.294 1.00 80.81 414 ARG A N 1
ATOM 3357 C CA . ARG A 1 414 ? 11.610 7.951 -32.366 1.00 80.81 414 ARG A CA 1
ATOM 3358 C C . ARG A 1 414 ? 11.292 8.516 -30.984 1.00 80.81 414 ARG A C 1
ATOM 3360 O O . ARG A 1 414 ? 11.779 7.981 -29.987 1.00 80.81 414 ARG A O 1
ATOM 3367 N N . ASP A 1 415 ? 10.446 9.540 -30.932 1.00 85.38 415 ASP A N 1
ATOM 3368 C CA . ASP A 1 415 ? 9.817 9.925 -29.670 1.00 85.38 415 ASP A CA 1
ATOM 3369 C C . ASP A 1 415 ? 8.883 8.787 -29.232 1.00 85.38 415 ASP A C 1
ATOM 3371 O O . ASP A 1 415 ? 7.948 8.425 -29.949 1.00 85.38 415 ASP A O 1
ATOM 3375 N N . VAL A 1 416 ? 9.165 8.198 -28.069 1.00 87.38 416 VAL A N 1
ATOM 3376 C CA . VAL A 1 416 ? 8.371 7.103 -27.493 1.00 87.38 416 VAL A CA 1
ATOM 3377 C C . VAL A 1 416 ? 6.966 7.546 -27.078 1.00 87.38 416 VAL A C 1
ATOM 3379 O O . VAL A 1 416 ? 6.117 6.690 -26.862 1.00 87.38 416 VAL A O 1
ATOM 3382 N N . ARG A 1 417 ? 6.695 8.859 -27.019 1.00 86.19 417 ARG A N 1
ATOM 3383 C CA . ARG A 1 417 ? 5.347 9.417 -26.815 1.00 86.19 417 ARG A CA 1
ATOM 3384 C C . ARG A 1 417 ? 4.431 9.254 -28.020 1.00 86.19 417 ARG A C 1
ATOM 3386 O O . ARG A 1 417 ? 3.227 9.447 -27.881 1.00 86.19 417 ARG A O 1
ATOM 3393 N N . ALA A 1 418 ? 4.981 9.001 -29.209 1.00 84.81 418 ALA A N 1
ATOM 3394 C CA . ALA A 1 418 ? 4.169 8.878 -30.410 1.00 84.81 418 ALA A CA 1
ATOM 3395 C C . ALA A 1 418 ? 3.168 7.727 -30.237 1.00 84.81 418 ALA A C 1
ATOM 3397 O O . ALA A 1 418 ? 3.576 6.582 -30.032 1.00 84.81 418 ALA A O 1
ATOM 3398 N N . GLU A 1 419 ? 1.871 8.044 -30.329 1.00 81.12 419 GLU A N 1
ATOM 3399 C CA . GLU A 1 419 ? 0.810 7.044 -30.229 1.00 81.12 419 GLU A CA 1
ATOM 3400 C C . GLU A 1 419 ? 1.049 5.924 -31.238 1.00 81.12 419 GLU A C 1
ATOM 3402 O O . GLU A 1 419 ? 1.340 6.165 -32.414 1.00 81.12 419 GLU A O 1
ATOM 3407 N N . GLN A 1 420 ? 0.911 4.694 -30.759 1.00 81.88 420 GLN A N 1
ATOM 3408 C CA . GLN A 1 420 ? 0.981 3.486 -31.569 1.00 81.88 420 GLN A CA 1
ATOM 3409 C C . GLN A 1 420 ? -0.460 3.028 -31.829 1.00 81.88 420 GLN A C 1
ATOM 3411 O O . GLN A 1 420 ? -1.074 2.466 -30.919 1.00 81.88 420 GLN A O 1
ATOM 3416 N N . PRO A 1 421 ? -1.052 3.315 -33.010 1.00 85.19 421 PRO A N 1
ATOM 3417 C CA . PRO A 1 421 ? -2.490 3.142 -33.257 1.00 85.19 421 PRO A CA 1
ATOM 3418 C C . PRO A 1 421 ? -2.995 1.702 -33.111 1.00 85.19 421 PRO A C 1
ATOM 3420 O O . PRO A 1 421 ? -4.195 1.467 -32.995 1.00 85.19 421 PRO A O 1
ATOM 3423 N N . GLU A 1 422 ? -2.088 0.733 -33.170 1.00 86.62 422 GLU A N 1
ATOM 3424 C CA . GLU A 1 422 ? -2.345 -0.688 -32.982 1.00 86.62 422 GLU A CA 1
ATOM 3425 C C . GLU A 1 422 ? -2.497 -1.110 -31.511 1.00 86.62 422 GLU A C 1
ATOM 3427 O O . GLU A 1 422 ? -2.968 -2.218 -31.254 1.00 86.62 422 GLU A O 1
ATOM 3432 N N . LEU A 1 423 ? -2.107 -0.259 -30.556 1.00 85.62 423 LEU A N 1
ATOM 3433 C CA . LEU A 1 423 ? -2.145 -0.552 -29.124 1.00 85.62 423 LEU A CA 1
ATOM 3434 C C . LEU A 1 423 ? -3.384 0.044 -28.448 1.00 85.62 423 LEU A C 1
ATOM 3436 O O . LEU A 1 423 ? -3.860 1.127 -28.795 1.00 85.62 423 LEU A O 1
ATOM 3440 N N . SER A 1 424 ? -3.882 -0.657 -27.429 1.00 86.75 424 SER A N 1
ATOM 3441 C CA . SER A 1 424 ? -4.920 -0.138 -26.539 1.00 86.75 424 SER A CA 1
ATOM 3442 C C . SER A 1 424 ? -4.400 1.086 -25.757 1.00 86.75 424 SER A C 1
ATOM 3444 O O . SER A 1 424 ? -3.187 1.221 -25.586 1.00 86.75 424 SER A O 1
ATOM 3446 N N . PRO A 1 425 ? -5.276 1.972 -25.241 1.00 87.25 425 PRO A N 1
ATOM 3447 C CA . PRO A 1 425 ? -4.843 3.094 -24.404 1.00 87.25 425 PRO A CA 1
ATOM 3448 C C . PRO A 1 425 ? -4.012 2.680 -23.178 1.00 87.25 425 PRO A C 1
ATOM 3450 O O . PRO A 1 425 ? -3.094 3.400 -22.805 1.00 87.25 425 PRO A O 1
ATOM 3453 N N . GLU A 1 426 ? -4.306 1.525 -22.571 1.00 84.50 426 GLU A N 1
ATOM 3454 C CA . GLU A 1 426 ? -3.591 0.996 -21.395 1.00 84.50 426 GLU A CA 1
ATOM 3455 C C . GLU A 1 426 ? -2.199 0.423 -21.723 1.00 84.50 426 GLU A C 1
ATOM 3457 O O . GLU A 1 426 ? -1.320 0.405 -20.856 1.00 84.50 426 GLU A O 1
ATOM 3462 N N . ASP A 1 427 ? -1.986 0.002 -22.975 1.00 89.25 427 ASP A N 1
ATOM 3463 C CA . ASP A 1 427 ? -0.717 -0.540 -23.473 1.00 89.25 427 ASP A CA 1
ATOM 3464 C C . ASP A 1 427 ? 0.188 0.521 -24.125 1.00 89.25 427 ASP A C 1
ATOM 3466 O O . ASP A 1 427 ? 1.321 0.197 -24.510 1.00 89.25 427 ASP A O 1
ATOM 3470 N N . GLN A 1 428 ? -0.291 1.766 -24.281 1.00 91.81 428 GLN A N 1
ATOM 3471 C CA . GLN A 1 428 ? 0.525 2.879 -24.776 1.00 91.81 428 GLN A CA 1
ATOM 3472 C C . GLN A 1 428 ? 1.708 3.144 -23.838 1.00 91.81 428 GLN A C 1
ATOM 3474 O O . GLN A 1 428 ? 1.671 2.863 -22.638 1.00 91.81 428 GLN A O 1
ATOM 3479 N N . ILE A 1 429 ? 2.775 3.718 -24.393 1.00 93.81 429 ILE A N 1
ATOM 3480 C CA . ILE A 1 429 ? 3.901 4.181 -23.586 1.00 93.81 429 ILE A CA 1
ATOM 3481 C C . ILE A 1 429 ? 3.502 5.468 -22.866 1.00 93.81 429 ILE A C 1
ATOM 3483 O O . ILE A 1 429 ? 3.149 6.463 -23.495 1.00 93.81 429 ILE A O 1
ATOM 3487 N N . GLU A 1 430 ? 3.626 5.460 -21.543 1.00 94.44 430 GLU A N 1
ATOM 3488 C CA . GLU A 1 430 ? 3.504 6.646 -20.706 1.00 94.44 430 GLU A CA 1
ATOM 3489 C C . GLU A 1 430 ? 4.906 7.137 -20.333 1.00 94.44 430 GLU A C 1
ATOM 3491 O O . GLU A 1 430 ? 5.644 6.482 -19.587 1.00 94.44 430 GLU A O 1
ATOM 3496 N N . VAL A 1 431 ? 5.291 8.302 -20.858 1.00 95.25 431 VAL A N 1
ATOM 3497 C CA . VAL A 1 431 ? 6.533 8.966 -20.447 1.00 95.25 431 VAL A CA 1
ATOM 3498 C C . VAL A 1 431 ? 6.342 9.547 -19.052 1.00 95.25 431 VAL A C 1
ATOM 3500 O O . VAL A 1 431 ? 5.411 10.306 -18.803 1.00 95.25 431 VAL A O 1
ATOM 3503 N N . LEU A 1 432 ? 7.229 9.158 -18.139 1.00 96.44 432 LEU A N 1
ATOM 3504 C CA . LEU A 1 432 ? 7.184 9.539 -16.731 1.00 96.44 432 LEU A CA 1
ATOM 3505 C C . LEU A 1 432 ? 7.968 10.820 -16.481 1.00 96.44 432 LEU A C 1
ATOM 3507 O O . LEU A 1 432 ? 7.498 11.719 -15.781 1.00 96.44 432 LEU A O 1
ATOM 3511 N N . THR A 1 433 ? 9.175 10.888 -17.040 1.00 95.38 433 THR A N 1
ATOM 3512 C CA . THR A 1 433 ? 10.050 12.048 -16.906 1.00 95.38 433 THR A CA 1
ATOM 3513 C C . THR A 1 433 ? 10.680 12.417 -18.232 1.00 95.38 433 THR A C 1
ATOM 3515 O O . THR A 1 433 ? 11.018 11.549 -19.045 1.00 95.38 433 THR A O 1
ATOM 3518 N N . SER A 1 434 ? 10.900 13.717 -18.398 1.00 93.25 434 SER A N 1
ATOM 3519 C CA . SER A 1 434 ? 11.581 14.291 -19.549 1.00 93.25 434 SER A CA 1
ATOM 3520 C C . SER A 1 434 ? 12.657 15.278 -19.116 1.00 93.25 434 SER A C 1
ATOM 3522 O O . SER A 1 434 ? 12.558 15.908 -18.061 1.00 93.25 434 SER A O 1
ATOM 3524 N N . GLY A 1 435 ? 13.695 15.405 -19.939 1.00 91.06 435 GLY A N 1
ATOM 3525 C CA . GLY A 1 435 ? 14.822 16.304 -19.732 1.00 91.06 435 GLY A CA 1
ATOM 3526 C C . GLY A 1 435 ? 14.840 17.444 -20.741 1.00 91.06 435 GLY A C 1
ATOM 3527 O O . GLY A 1 435 ? 14.628 17.228 -21.933 1.00 91.06 435 GLY A O 1
ATOM 3528 N N . ILE A 1 436 ? 15.129 18.654 -20.264 1.00 89.31 436 ILE A N 1
ATOM 3529 C CA . ILE A 1 436 ? 15.467 19.812 -21.095 1.00 89.31 436 ILE A CA 1
ATOM 3530 C C . ILE A 1 436 ? 16.935 20.149 -20.906 1.00 89.31 436 ILE A C 1
ATOM 3532 O O . ILE A 1 436 ? 17.424 20.204 -19.773 1.00 89.31 436 ILE A O 1
ATOM 3536 N N . ALA A 1 437 ? 17.620 20.413 -22.012 1.00 84.88 437 ALA A N 1
ATOM 3537 C CA . ALA A 1 437 ? 18.998 20.856 -21.979 1.00 84.88 437 ALA A CA 1
ATOM 3538 C C . ALA A 1 437 ? 19.355 21.752 -23.173 1.00 84.88 437 ALA A C 1
ATOM 3540 O O . ALA A 1 437 ? 18.682 21.741 -24.204 1.00 84.88 437 ALA A O 1
ATOM 3541 N N . ASP A 1 438 ? 20.422 22.536 -23.008 1.00 80.38 438 ASP A N 1
ATOM 3542 C CA . ASP A 1 438 ? 20.813 23.600 -23.945 1.00 80.38 438 ASP A CA 1
ATOM 3543 C C . ASP A 1 438 ? 21.707 23.117 -25.102 1.00 80.38 438 ASP A C 1
ATOM 3545 O O . ASP A 1 438 ? 22.148 23.916 -25.931 1.00 80.38 438 ASP A O 1
ATOM 3549 N N . TRP A 1 439 ? 21.996 21.819 -25.174 1.00 75.44 439 TRP A N 1
ATOM 3550 C CA . TRP A 1 439 ? 22.839 21.222 -26.206 1.00 75.44 439 TRP A CA 1
ATOM 3551 C C . TRP A 1 439 ? 22.047 20.823 -27.463 1.00 75.44 439 TRP A C 1
ATOM 3553 O O . TRP A 1 439 ? 20.855 20.531 -27.426 1.00 75.44 439 TRP A O 1
ATOM 3563 N N . ASP A 1 440 ? 22.726 20.845 -28.614 1.00 60.66 440 ASP A N 1
ATOM 3564 C CA . ASP A 1 440 ? 22.128 20.762 -29.961 1.00 60.66 440 ASP A CA 1
ATOM 3565 C C . ASP A 1 440 ? 21.929 19.320 -30.479 1.00 60.66 440 ASP A C 1
ATOM 3567 O O . ASP A 1 440 ? 21.942 19.069 -31.686 1.00 60.66 440 ASP A O 1
ATOM 3571 N N . TYR A 1 441 ? 21.764 18.351 -29.582 1.00 64.81 441 TYR A N 1
ATOM 3572 C CA . TYR A 1 441 ? 21.603 16.940 -29.930 1.00 64.81 441 TYR A CA 1
ATOM 3573 C C . TYR A 1 441 ? 20.222 16.425 -29.509 1.00 64.81 441 TYR A C 1
ATOM 3575 O O . TYR A 1 441 ? 19.723 16.768 -28.446 1.00 64.81 441 TYR A O 1
ATOM 3583 N N . GLY A 1 442 ? 19.576 15.616 -30.351 1.00 67.38 442 GLY A N 1
ATOM 3584 C CA . GLY A 1 442 ? 18.208 15.150 -30.093 1.00 67.38 442 GLY A CA 1
ATOM 3585 C C . GLY A 1 442 ? 17.180 16.288 -29.966 1.00 67.38 442 GLY A C 1
ATOM 3586 O O . GLY A 1 442 ? 17.417 17.413 -30.406 1.00 67.38 442 GLY A O 1
ATOM 3587 N N . ASP A 1 443 ? 16.024 15.989 -29.367 1.00 69.88 443 ASP A N 1
ATOM 3588 C CA . ASP A 1 443 ? 14.940 16.957 -29.130 1.00 69.88 443 ASP A CA 1
ATOM 3589 C C . ASP A 1 443 ? 14.866 17.388 -27.652 1.00 69.88 443 ASP A C 1
ATOM 3591 O O . ASP A 1 443 ? 13.812 17.449 -27.020 1.00 69.88 443 ASP A O 1
ATOM 3595 N N . PHE A 1 444 ? 16.026 17.698 -27.067 1.00 76.31 444 PHE A N 1
ATOM 3596 C CA . PHE A 1 444 ? 16.114 18.161 -25.676 1.00 76.31 444 PHE A CA 1
ATOM 3597 C C . PHE A 1 444 ? 15.586 19.585 -25.485 1.00 76.31 444 PHE A C 1
ATOM 3599 O O . PHE A 1 444 ? 15.288 19.986 -24.364 1.00 76.31 444 PHE A O 1
ATOM 3606 N N . LYS A 1 445 ? 15.398 20.353 -26.564 1.00 73.75 445 LYS A N 1
ATOM 3607 C CA . LYS A 1 445 ? 14.829 21.708 -26.487 1.00 73.75 445 LYS A CA 1
ATOM 3608 C C . LYS A 1 445 ? 13.335 21.702 -26.184 1.00 73.75 445 LYS A C 1
ATOM 3610 O O . LYS A 1 445 ? 12.840 22.670 -25.607 1.00 73.75 445 LYS A O 1
ATOM 3615 N N . THR A 1 446 ? 12.618 20.648 -26.575 1.00 75.38 446 THR A N 1
ATOM 3616 C CA . THR A 1 446 ? 11.166 20.538 -26.362 1.00 75.38 446 THR A CA 1
ATOM 3617 C C . THR A 1 446 ? 10.778 19.500 -25.306 1.00 75.38 446 THR A C 1
ATOM 3619 O O . THR A 1 446 ? 9.599 19.366 -24.986 1.00 75.38 446 THR A O 1
ATOM 3622 N N . GLY A 1 447 ? 11.774 18.856 -24.688 1.00 84.38 447 GLY A N 1
ATOM 3623 C CA . GLY A 1 447 ? 11.607 17.846 -23.652 1.00 84.38 447 GLY A CA 1
ATOM 3624 C C . GLY A 1 447 ? 11.868 16.454 -24.207 1.00 84.38 447 GLY A C 1
ATOM 3625 O O . GLY A 1 447 ? 11.048 15.894 -24.933 1.00 84.38 447 GLY A O 1
ATOM 3626 N N . HIS A 1 448 ? 12.988 15.858 -23.819 1.00 87.38 448 HIS A N 1
ATOM 3627 C CA . HIS A 1 448 ? 13.404 14.536 -24.275 1.00 87.38 448 HIS A CA 1
ATOM 3628 C C . HIS A 1 448 ? 13.000 13.448 -23.272 1.00 87.38 448 HIS A C 1
ATOM 3630 O O . HIS A 1 448 ? 13.308 13.619 -22.093 1.00 87.38 448 HIS A O 1
ATOM 3636 N N . PRO A 1 449 ? 12.355 12.338 -23.679 1.00 91.06 449 PRO A N 1
ATOM 3637 C CA . PRO A 1 449 ? 11.983 11.260 -22.760 1.00 91.06 449 PRO A CA 1
ATOM 3638 C C . PRO A 1 449 ? 13.192 10.661 -22.029 1.00 91.06 449 PRO A C 1
ATOM 3640 O O . PRO A 1 449 ? 14.166 10.243 -22.654 1.00 91.06 449 PRO A O 1
ATOM 3643 N N . VAL A 1 450 ? 13.119 10.590 -20.699 1.00 92.75 450 VAL A N 1
ATOM 3644 C CA . VAL A 1 450 ? 14.193 10.059 -19.842 1.00 92.75 450 VAL A CA 1
ATOM 3645 C C . VAL A 1 450 ? 13.777 8.748 -19.198 1.00 92.75 450 VAL A C 1
ATOM 3647 O O . VAL A 1 450 ? 14.530 7.779 -19.254 1.00 92.75 450 VAL A O 1
ATOM 3650 N N . THR A 1 451 ? 12.581 8.688 -18.617 1.00 96.38 451 THR A N 1
ATOM 3651 C CA . THR A 1 451 ? 12.015 7.443 -18.085 1.00 96.38 451 THR A CA 1
ATOM 3652 C C . THR A 1 451 ? 10.586 7.263 -18.570 1.00 96.38 451 THR A C 1
ATOM 3654 O O . THR A 1 451 ? 9.852 8.238 -18.747 1.00 96.38 451 THR A O 1
ATOM 3657 N N . TRP A 1 452 ? 10.182 6.021 -18.813 1.00 96.75 452 TRP A N 1
ATOM 3658 C CA . TRP A 1 452 ? 8.829 5.698 -19.259 1.00 96.75 452 TRP A CA 1
ATOM 3659 C C . TRP A 1 452 ? 8.403 4.315 -18.795 1.00 96.75 452 TRP A C 1
ATOM 3661 O O . TRP A 1 452 ? 9.220 3.498 -18.358 1.00 96.75 452 TRP A O 1
ATOM 3671 N N . ARG A 1 453 ? 7.099 4.068 -18.885 1.00 96.44 453 ARG A N 1
ATOM 3672 C CA . ARG A 1 453 ? 6.492 2.789 -18.542 1.00 96.44 453 ARG A CA 1
ATOM 3673 C C . ARG A 1 453 ? 5.399 2.388 -19.524 1.00 96.44 453 ARG A C 1
ATOM 3675 O O . ARG A 1 453 ? 4.910 3.227 -20.275 1.00 96.44 453 ARG A O 1
ATOM 3682 N N . ARG A 1 454 ? 5.020 1.110 -19.523 1.00 94.50 454 ARG A N 1
ATOM 3683 C CA . ARG A 1 454 ? 3.858 0.586 -20.266 1.00 94.50 454 ARG A CA 1
ATOM 3684 C C . ARG A 1 454 ? 3.406 -0.771 -19.738 1.00 94.50 454 ARG A C 1
ATOM 3686 O O . ARG A 1 454 ? 4.189 -1.479 -19.098 1.00 94.50 454 ARG A O 1
ATOM 3693 N N . HIS A 1 455 ? 2.189 -1.165 -20.097 1.00 94.62 455 HIS A N 1
ATOM 3694 C CA . HIS A 1 455 ? 1.768 -2.561 -20.040 1.00 94.62 455 HIS A CA 1
ATOM 3695 C C . HIS A 1 455 ? 2.162 -3.307 -21.322 1.00 94.62 455 HIS A C 1
ATOM 3697 O O . HIS A 1 455 ? 2.300 -2.710 -22.397 1.00 94.62 455 HIS A O 1
ATOM 3703 N N . ILE A 1 456 ? 2.398 -4.615 -21.188 1.00 90.88 456 ILE A N 1
ATOM 3704 C CA . ILE A 1 456 ? 2.649 -5.540 -22.299 1.00 90.88 456 ILE A CA 1
ATOM 3705 C C . ILE A 1 456 ? 1.922 -6.848 -22.015 1.00 90.88 456 ILE A C 1
ATOM 3707 O O . ILE A 1 456 ? 2.419 -7.687 -21.265 1.00 90.88 456 ILE A O 1
ATOM 3711 N N . LYS A 1 457 ? 0.741 -7.026 -22.621 1.00 86.50 457 LYS A N 1
ATOM 3712 C CA . LYS A 1 457 ? -0.081 -8.244 -22.482 1.00 86.50 457 LYS A CA 1
ATOM 3713 C C . LYS A 1 457 ? -0.278 -8.660 -21.011 1.00 86.50 457 LYS A C 1
ATOM 3715 O O . LYS A 1 457 ? -0.192 -9.830 -20.666 1.00 86.50 457 LYS A O 1
ATOM 3720 N N . GLY A 1 458 ? -0.523 -7.689 -20.131 1.00 83.00 458 GLY A N 1
ATOM 3721 C CA . GLY A 1 458 ? -0.692 -7.903 -18.688 1.00 83.00 458 GLY A CA 1
ATOM 3722 C C . GLY A 1 458 ? 0.597 -7.833 -17.858 1.00 83.00 458 GLY A C 1
ATOM 3723 O O . GLY A 1 458 ? 0.508 -7.681 -16.643 1.00 83.00 458 GLY A O 1
ATOM 3724 N N . GLY A 1 459 ? 1.780 -7.888 -18.479 1.00 95.19 459 GLY A N 1
ATOM 3725 C CA . GLY A 1 459 ? 3.053 -7.531 -17.844 1.00 95.19 459 GLY A CA 1
ATOM 3726 C C . GLY A 1 459 ? 3.251 -6.024 -17.737 1.00 95.19 459 GLY A C 1
ATOM 3727 O O . GLY A 1 459 ? 2.549 -5.245 -18.385 1.00 95.19 459 GLY A O 1
ATOM 3728 N N . ARG A 1 460 ? 4.238 -5.608 -16.939 1.00 97.62 460 ARG A N 1
ATOM 3729 C CA . ARG A 1 460 ? 4.580 -4.196 -16.719 1.00 97.62 460 ARG A CA 1
ATOM 3730 C C . ARG A 1 460 ? 6.049 -3.944 -17.039 1.00 97.62 460 ARG A C 1
ATOM 3732 O O . ARG A 1 460 ? 6.925 -4.710 -16.645 1.00 97.62 460 ARG A O 1
ATOM 3739 N N . MET A 1 461 ? 6.314 -2.858 -17.752 1.00 97.44 461 MET A N 1
ATOM 3740 C CA . MET A 1 461 ? 7.639 -2.462 -18.220 1.00 97.44 461 MET A CA 1
ATOM 3741 C C . MET A 1 461 ? 7.943 -1.063 -17.698 1.00 97.44 461 MET A C 1
ATOM 3743 O O . MET A 1 461 ? 7.186 -0.140 -17.987 1.00 97.44 461 MET A O 1
ATOM 3747 N N . TRP A 1 462 ? 9.037 -0.901 -16.959 1.00 98.31 462 TRP A N 1
ATOM 3748 C CA . TRP A 1 462 ? 9.620 0.401 -16.639 1.00 98.31 462 TRP A CA 1
ATOM 3749 C C . TRP A 1 462 ? 11.029 0.491 -17.225 1.00 98.31 462 TRP A C 1
ATOM 3751 O O . TRP A 1 462 ? 11.820 -0.448 -17.117 1.00 98.31 462 TRP A O 1
ATOM 3761 N N . TYR A 1 463 ? 11.369 1.624 -17.830 1.00 97.88 463 TYR A N 1
ATOM 3762 C CA . TYR A 1 463 ? 12.704 1.859 -18.364 1.00 97.88 463 TYR A CA 1
ATOM 3763 C C . TYR A 1 463 ? 13.211 3.257 -18.019 1.00 97.88 463 TYR A C 1
ATOM 3765 O O . TYR A 1 463 ? 12.466 4.239 -18.065 1.00 97.88 463 TYR A O 1
ATOM 3773 N N . SER A 1 464 ? 14.506 3.340 -17.717 1.00 96.69 464 SER A N 1
ATOM 3774 C CA . SER A 1 464 ? 15.249 4.589 -17.579 1.00 96.69 464 SER A CA 1
ATOM 3775 C C . SER A 1 464 ? 16.375 4.652 -18.601 1.00 96.69 464 SER A C 1
ATOM 3777 O O . SER A 1 464 ? 17.232 3.775 -18.623 1.00 96.69 464 SER A O 1
ATOM 3779 N N . ALA A 1 465 ? 16.421 5.716 -19.401 1.00 92.75 465 ALA A N 1
ATOM 3780 C CA . ALA A 1 465 ? 17.477 5.977 -20.381 1.00 92.75 465 ALA A CA 1
ATOM 3781 C C . ALA A 1 465 ? 18.812 6.404 -19.744 1.00 92.75 465 ALA A C 1
ATOM 3783 O O . ALA A 1 465 ? 19.851 6.378 -20.402 1.00 92.75 465 ALA A O 1
ATOM 3784 N N . ILE A 1 466 ? 18.794 6.778 -18.463 1.00 92.94 466 ILE A N 1
ATOM 3785 C CA . ILE A 1 466 ? 19.971 7.173 -17.677 1.00 92.94 466 ILE A CA 1
ATOM 3786 C C . ILE A 1 466 ? 20.294 6.140 -16.597 1.00 92.94 466 ILE A C 1
ATOM 3788 O O . ILE A 1 466 ? 19.448 5.312 -16.258 1.00 92.94 466 ILE A O 1
ATOM 3792 N N . GLY A 1 467 ? 21.517 6.181 -16.070 1.00 94.44 467 GLY A N 1
ATOM 3793 C CA . GLY A 1 467 ? 22.087 5.177 -15.169 1.00 94.44 467 GLY A CA 1
ATOM 3794 C C . GLY A 1 467 ? 23.529 4.771 -15.506 1.00 94.44 467 GLY A C 1
ATOM 3795 O O . GLY A 1 467 ? 23.991 3.714 -15.059 1.00 94.44 467 GLY A O 1
ATOM 3796 N N . HIS A 1 468 ? 24.250 5.581 -16.290 1.00 93.56 468 HIS A N 1
ATOM 3797 C CA . HIS A 1 468 ? 25.668 5.368 -16.592 1.00 93.56 468 HIS A CA 1
ATOM 3798 C C . HIS A 1 468 ? 26.543 5.708 -15.387 1.00 93.56 468 HIS A C 1
ATOM 3800 O O . HIS A 1 468 ? 27.499 4.997 -15.078 1.00 93.56 468 HIS A O 1
ATOM 3806 N N . ASN A 1 469 ? 26.236 6.827 -14.726 1.00 93.19 469 ASN A N 1
ATOM 3807 C CA . ASN A 1 469 ? 27.081 7.400 -13.686 1.00 93.19 469 ASN A CA 1
ATOM 3808 C C . ASN A 1 469 ? 26.663 6.950 -12.285 1.00 93.19 469 ASN A C 1
ATOM 3810 O O . ASN A 1 469 ? 25.505 7.090 -11.894 1.00 93.19 469 ASN A O 1
ATOM 3814 N N . ASP A 1 470 ? 27.644 6.566 -11.467 1.00 95.12 470 ASP A N 1
ATOM 3815 C CA . ASP A 1 470 ? 27.454 6.272 -10.041 1.00 95.12 470 ASP A CA 1
ATOM 3816 C C . ASP A 1 470 ? 26.733 7.414 -9.307 1.00 95.12 470 ASP A C 1
ATOM 3818 O O . ASP A 1 470 ? 25.862 7.165 -8.477 1.00 95.12 470 ASP A O 1
ATOM 3822 N N . SER A 1 471 ? 27.056 8.669 -9.651 1.00 93.12 471 SER A N 1
ATOM 3823 C CA . SER A 1 471 ? 26.447 9.852 -9.038 1.00 93.12 471 SER A CA 1
ATOM 3824 C C . SER A 1 471 ? 24.940 9.923 -9.252 1.00 93.12 471 SER A C 1
ATOM 3826 O O . SER A 1 471 ? 24.241 10.334 -8.334 1.00 93.12 471 SER A O 1
ATOM 3828 N N . THR A 1 472 ? 24.441 9.498 -10.418 1.00 94.06 472 THR A N 1
ATOM 3829 C CA . THR A 1 472 ? 22.999 9.425 -10.682 1.00 94.06 472 THR A CA 1
ATOM 3830 C C . THR A 1 472 ? 22.367 8.332 -9.834 1.00 94.06 472 THR A C 1
ATOM 3832 O O . THR A 1 472 ? 21.370 8.570 -9.168 1.00 94.06 472 THR A O 1
ATOM 3835 N N . ILE A 1 473 ? 22.980 7.147 -9.781 1.00 95.88 473 ILE A N 1
ATOM 3836 C CA . ILE A 1 473 ? 22.451 6.007 -9.016 1.00 95.88 473 ILE A CA 1
ATOM 3837 C C . ILE A 1 473 ? 22.368 6.316 -7.515 1.00 95.88 473 ILE A C 1
ATOM 3839 O O . ILE A 1 473 ? 21.456 5.856 -6.827 1.00 95.88 473 ILE A O 1
ATOM 3843 N N . THR A 1 474 ? 23.318 7.097 -6.998 1.00 92.62 474 THR A N 1
ATOM 3844 C CA . THR A 1 474 ? 23.356 7.500 -5.585 1.00 92.62 474 THR A CA 1
ATOM 3845 C C . THR A 1 474 ? 22.590 8.783 -5.270 1.00 92.62 474 THR A C 1
ATOM 3847 O O . THR A 1 474 ? 22.466 9.118 -4.091 1.00 92.62 474 THR A O 1
ATOM 3850 N N . ASP A 1 475 ? 22.086 9.499 -6.277 1.00 95.00 475 ASP A N 1
ATOM 3851 C CA . ASP A 1 475 ? 21.228 10.662 -6.057 1.00 95.00 475 ASP A CA 1
ATOM 3852 C C . ASP A 1 475 ? 19.934 10.212 -5.352 1.00 95.00 475 ASP A C 1
ATOM 3854 O O . ASP A 1 475 ? 19.285 9.280 -5.830 1.00 95.00 475 ASP A O 1
ATOM 3858 N N . PRO A 1 476 ? 19.536 10.823 -4.220 1.00 93.56 476 PRO A N 1
ATOM 3859 C CA . PRO A 1 476 ? 18.365 10.371 -3.472 1.00 93.56 476 PRO A CA 1
ATOM 3860 C C . PRO A 1 476 ? 17.071 10.392 -4.291 1.00 93.56 476 PRO A C 1
ATOM 3862 O O . PRO A 1 476 ? 16.274 9.464 -4.185 1.00 93.56 476 PRO A O 1
ATOM 3865 N N . ILE A 1 477 ? 16.883 11.406 -5.144 1.00 95.06 477 ILE A N 1
ATOM 3866 C CA . ILE A 1 477 ? 15.667 11.548 -5.952 1.00 95.06 477 ILE A CA 1
ATOM 3867 C C . ILE A 1 477 ? 15.634 10.461 -7.023 1.00 95.06 477 ILE A C 1
ATOM 3869 O O . ILE A 1 477 ? 14.614 9.796 -7.190 1.00 95.06 477 ILE A O 1
ATOM 3873 N N . PHE A 1 478 ? 16.746 10.248 -7.733 1.00 96.56 478 PHE A N 1
ATOM 3874 C CA . PHE A 1 478 ? 16.815 9.183 -8.732 1.00 96.56 478 PHE A CA 1
ATOM 3875 C C . PHE A 1 478 ? 16.708 7.795 -8.095 1.00 96.56 478 PHE A C 1
ATOM 3877 O O . PHE A 1 478 ? 16.040 6.919 -8.639 1.00 96.56 478 PHE A O 1
ATOM 3884 N N . ARG A 1 479 ? 17.313 7.585 -6.922 1.00 96.06 479 ARG A N 1
ATOM 3885 C CA . ARG A 1 479 ? 17.223 6.319 -6.190 1.00 96.06 479 ARG A CA 1
ATOM 3886 C C . ARG A 1 479 ? 15.784 5.997 -5.791 1.00 96.06 479 ARG A C 1
ATOM 3888 O O . ARG A 1 479 ? 15.359 4.856 -5.976 1.00 96.06 479 ARG A O 1
ATOM 3895 N N . ASP A 1 480 ? 15.039 6.979 -5.291 1.00 94.44 480 ASP A N 1
ATOM 3896 C CA . ASP A 1 480 ? 13.625 6.814 -4.943 1.00 94.44 480 ASP A CA 1
ATOM 3897 C C . ASP A 1 480 ? 12.751 6.628 -6.193 1.00 94.44 480 ASP A C 1
ATOM 3899 O O . ASP A 1 480 ? 11.846 5.793 -6.191 1.00 94.44 480 ASP A O 1
ATOM 3903 N N . HIS A 1 481 ? 13.063 7.327 -7.290 1.00 97.56 481 HIS A N 1
ATOM 3904 C CA . HIS A 1 481 ? 12.401 7.138 -8.584 1.00 97.56 481 HIS A CA 1
ATOM 3905 C C . HIS A 1 481 ? 12.624 5.723 -9.145 1.00 97.56 481 HIS A C 1
ATOM 3907 O O . HIS A 1 481 ? 11.671 5.052 -9.537 1.00 97.56 481 HIS A O 1
ATOM 3913 N N . MET A 1 482 ? 13.867 5.232 -9.128 1.00 98.19 482 MET A N 1
ATOM 3914 C CA . MET A 1 482 ? 14.224 3.877 -9.554 1.00 98.19 482 MET A CA 1
ATOM 3915 C C . MET A 1 482 ? 13.542 2.825 -8.676 1.00 98.19 482 MET A C 1
ATOM 3917 O O . MET A 1 482 ? 12.998 1.856 -9.201 1.00 98.19 482 MET A O 1
ATOM 3921 N N . LYS A 1 483 ? 13.523 3.022 -7.351 1.00 97.81 483 LYS A N 1
ATOM 3922 C CA . LYS A 1 483 ? 12.784 2.157 -6.421 1.00 97.81 483 LYS A CA 1
ATOM 3923 C C . LYS A 1 483 ? 11.312 2.062 -6.824 1.00 97.81 483 LYS A C 1
ATOM 3925 O O . LYS A 1 483 ? 10.811 0.957 -7.005 1.00 97.81 483 LYS A O 1
ATOM 3930 N N . ALA A 1 484 ? 10.644 3.201 -6.988 1.00 97.50 484 ALA A N 1
ATOM 3931 C CA . ALA A 1 484 ? 9.226 3.236 -7.326 1.00 97.50 484 ALA A CA 1
ATOM 3932 C C . ALA A 1 484 ? 8.944 2.642 -8.719 1.00 97.50 484 ALA A C 1
ATOM 3934 O O . ALA A 1 484 ? 7.936 1.969 -8.906 1.00 97.50 484 ALA A O 1
ATOM 3935 N N . GLY A 1 485 ? 9.855 2.819 -9.683 1.00 98.19 485 GLY A N 1
ATOM 3936 C CA . GLY A 1 485 ? 9.777 2.172 -10.996 1.00 98.19 485 GLY A CA 1
ATOM 3937 C C . GLY A 1 485 ? 9.862 0.643 -10.919 1.00 98.19 485 GLY A C 1
ATOM 3938 O O . GLY A 1 485 ? 9.078 -0.048 -11.568 1.00 98.19 485 GLY A O 1
ATOM 3939 N N . ILE A 1 486 ? 10.761 0.109 -10.082 1.00 98.56 486 ILE A N 1
ATOM 3940 C CA . ILE A 1 486 ? 10.887 -1.336 -9.819 1.00 98.56 486 ILE A CA 1
ATOM 3941 C C . ILE A 1 486 ? 9.633 -1.878 -9.124 1.00 98.56 486 ILE A C 1
ATOM 3943 O O . ILE A 1 486 ? 9.119 -2.919 -9.530 1.00 98.56 486 ILE A O 1
ATOM 3947 N N . GLU A 1 487 ? 9.124 -1.178 -8.107 1.00 97.25 487 GLU A N 1
ATOM 3948 C CA . GLU A 1 487 ? 7.895 -1.565 -7.398 1.00 97.25 487 GLU A CA 1
ATOM 3949 C C . GLU A 1 487 ? 6.688 -1.564 -8.331 1.00 97.25 487 GLU A C 1
ATOM 3951 O O . GLU A 1 487 ? 5.900 -2.508 -8.306 1.00 97.25 487 GLU A O 1
ATOM 3956 N N . TRP A 1 488 ? 6.577 -0.550 -9.194 1.00 97.19 488 TRP A N 1
ATOM 3957 C CA . TRP A 1 488 ? 5.499 -0.476 -10.169 1.00 97.19 488 TRP A CA 1
ATOM 3958 C C . TRP A 1 488 ? 5.576 -1.617 -11.179 1.00 97.19 488 TRP A C 1
ATOM 3960 O O . TRP A 1 488 ? 4.581 -2.305 -11.395 1.00 97.19 488 TRP A O 1
ATOM 3970 N N . ALA A 1 489 ? 6.758 -1.868 -11.750 1.00 98.19 489 ALA A N 1
ATOM 3971 C CA . ALA A 1 489 ? 6.959 -2.964 -12.693 1.00 98.19 489 ALA A CA 1
ATOM 3972 C C . ALA A 1 489 ? 6.684 -4.336 -12.054 1.00 98.19 489 ALA A C 1
ATOM 3974 O O . ALA A 1 489 ? 6.163 -5.228 -12.714 1.00 98.19 489 ALA A O 1
ATOM 3975 N N . GLY A 1 490 ? 7.001 -4.500 -10.770 1.00 96.50 490 GLY A N 1
ATOM 3976 C CA . GLY A 1 490 ? 6.746 -5.725 -10.014 1.00 96.50 490 GLY A CA 1
ATOM 3977 C C . GLY A 1 490 ? 5.341 -5.855 -9.419 1.00 96.50 490 GLY A C 1
ATOM 3978 O O . GLY A 1 490 ? 5.075 -6.842 -8.738 1.00 96.50 490 GLY A O 1
ATOM 3979 N N . GLY A 1 491 ? 4.452 -4.878 -9.630 1.00 92.31 491 GLY A N 1
ATOM 3980 C CA . GLY A 1 491 ? 3.081 -4.901 -9.106 1.00 92.31 491 GLY A CA 1
ATOM 3981 C C . GLY A 1 491 ? 2.949 -4.648 -7.600 1.00 92.31 491 GLY A C 1
ATOM 3982 O O . GLY A 1 491 ? 1.901 -4.929 -7.027 1.00 92.31 491 GLY A O 1
ATOM 3983 N N . ALA A 1 492 ? 3.992 -4.123 -6.953 1.00 88.50 492 ALA A N 1
ATOM 3984 C CA . ALA A 1 492 ? 3.959 -3.692 -5.552 1.00 88.50 492 ALA A CA 1
ATOM 3985 C C . ALA A 1 492 ? 3.480 -2.235 -5.383 1.00 88.50 492 ALA A C 1
ATOM 3987 O O . ALA A 1 492 ? 3.264 -1.779 -4.259 1.00 88.50 492 ALA A O 1
ATOM 3988 N N . LEU A 1 493 ? 3.328 -1.513 -6.495 1.00 86.94 493 LEU A N 1
ATOM 3989 C CA . LEU A 1 493 ? 2.861 -0.133 -6.590 1.00 86.94 493 LEU A CA 1
ATOM 3990 C C . LEU A 1 493 ? 1.990 -0.001 -7.848 1.00 86.94 493 LEU A C 1
ATOM 3992 O O . LEU A 1 493 ? 2.352 -0.554 -8.887 1.00 86.94 493 LEU A O 1
ATOM 3996 N N . ASP A 1 494 ? 0.879 0.731 -7.775 1.00 76.50 494 ASP A N 1
ATOM 3997 C CA . ASP A 1 494 ? -0.009 0.993 -8.921 1.00 76.50 494 ASP A CA 1
ATOM 3998 C C . ASP A 1 494 ? 0.088 2.447 -9.413 1.00 76.50 494 ASP A C 1
ATOM 4000 O O . ASP A 1 494 ? 0.154 3.372 -8.566 1.00 76.50 494 ASP A O 1
#

Organism: NCBI:txid1856405

pLDDT: mean 85.15, std 19.66, range [27.17, 98.88]

InterPro domains:
  IPR010496 3-keto-alpha-glucoside-1,2-lyase/3-keto-2-hydroxy-glucal hydratase domain [PF06439] (50-250)
  IPR029010 ThuA-like domain [PF06283] (260-489)
  IPR029062 Class I glutamine amidotransferase-like [G3DSA:3.40.50.880] (249-492)
  IPR029062 Class I glutamine amidotransferase-like [SSF52317] (257-492)

Sequence (494 aa):
MRKASLKQFRHYSRQGRKLLMVTLLSLLVLQACSTTGQTSNNQDVNQNHWHSLFDGKSLNGWTVKAQPNDINKTFFWVEEGVIVAEAKDKQHDYIWLYSDKQYSDFHLKLKFQGDRGDHANSGVQLRSRYDHNDEGGWLNGPQVDVGFTDRNGSMWDETRNNQRWLIEKYTEAPFYYSDEGSGWNDLEIIAQGNLITVIQNGEQISQYDGTGVLDDANHQDLGVGITGHIALQIHKEDIMKIKFKDIQIKDLTPQQKPLRVLVFSKTTGYFHQSINVIEKTIAELGERHGWTVDITRGSEVFTPEGLANYDVVFWNNTCADYAIMTTEQRQTFERYVENGGGYAGIHGAAWMNFTPRWDWYIDELIGAREINKNGNWEGVWREEASIYADVKTPVTAMVSKGTIWKDEFYSMSRDVRAEQPELSPEDQIEVLTSGIADWDYGDFKTGHPVTWRRHIKGGRMWYSAIGHNDSTITDPIFRDHMKAGIEWAGGALD

Foldseek 3Di:
DDDDDDDDDDDDDDDDDDDDDDYDDDDDDDDDDDDDDDDDPPDPPPQPDKDDCAPLAFLVQWDKDFFPVPNPPDQWDHDRSWIKGFDAFQPGAKMKGWGNDKAFWKKKKKKKAFAPPFFQWKWKFHQWDWDPDPVGIFIFEKIQIDGPAQQGRWIFGRHPPQTDTQGGDGDPDDAAHVVGDVRMKMWIWGCDAQWIWIDINRRTRDIGRCVCNLPPPSNVVNRGRRMHIIIMMRHHSGGGMMIMHPIIMRHPPPPPDAAEEEEEEAEPDDRFPLLVLLLVLVVVLCVVVVHHYDYDPALVLLDLVSLVRHLEYEHRLHAYQEDSDDPSSLVSVVVCQLVAHFYEYEANSLHHNYPPDPCCCNCPQVNWHFAFPVRHDDFDPKFKWQKDFPDDFQLCVLPHGRDIDIFGATATPDQLQPDDVPDDPQQRKDQGMWTAGDDDTHPNPVTGRAKIKGGRNNAIHIYGNGRSDSCQCPDPSSSSSSSQSRCVRSVVGD

Secondary structure (DSSP, 8-state):
----------------------------------------------TT--EES--SS--TTEEEEE-TTTTTS--EEEETTEEEEEESSS----EEEEESS-BSSEEEEEEEE--TT---EEEEEEEEEEE-STTT-EEESEEEEEESSTTTT-EEE--TTT-EEEE----------TTSTT--EEEEEEEETTEEEEEETTEEEEEEE-TTTTSSHHHHHHT-SSSBEEEEEE-TT--EEEEEEEEEEEE--------EEEEE---SS---THHHHHHHHHHHHHHHHT-EEEEES-STT-SHHHHTT-SEEEEES--BSS-SS-HHHHHHHHHHHHTT-EEEEEGGGG-B--SS--HIIIIIII-S-EE-TTSSS-------EEEEESS-STTTTT--TTEEE-S-PPEESS-TTS--TTS-GGGS-EEEEEEE-SSSSTTTTT-EEEEEEEEETTEEEEEES---SHHHHH-HHHHHHHHHHHHHHTTS--